Protein AF-A0A383VMG1-F1 (afdb_monomer)

InterPro domains:
  IPR001002 Chitin-binding, type 1 [PF00187] (577-612)
  IPR001002 Chitin-binding, type 1 [PS50941] (575-619)
  IPR001002 Chitin-binding, type 1 [PS50941] (678-721)
  IPR001002 Chitin-binding, type 1 [SM00270] (577-617)
  IPR001002 Chitin-binding, type 1 [SM00270] (680-720)
  IPR001223 Glycoside hydrolase family 18, catalytic domain [PF00704] (231-439)
  IPR001579 Glycosyl hydrolase family 18, active site [PS01095] (338-346)
  IPR017853 Glycoside hydrolase superfamily [SSF51445] (227-507)
  IPR036861 Endochitinase-like superfamily [G3DSA:3.30.60.10] (575-626)
  IPR036861 Endochitinase-like superfamily [G3DSA:3.30.60.10] (680-717)
  IPR036861 Endochitinase-like superfamily [SSF57016] (577-624)

pLDDT: mean 79.1, std 21.79, range [27.58, 98.94]

Organism: Tetradesmus obliquus (NCBI:txid3088)

Secondary structure (DSSP, 8-state):
-PPEEEES-STT---TT----SS----GGGSPPP---EEETT-EEEEEEE-SS---EEEEEEEEETTS--SHHHHHT-B-EETTTS-SEEEE-SS--EEEEEEEPPTT--EEEEEEEEEEEEE-SS-B-S---HHHHGGGGGT--TTT-----BTTSTTPPPPEEEEEEEEEEEEPTT-----PPPPPPPPPPPP-PPPPPPPP-----PPPPPP--------SPSSSEEEEEEESTTPPP-SSGGGSSGGG--TT--EEEEEEE-TT----TT----TTT----SS-HHHHHHHHHHHHHHTTT-SEEEEEEETTT---GGG--HHHHHHHHHHHT-SEEEEE------EEE-TTS-EEETTHHHHHHHHHHHHHHS-TTTSEEEEEEETTTT-SSGGGTTPSPTT-TTTTTTHHHHHSTTGGG-SEEEEE--SS--TTTT---HHHHHHHHHTT-SSSEEEEEEESSSPSSTT----HHHHHHHHHHHHHTSTTS-EEEEEE-TT--SSSS-HHHHHHHHHHHHT-S-TTPPPSS----PPPPPP-PPP--------PPPPSS---SEEPPTT-B-BGGGTTEEPPTT-EE-TTSBEESSHHHHSTT--TTTS----PPPP--------------------------------------PPPPPP------EE-TT-B-BTTTBEESTT-EE-TTSBEE-SHHHH-GGGT--TTTS---

Radius of gyration: 34.34 Å; Cα contacts (8 Å, |Δi|>4): 1495; chains: 1; bounding box: 114×99×94 Å

Sequence (721 aa):
MSGNGLGFGNTNGPGVCGDPFQGTNSNFIMQPSPIQATYTQGGVIGLSVILTANHGGKFSFRVCPRSSSLDEACFGSNFLTRVDNGQTDTWIMTSQMDYSLTYQLPAGISCDGGCVLQWRYFAMQSCVERGCNPTYCGAYAVGTNAVYGGQPGFCGDPGVAAAEFFLNCADIRITPSGVNPSTPSPSPPPTPTPPSPSPVTPPTNPSPSPSPSPTPQAPSNSLLPSGPLNVAYYQTWSAAYASTGAAMDLAKIPSYINVVIVSFARPECTYTKGSLSFAGTGLDFSSPGPAVKAAIAALKAATSGNTKVLLAVGGATFTNFASMNTQCIADMVEDFGFDGVDIDFELPSTCSTSAAGTVSCSTDTLLISVTSALRMALPVGQYILSTATWHVGCYGEGAFKNSQPSGSAWKGANLALAKSGAGQQLDLINIMAYDAGNIASTGFNPTESYLAHRAYWKTQAIALGVQVPPEAWGGNVVTLPQVTQYSNFARDNAGGAQYGIMLWSLHKTAGCPNSQLITQAVCTAYNLGSCSTPLPLSVSTCGTPPPPSSPTPPGTSSPSPAPPGGSCSSYAGPGGQCGSANGGACCQAGQCCSQYGWCGTLVDHCGAGCQAGYGSCSGSPPPTTPSPSPSPKASPSPSPKPSPSPSPKPSPKPSPSPSPSPSPKPPTTTCTKFTTLGGSCGATAGCCISSQCCSKWGYCGVTTTHCAAASGCQALYGRCA

Mean predicted aligned error: 21.04 Å

Foldseek 3Di:
DDWAKDFPDDPPDAPQARDDPPDDPPPVVLDADPAPEEAAQQDKDKDKAFAPDALWDKKFKFKAAPVDPSHCVRRVVWTWAFPPPRHRIDGDQEPDGMDIGMTTGHNPDFHQVKMKMKMKGWRQNQWAAEDDDCVRHPPSNPQFRNYPTDRLYHAPPPPGTHIMMIMRIHIHGYHYPPDDPDDDDDDDDDDDDDDDDDDDDDDDDDDDDDDDDPDDDDDDLALAFPFFALAFEDEQQLWDEDAALCPTLLLVFDVLHQEYEYDAFAQLADDDQPPLDCVRGRRRHPYGSNRLLRNQVNNCVVNVNNRFYAHEYDAPPRAVLVNGDLLRVLSCCVNSVHQAYEYEHDDQWAWDADPVQDIDIPCLSSVLVSLVSNCVSQPQSRHAYEYEAELQLLACHDPRVPQWPPPDSNHVVCVSLLQDPSVQSHQEYEYQNFQRADCVQINRDLLVSLVSSCVRHVAHEYAREDEQPPTPHNRDHDALVNLLVSLVSQVVPNNPHHYFHYYPHQSQQAGVVGNLSSSLSRCVSRVVPPSVDGRSYPHDDDDDPPDPDDDDDDDDDDDDDDDPADQAPEAADQFGFADPVVVRHAYPACWWQALRGTTDNDCNRLPPNTPVRRYDNDDDDDDDDDDDDDDDDDDDDDDDDDDDDDDDDDDDDDDDDDDDDDDDDDDLPDWDDEDDQQDFWDPPGTAYPDQWWQFLVRTTDDDCCRAEVVNVTDVSRHHHD

Structure (mmCIF, N/CA/C/O backbone):
data_AF-A0A383VMG1-F1
#
_entry.id   AF-A0A383VMG1-F1
#
loop_
_atom_site.group_PDB
_atom_site.id
_atom_site.type_symbol
_atom_site.label_atom_id
_atom_site.label_alt_id
_atom_site.label_comp_id
_atom_site.label_asym_id
_atom_site.label_entity_id
_atom_site.label_seq_id
_atom_site.pdbx_PDB_ins_code
_atom_site.Cartn_x
_atom_site.Cartn_y
_atom_site.Cartn_z
_atom_site.occupancy
_atom_site.B_iso_or_equiv
_atom_site.auth_seq_id
_atom_site.auth_comp_id
_atom_site.auth_asym_id
_atom_site.auth_atom_id
_atom_site.pdbx_PDB_model_num
ATOM 1 N N . MET A 1 1 ? -19.119 -8.810 -2.886 1.00 46.16 1 MET A N 1
ATOM 2 C CA . MET A 1 1 ? -20.442 -8.599 -3.508 1.00 46.16 1 MET A CA 1
ATOM 3 C C . MET A 1 1 ? -20.850 -7.130 -3.313 1.00 46.16 1 MET A C 1
ATOM 5 O O . MET A 1 1 ? -21.145 -6.769 -2.185 1.00 46.16 1 MET A O 1
ATOM 9 N N . SER A 1 2 ? -20.873 -6.284 -4.359 1.00 39.41 2 SER A N 1
ATOM 10 C CA . SER A 1 2 ? -21.536 -4.953 -4.374 1.00 39.41 2 SER A CA 1
ATOM 11 C C . SER A 1 2 ? -22.941 -4.993 -5.008 1.00 39.41 2 SER A C 1
ATOM 13 O O . SER A 1 2 ? -23.058 -5.392 -6.163 1.00 39.41 2 SER A O 1
ATOM 15 N N . GLY A 1 3 ? -24.005 -4.645 -4.277 1.00 42.97 3 GLY A N 1
ATOM 16 C CA . GLY A 1 3 ? -25.371 -4.656 -4.828 1.00 42.97 3 GLY A CA 1
ATOM 17 C C . GLY A 1 3 ? -25.758 -3.362 -5.533 1.00 42.97 3 GLY A C 1
ATOM 18 O O . GLY A 1 3 ? -25.379 -2.280 -5.091 1.00 42.97 3 GLY A O 1
ATOM 19 N N . ASN A 1 4 ? -26.539 -3.485 -6.604 1.00 49.34 4 ASN A N 1
ATOM 20 C CA . ASN A 1 4 ? -27.117 -2.351 -7.323 1.00 49.34 4 ASN A CA 1
ATOM 21 C C . ASN A 1 4 ? -28.545 -2.105 -6.820 1.00 49.34 4 ASN A C 1
ATOM 23 O O . ASN A 1 4 ? -29.305 -3.057 -6.633 1.00 49.34 4 ASN A O 1
ATOM 27 N N . GLY A 1 5 ? -28.897 -0.839 -6.586 1.00 43.38 5 GLY A N 1
ATOM 28 C CA . GLY A 1 5 ? -30.221 -0.425 -6.116 1.00 43.38 5 GLY A CA 1
ATOM 29 C C . GLY A 1 5 ? -31.110 0.103 -7.224 1.00 43.38 5 GLY A C 1
ATOM 30 O O . GLY A 1 5 ? -30.639 0.866 -8.066 1.00 43.38 5 GLY A O 1
ATOM 31 N N . LEU A 1 6 ? -32.396 -0.253 -7.194 1.00 50.03 6 LEU A N 1
ATOM 32 C CA . LEU A 1 6 ? -33.437 0.381 -8.007 1.00 50.03 6 LEU A CA 1
ATOM 33 C C . LEU A 1 6 ? -34.715 0.576 -7.174 1.00 50.03 6 LEU A C 1
ATOM 35 O O . LEU A 1 6 ? -35.143 -0.318 -6.440 1.00 50.03 6 LEU A O 1
ATOM 39 N N . GLY A 1 7 ? -35.333 1.753 -7.303 1.00 42.81 7 GLY A N 1
ATOM 40 C CA . GLY A 1 7 ? -36.634 2.063 -6.708 1.00 42.81 7 GLY A CA 1
ATOM 41 C C . GLY A 1 7 ? -37.798 1.516 -7.535 1.00 42.81 7 GLY A C 1
ATOM 42 O O . GLY A 1 7 ? -37.734 1.446 -8.765 1.00 42.81 7 GLY A O 1
ATOM 43 N N . PHE A 1 8 ? -38.889 1.130 -6.871 1.00 38.53 8 PHE A N 1
ATOM 44 C CA . PHE A 1 8 ? -40.115 0.707 -7.550 1.00 38.53 8 PHE A CA 1
ATOM 45 C C . PHE A 1 8 ? -40.792 1.906 -8.237 1.00 38.53 8 PHE A C 1
ATOM 47 O O . PHE A 1 8 ? -41.454 2.728 -7.609 1.00 38.53 8 PHE A O 1
ATOM 54 N N . GLY A 1 9 ? -40.628 1.982 -9.555 1.00 41.94 9 GLY A N 1
ATOM 55 C CA . GLY A 1 9 ? -41.353 2.908 -10.435 1.00 41.94 9 GLY A CA 1
ATOM 56 C C . GLY A 1 9 ? -41.348 2.498 -11.911 1.00 41.94 9 GLY A C 1
ATOM 57 O O . GLY A 1 9 ? -41.974 3.155 -12.734 1.00 41.94 9 GLY A O 1
ATOM 58 N N . ASN A 1 10 ? -40.666 1.403 -12.255 1.00 40.81 10 ASN A N 1
ATOM 59 C CA . ASN A 1 10 ? -40.599 0.863 -13.605 1.00 40.81 10 ASN A CA 1
ATOM 60 C C . ASN A 1 10 ? -41.272 -0.515 -13.593 1.00 40.81 10 ASN A C 1
ATOM 62 O O . ASN A 1 10 ? -40.968 -1.341 -12.732 1.00 40.81 10 ASN A O 1
ATOM 66 N N . THR A 1 11 ? -42.212 -0.759 -14.498 1.00 38.66 11 THR A N 1
ATOM 67 C CA . THR A 1 11 ? -43.222 -1.835 -14.443 1.00 38.66 11 THR A CA 1
ATOM 68 C C . THR A 1 11 ? -42.688 -3.279 -14.503 1.00 38.66 11 THR A C 1
ATOM 70 O O . THR A 1 11 ? -43.493 -4.196 -14.604 1.00 38.66 11 THR A O 1
ATOM 73 N N . ASN A 1 12 ? -41.368 -3.501 -14.415 1.00 48.88 12 ASN A N 1
ATOM 74 C CA . ASN A 1 12 ? -40.709 -4.800 -14.614 1.00 48.88 12 ASN A CA 1
ATOM 75 C C . ASN A 1 12 ? -39.651 -5.203 -13.551 1.00 48.88 12 ASN A C 1
ATOM 77 O O . ASN A 1 12 ? -39.007 -6.225 -13.748 1.00 48.88 12 ASN A O 1
ATOM 81 N N . GLY A 1 13 ? -39.482 -4.473 -12.434 1.00 49.75 13 GLY A N 1
ATOM 82 C CA . GLY A 1 13 ? -38.597 -4.858 -11.302 1.00 49.75 13 GLY A CA 1
ATOM 83 C C . GLY A 1 13 ? -37.083 -4.987 -11.618 1.00 49.75 13 GLY A C 1
ATOM 84 O O . GLY A 1 13 ? -36.693 -4.938 -12.783 1.00 49.75 13 GLY A O 1
ATOM 85 N N . PRO A 1 14 ? -36.188 -5.097 -10.609 1.00 55.59 14 PRO A N 1
ATOM 86 C CA . PRO A 1 14 ? -34.791 -5.488 -10.835 1.00 55.59 14 PRO A CA 1
ATOM 87 C C . PRO A 1 14 ? -34.715 -6.981 -11.188 1.00 55.59 14 PRO A C 1
ATOM 89 O O . PRO A 1 14 ? -35.499 -7.774 -10.659 1.00 55.59 14 PRO A O 1
ATOM 92 N N . GLY A 1 15 ? -33.767 -7.391 -12.034 1.00 62.34 15 GLY A N 1
ATOM 93 C CA . GLY A 1 15 ? -33.501 -8.817 -12.201 1.00 62.34 15 GLY A CA 1
ATOM 94 C C . GLY A 1 15 ? -32.814 -9.412 -10.963 1.00 62.34 15 GLY A C 1
ATOM 95 O O . GLY A 1 15 ? -32.392 -8.712 -10.036 1.00 62.34 15 GLY A O 1
ATOM 96 N N . VAL A 1 16 ? -32.754 -10.743 -10.913 1.00 73.62 16 VAL A N 1
ATOM 97 C CA . VAL A 1 16 ? -32.514 -11.534 -9.692 1.00 73.62 16 VAL A CA 1
ATOM 98 C C . VAL A 1 16 ? -31.140 -11.262 -9.049 1.00 73.62 16 VAL A C 1
ATOM 100 O O . VAL A 1 16 ? -30.946 -11.547 -7.874 1.00 73.62 16 VAL A O 1
ATOM 103 N N . CYS A 1 17 ? -30.185 -10.645 -9.745 1.00 75.50 17 CYS A N 1
ATOM 104 C CA . CYS A 1 17 ? -28.866 -10.319 -9.184 1.00 75.50 17 CYS A CA 1
ATOM 105 C C . CYS A 1 17 ? -28.499 -8.829 -9.256 1.00 75.50 17 CYS A C 1
ATOM 107 O O . CYS A 1 17 ? -27.324 -8.498 -9.115 1.00 75.50 17 CYS A O 1
ATOM 109 N N . GLY A 1 18 ? -29.474 -7.931 -9.440 1.00 66.69 18 GLY A N 1
ATOM 110 C CA . GLY A 1 18 ? -29.217 -6.484 -9.489 1.00 66.69 18 GLY A CA 1
ATOM 111 C C . GLY A 1 18 ? -28.710 -5.989 -10.849 1.00 66.69 18 GLY A C 1
ATOM 112 O O . GLY A 1 18 ? -27.936 -5.035 -10.922 1.00 66.69 18 GLY A O 1
ATOM 113 N N . ASP A 1 19 ? -29.115 -6.642 -11.934 1.00 62.19 19 ASP A N 1
ATOM 114 C CA . ASP A 1 19 ? -28.836 -6.246 -13.314 1.00 62.19 19 ASP A CA 1
ATOM 115 C C . ASP A 1 19 ? -29.517 -4.905 -13.687 1.00 62.19 19 ASP A C 1
ATOM 117 O O . ASP A 1 19 ? -30.685 -4.679 -13.351 1.00 62.19 19 ASP A O 1
ATOM 121 N N . PRO A 1 20 ? -28.796 -3.977 -14.354 1.00 48.00 20 PRO A N 1
ATOM 122 C CA . PRO A 1 20 ? -29.328 -2.668 -14.723 1.00 48.00 20 PRO A CA 1
ATOM 123 C C . PRO A 1 20 ? -30.274 -2.750 -15.933 1.00 48.00 20 PRO A C 1
ATOM 125 O O . PRO A 1 20 ? -29.905 -3.227 -17.001 1.00 48.00 20 PRO A O 1
ATOM 128 N N . PHE A 1 21 ? -31.471 -2.168 -15.809 1.00 48.72 21 PHE A N 1
ATOM 129 C CA . PHE A 1 21 ? -32.502 -2.135 -16.864 1.00 48.72 21 PHE A CA 1
ATOM 130 C C . PHE A 1 21 ? -32.097 -1.378 -18.154 1.00 48.72 21 PHE A C 1
ATOM 132 O O . PHE A 1 21 ? -32.775 -1.486 -19.173 1.00 48.72 21 PHE A O 1
ATOM 139 N N . GLN A 1 22 ? -31.007 -0.599 -18.159 1.00 41.78 22 GLN A N 1
ATOM 140 C CA . GLN A 1 22 ? -30.651 0.330 -19.248 1.00 41.78 22 GLN A CA 1
ATOM 141 C C . GLN A 1 22 ? -30.035 -0.330 -20.507 1.00 41.78 22 GLN A C 1
ATOM 143 O O . GLN A 1 22 ? -29.053 0.158 -21.061 1.00 41.78 22 GLN A O 1
ATOM 148 N N . GLY A 1 23 ? -30.657 -1.390 -21.028 1.00 41.72 23 GLY A N 1
ATOM 149 C CA . GLY A 1 23 ? -30.568 -1.702 -22.462 1.00 41.72 23 GLY A CA 1
ATOM 150 C C . GLY A 1 23 ? -29.480 -2.676 -22.916 1.00 41.72 23 GLY A C 1
ATOM 151 O O . GLY A 1 23 ? -29.171 -2.714 -24.104 1.00 41.72 23 GLY A O 1
ATOM 152 N N . THR A 1 24 ? -28.947 -3.525 -22.040 1.00 38.03 24 THR A N 1
ATOM 153 C CA . THR A 1 24 ? -28.279 -4.758 -22.489 1.00 38.03 24 THR A CA 1
ATOM 154 C C . THR A 1 24 ? -28.926 -5.942 -21.788 1.00 38.03 24 THR A C 1
ATOM 156 O O . THR A 1 24 ? -29.102 -5.907 -20.577 1.00 38.03 24 THR A O 1
ATOM 159 N N . ASN A 1 25 ? -29.279 -6.994 -22.534 1.00 43.59 25 ASN A N 1
ATOM 160 C CA . ASN A 1 25 ? -29.640 -8.310 -21.991 1.00 43.59 25 ASN A CA 1
ATOM 161 C C . ASN A 1 25 ? -28.404 -8.953 -21.332 1.00 43.59 25 ASN A C 1
ATOM 163 O O . ASN A 1 25 ? -27.922 -10.004 -21.759 1.00 43.59 25 ASN A O 1
ATOM 167 N N . SER A 1 26 ? -27.815 -8.288 -20.345 1.00 45.31 26 SER A N 1
ATOM 168 C CA . SER A 1 26 ? -26.678 -8.789 -19.597 1.00 45.31 26 SER A CA 1
ATOM 169 C C . SER A 1 26 ? -27.222 -9.667 -18.478 1.00 45.31 26 SER A C 1
ATOM 171 O O . SER A 1 26 ? -27.380 -9.267 -17.331 1.00 45.31 26 SER A O 1
ATOM 173 N N . ASN A 1 27 ? -27.538 -10.909 -18.848 1.00 54.91 27 ASN A N 1
ATOM 174 C CA . ASN A 1 27 ? -27.886 -11.979 -17.922 1.00 54.91 27 ASN A CA 1
ATOM 175 C C . ASN A 1 27 ? -26.648 -12.365 -17.083 1.00 54.91 27 ASN A C 1
ATOM 177 O O . ASN A 1 27 ? -26.136 -13.476 -17.217 1.00 54.91 27 ASN A O 1
ATOM 181 N N . PHE A 1 28 ? -26.139 -11.465 -16.235 1.00 52.53 28 PHE A N 1
ATOM 182 C CA . PHE A 1 28 ? -24.972 -11.707 -15.373 1.00 52.53 28 PHE A CA 1
ATOM 183 C C . PHE A 1 28 ? -25.167 -12.943 -14.487 1.00 52.53 28 PHE A C 1
ATOM 185 O O . PHE A 1 28 ? -24.224 -13.678 -14.229 1.00 52.53 28 PHE A O 1
ATOM 192 N N . ILE A 1 29 ? -26.413 -13.239 -14.108 1.00 61.47 29 ILE A N 1
ATOM 193 C CA . ILE A 1 29 ? -26.779 -14.466 -13.392 1.00 61.47 29 ILE A CA 1
ATOM 194 C C . ILE A 1 29 ? -26.530 -15.749 -14.214 1.00 61.47 29 ILE A C 1
ATOM 196 O O . ILE A 1 29 ? -26.175 -16.793 -13.661 1.00 61.47 29 ILE A O 1
ATOM 200 N N . MET A 1 30 ? -26.665 -15.681 -15.542 1.00 58.44 30 MET A N 1
ATOM 201 C CA . MET A 1 30 ? -26.495 -16.828 -16.441 1.00 58.44 30 MET A CA 1
ATOM 202 C C . MET A 1 30 ? -25.030 -17.119 -16.770 1.00 58.44 30 MET A C 1
ATOM 204 O O . MET A 1 30 ? -24.737 -18.213 -17.246 1.00 58.44 30 MET A O 1
ATOM 208 N N . GLN A 1 31 ? -24.108 -16.188 -16.508 1.00 63.16 31 GLN A N 1
ATOM 209 C CA . GLN A 1 31 ? -22.676 -16.437 -16.658 1.00 63.16 31 GLN A CA 1
ATOM 210 C C . GLN A 1 31 ? -22.070 -16.837 -15.305 1.00 63.16 31 GLN A C 1
ATOM 212 O O . GLN A 1 31 ? -22.106 -16.045 -14.365 1.00 63.16 31 GLN A O 1
ATOM 217 N N . PRO A 1 32 ? -21.538 -18.064 -15.164 1.00 65.12 32 PRO A N 1
ATOM 218 C CA . PRO A 1 32 ? -20.838 -18.470 -13.953 1.00 65.12 32 PRO A CA 1
ATOM 219 C C . PRO A 1 32 ? -19.619 -17.589 -13.682 1.00 65.12 32 PRO A C 1
ATOM 221 O O . PRO A 1 32 ? -18.747 -17.446 -14.537 1.00 65.12 32 PRO A O 1
ATOM 224 N N . SER A 1 33 ? -19.546 -17.036 -12.476 1.00 68.44 33 SER A N 1
ATOM 225 C CA . SER A 1 33 ? -18.326 -16.470 -11.904 1.00 68.44 33 SER A CA 1
ATOM 226 C C . SER A 1 33 ? -17.506 -17.570 -11.209 1.00 68.44 33 SER A C 1
ATOM 228 O O . SER A 1 33 ? -18.036 -18.648 -10.911 1.00 68.44 33 SER A O 1
ATOM 230 N N . PRO A 1 34 ? -16.203 -17.349 -10.948 1.00 79.38 34 PRO A N 1
ATOM 231 C CA . PRO A 1 34 ? -15.413 -18.278 -10.149 1.00 79.38 34 PRO A CA 1
ATOM 232 C C . PRO A 1 34 ? -16.080 -18.555 -8.798 1.00 79.38 34 PRO A C 1
ATOM 234 O O . PRO A 1 34 ? -16.600 -17.641 -8.157 1.00 79.38 34 PRO A O 1
ATOM 237 N N . ILE A 1 35 ? -16.028 -19.810 -8.347 1.00 80.12 35 ILE A N 1
ATOM 238 C CA . ILE A 1 35 ? -16.529 -20.206 -7.027 1.00 80.12 35 ILE A CA 1
ATOM 239 C C . ILE A 1 35 ? -15.784 -19.408 -5.949 1.00 80.12 35 ILE A C 1
ATOM 241 O O . ILE A 1 35 ? -14.586 -19.594 -5.749 1.00 80.12 35 ILE A O 1
ATOM 245 N N . GLN A 1 36 ? -16.505 -18.541 -5.241 1.00 80.12 36 GLN A N 1
ATOM 246 C CA . GLN A 1 36 ? -15.954 -17.657 -4.210 1.00 80.12 36 GLN A CA 1
ATOM 247 C C . GLN A 1 36 ? -15.613 -18.408 -2.920 1.00 80.12 36 GLN A C 1
ATOM 249 O O . GLN A 1 36 ? -14.708 -18.018 -2.188 1.00 80.12 36 GLN A O 1
ATOM 254 N N . ALA A 1 37 ? -16.352 -19.478 -2.624 1.00 81.19 37 ALA A N 1
ATOM 255 C CA . ALA A 1 37 ? -16.135 -20.322 -1.458 1.00 81.19 37 ALA A CA 1
ATOM 256 C C . ALA A 1 37 ? -16.814 -21.685 -1.632 1.00 81.19 37 ALA A C 1
ATOM 258 O O . ALA A 1 37 ? -17.806 -21.816 -2.352 1.00 81.19 37 ALA A O 1
ATOM 259 N N . THR A 1 38 ? -16.280 -22.694 -0.942 1.00 90.50 38 THR A N 1
ATOM 260 C CA . THR A 1 38 ? -16.889 -24.024 -0.834 1.00 90.50 38 THR A CA 1
ATOM 261 C C . THR A 1 38 ? -17.347 -24.257 0.599 1.00 90.50 38 THR A C 1
ATOM 263 O O . THR A 1 38 ? -16.574 -24.065 1.536 1.00 90.50 38 THR A O 1
ATOM 266 N N . TYR A 1 39 ? -18.592 -24.690 0.757 1.00 92.56 39 TYR A N 1
ATOM 267 C CA . TYR A 1 39 ? -19.224 -24.972 2.039 1.00 92.56 39 TYR A CA 1
ATOM 268 C C . TYR A 1 39 ? -19.818 -26.376 2.052 1.00 92.56 39 TYR A C 1
ATOM 270 O O . TYR A 1 39 ? -20.021 -26.988 1.006 1.00 92.56 39 TYR A O 1
ATOM 278 N N . THR A 1 40 ? -20.150 -26.860 3.242 1.00 92.88 40 THR A N 1
ATOM 279 C CA . THR A 1 40 ? -20.889 -28.111 3.417 1.00 92.88 40 THR A CA 1
ATOM 280 C C . THR A 1 40 ? -22.381 -27.809 3.549 1.00 92.88 40 THR A C 1
ATOM 282 O O . THR A 1 40 ? -22.770 -26.846 4.212 1.00 92.88 40 THR A O 1
ATOM 285 N N . GLN A 1 41 ? -23.224 -28.635 2.936 1.00 93.75 41 GLN A N 1
ATOM 286 C CA . GLN A 1 41 ? -24.682 -28.610 3.057 1.00 93.75 41 GLN A CA 1
ATOM 287 C C . GLN A 1 41 ? -25.108 -28.540 4.527 1.00 93.75 41 GLN A C 1
ATOM 289 O O . GLN A 1 41 ? -24.635 -29.330 5.343 1.00 93.75 41 GLN A O 1
ATOM 294 N N . GLY A 1 42 ? -25.999 -27.605 4.868 1.00 92.06 42 GLY A N 1
ATOM 295 C CA . GLY A 1 42 ? -26.429 -27.377 6.254 1.00 92.06 42 GLY A CA 1
ATOM 296 C C . GLY A 1 42 ? -25.401 -26.680 7.158 1.00 92.06 42 GLY A C 1
ATOM 297 O O . GLY A 1 42 ? -25.684 -26.460 8.337 1.00 92.06 42 GLY A O 1
ATOM 298 N N . GLY A 1 43 ? -24.214 -26.352 6.638 1.00 91.88 43 GLY A N 1
ATOM 299 C CA . GLY A 1 43 ? -23.126 -25.729 7.385 1.00 91.88 43 GLY A CA 1
ATOM 300 C C . GLY A 1 43 ? -23.388 -24.265 7.738 1.00 91.88 43 GLY A C 1
ATOM 301 O O . GLY A 1 43 ? -24.191 -23.579 7.104 1.00 91.88 43 GLY A O 1
ATOM 302 N N . VAL A 1 44 ? -22.677 -23.783 8.757 1.00 93.38 44 VAL A N 1
ATOM 303 C CA . VAL A 1 44 ? -22.676 -22.371 9.154 1.00 93.38 44 VAL A CA 1
ATOM 304 C C . VAL A 1 44 ? -21.641 -21.608 8.335 1.00 93.38 44 VAL A C 1
ATOM 306 O O . VAL A 1 44 ? -20.493 -22.036 8.221 1.00 93.38 44 VAL A O 1
ATOM 309 N N . ILE A 1 45 ? -22.042 -20.460 7.799 1.00 92.12 45 ILE A N 1
ATOM 310 C CA . ILE A 1 45 ? -21.201 -19.544 7.037 1.00 92.12 45 ILE A CA 1
ATOM 311 C C . ILE A 1 45 ? -21.144 -18.174 7.716 1.00 92.12 45 ILE A C 1
ATOM 313 O O . ILE A 1 45 ? -22.123 -17.702 8.301 1.00 92.12 45 ILE A O 1
ATOM 317 N N . GLY A 1 46 ? -19.976 -17.538 7.633 1.00 87.06 46 GLY A N 1
ATOM 318 C CA . GLY A 1 46 ? -19.776 -16.147 8.030 1.00 87.06 46 GLY A CA 1
ATOM 319 C C . GLY A 1 46 ? -20.012 -15.215 6.847 1.00 87.06 46 GLY A C 1
ATOM 320 O O . GLY A 1 46 ? -19.500 -15.463 5.756 1.00 87.06 46 GLY A O 1
ATOM 321 N N . LEU A 1 47 ? -20.779 -14.149 7.063 1.00 86.38 47 LEU A N 1
ATOM 322 C CA . LEU A 1 47 ? -21.111 -13.148 6.053 1.00 86.38 47 LEU A CA 1
ATOM 323 C C . LEU A 1 47 ? -20.808 -11.751 6.595 1.00 86.38 47 LEU A C 1
ATOM 325 O O . LEU A 1 47 ? -21.224 -11.404 7.701 1.00 86.38 47 LEU A O 1
ATOM 329 N N . SER A 1 48 ? -20.114 -10.942 5.798 1.00 81.94 48 SER A N 1
ATOM 330 C CA . SER A 1 48 ? -19.858 -9.533 6.096 1.00 81.94 48 SER A CA 1
ATOM 331 C C . SER A 1 48 ? -20.632 -8.644 5.129 1.00 81.94 48 SER A C 1
ATOM 333 O O . SER A 1 48 ? -20.513 -8.806 3.915 1.00 81.94 48 SER A O 1
ATOM 335 N N . VAL A 1 49 ? -21.421 -7.710 5.663 1.00 83.94 49 VAL A N 1
ATOM 336 C CA . VAL A 1 49 ? -22.170 -6.716 4.878 1.00 83.94 49 VAL A CA 1
ATOM 337 C C . VAL A 1 49 ? -21.644 -5.336 5.218 1.00 83.94 49 VAL A C 1
ATOM 339 O O . VAL A 1 49 ? -21.587 -4.981 6.391 1.00 83.94 49 VAL A O 1
ATOM 342 N N . ILE A 1 50 ? -21.296 -4.565 4.193 1.00 77.06 50 ILE A N 1
ATOM 343 C CA . ILE A 1 50 ? -20.891 -3.166 4.319 1.00 77.06 50 ILE A CA 1
ATOM 344 C C . ILE A 1 50 ? -21.897 -2.342 3.526 1.00 77.06 50 ILE A C 1
ATOM 346 O O . ILE A 1 50 ? -22.024 -2.508 2.311 1.00 77.06 50 ILE A O 1
ATOM 350 N N . LEU A 1 51 ? -22.630 -1.476 4.215 1.00 79.12 51 LEU A N 1
ATOM 351 C CA . LEU A 1 51 ? -23.520 -0.509 3.589 1.00 79.12 51 LEU A CA 1
ATOM 352 C C . LEU A 1 51 ? -22.720 0.753 3.261 1.00 79.12 51 LEU A C 1
ATOM 354 O O . LEU A 1 51 ? -21.991 1.264 4.103 1.00 79.12 51 LEU A O 1
ATOM 358 N N . THR A 1 52 ? -22.880 1.282 2.051 1.00 72.12 52 THR A N 1
ATOM 359 C CA . THR A 1 52 ? -22.347 2.603 1.667 1.00 72.12 52 THR A CA 1
ATOM 360 C C . THR A 1 52 ? -23.336 3.727 1.977 1.00 72.12 52 THR A C 1
ATOM 362 O O . THR A 1 52 ? -22.931 4.862 2.206 1.00 72.12 52 THR A O 1
ATOM 365 N N . ALA A 1 53 ? -24.626 3.393 2.065 1.00 78.12 53 ALA A N 1
ATOM 366 C CA . ALA A 1 53 ? -25.689 4.229 2.603 1.00 78.12 53 ALA A CA 1
ATOM 367 C C . ALA A 1 53 ? -26.636 3.366 3.450 1.00 78.12 53 ALA A C 1
ATOM 369 O O . ALA A 1 53 ? -27.099 2.308 3.013 1.00 78.12 53 ALA A O 1
ATOM 370 N N . ASN A 1 54 ? -26.921 3.809 4.674 1.00 86.94 54 ASN A N 1
ATOM 371 C CA . ASN A 1 54 ? -27.843 3.120 5.569 1.00 86.94 54 ASN A CA 1
ATOM 372 C C . ASN A 1 54 ? -29.215 3.798 5.543 1.00 86.94 54 ASN A C 1
ATOM 374 O O . ASN A 1 54 ? -29.455 4.816 6.188 1.00 86.94 54 ASN A O 1
ATOM 378 N N . HIS A 1 55 ? -30.112 3.186 4.781 1.00 90.38 55 HIS A N 1
ATOM 379 C CA . HIS A 1 55 ? -31.509 3.570 4.620 1.00 90.38 55 HIS A CA 1
ATOM 380 C C . HIS A 1 55 ? -32.449 2.827 5.585 1.00 90.38 55 HIS A C 1
ATOM 382 O O . HIS A 1 55 ? -33.671 2.903 5.447 1.00 90.38 55 HIS A O 1
ATOM 388 N N . GLY A 1 56 ? -31.903 2.123 6.580 1.00 92.12 56 GLY A N 1
ATOM 389 C CA . GLY A 1 56 ? -32.674 1.239 7.444 1.00 92.12 56 GLY A CA 1
ATOM 390 C C . GLY A 1 56 ? -33.286 0.061 6.687 1.00 92.12 56 GLY A C 1
ATOM 391 O O . GLY A 1 56 ? -32.931 -0.239 5.555 1.00 92.12 56 GLY A O 1
ATOM 392 N N . GLY A 1 57 ? -34.237 -0.620 7.313 1.00 93.12 57 GLY A N 1
ATOM 393 C CA . GLY A 1 57 ? -34.901 -1.794 6.762 1.00 93.12 57 GLY A CA 1
ATOM 394 C C . GLY A 1 57 ? -34.211 -3.096 7.148 1.00 93.12 57 GLY A C 1
ATOM 395 O O . GLY A 1 57 ? -33.858 -3.293 8.314 1.00 93.12 57 GLY A O 1
ATOM 396 N N . LYS A 1 58 ? -34.072 -4.018 6.194 1.00 93.00 58 LYS A N 1
ATOM 397 C CA . LYS A 1 58 ? -33.573 -5.373 6.468 1.00 93.00 58 LYS A CA 1
ATOM 398 C C . LYS A 1 58 ? -32.873 -5.987 5.271 1.00 93.00 58 LYS A C 1
ATOM 400 O O . LYS A 1 58 ? -33.220 -5.685 4.131 1.00 93.00 58 LYS A O 1
ATOM 405 N N . PHE A 1 59 ? -31.960 -6.916 5.512 1.00 92.75 59 PHE A N 1
ATOM 406 C CA . PHE A 1 59 ? -31.421 -7.754 4.445 1.00 92.75 59 PHE A CA 1
ATOM 407 C C . PHE A 1 59 ? -31.478 -9.246 4.776 1.00 92.75 59 PHE A C 1
ATOM 409 O O . PHE A 1 59 ? -31.440 -9.636 5.943 1.00 92.75 59 PHE A O 1
ATOM 416 N N . SER A 1 60 ? -31.548 -10.066 3.730 1.00 93.75 60 SER A N 1
ATOM 417 C CA . SER A 1 60 ? -31.577 -11.531 3.776 1.00 93.75 60 SER A CA 1
ATOM 418 C C . SER A 1 60 ? -30.603 -12.143 2.777 1.00 93.75 60 SER A C 1
ATOM 420 O O . SER A 1 60 ? -30.140 -11.493 1.833 1.00 93.75 60 SER A O 1
ATOM 422 N N . PHE A 1 61 ? -30.306 -13.422 2.999 1.00 95.44 61 PHE A N 1
ATOM 423 C CA . PHE A 1 61 ? -29.468 -14.232 2.127 1.00 95.44 61 PHE A CA 1
ATOM 424 C C . PHE A 1 61 ? -30.234 -15.458 1.652 1.00 95.44 61 PHE A C 1
ATOM 426 O O . PHE A 1 61 ? -30.911 -16.125 2.438 1.00 95.44 61 PHE A O 1
ATOM 433 N N . ARG A 1 62 ? -30.126 -15.747 0.359 1.00 95.25 62 ARG A N 1
ATOM 434 C CA . ARG A 1 62 ? -30.864 -16.814 -0.326 1.00 95.25 62 ARG A CA 1
ATOM 435 C C . ARG A 1 62 ? -29.913 -17.575 -1.233 1.00 95.25 62 ARG A C 1
ATOM 437 O O . ARG A 1 62 ? -28.962 -16.985 -1.734 1.00 95.25 62 ARG A O 1
ATOM 444 N N . VAL A 1 63 ? -30.142 -18.860 -1.466 1.00 95.12 63 VAL A N 1
ATOM 445 C CA . VAL A 1 63 ? -29.274 -19.662 -2.339 1.00 95.12 63 VAL A CA 1
ATOM 446 C C . VAL A 1 63 ? -30.086 -20.417 -3.381 1.00 95.12 63 VAL A C 1
ATOM 448 O O . VAL A 1 63 ? -31.113 -20.991 -3.058 1.00 95.12 63 VAL A O 1
ATOM 451 N N . CYS A 1 64 ? -29.632 -20.454 -4.628 1.00 94.44 64 CYS A N 1
ATOM 452 C CA . CYS A 1 64 ? -30.258 -21.263 -5.669 1.00 94.44 64 CYS A CA 1
ATOM 453 C C . CYS A 1 64 ? -29.197 -22.111 -6.390 1.00 94.44 64 CYS A C 1
ATOM 455 O O . CYS A 1 64 ? -28.186 -21.561 -6.834 1.00 94.44 64 CYS A O 1
ATOM 457 N N . PRO A 1 65 ? -29.375 -23.439 -6.520 1.00 93.94 65 PRO A N 1
ATOM 458 C CA . PRO A 1 65 ? -28.504 -24.264 -7.353 1.00 93.94 65 PRO A CA 1
ATOM 459 C C . PRO A 1 65 ? -28.521 -23.800 -8.811 1.00 93.94 65 PRO A C 1
ATOM 461 O O . PRO A 1 65 ? -29.591 -23.566 -9.368 1.00 93.94 65 PRO A O 1
ATOM 464 N N . ARG A 1 66 ? -27.359 -23.748 -9.473 1.00 88.12 66 ARG A N 1
ATOM 465 C CA . ARG A 1 66 ? -27.293 -23.406 -10.909 1.00 88.12 66 ARG A CA 1
ATOM 466 C C . ARG A 1 66 ? -27.980 -24.419 -11.822 1.00 88.12 66 ARG A C 1
ATOM 468 O O . ARG A 1 66 ? -28.310 -24.091 -12.953 1.00 88.12 66 ARG A O 1
ATOM 475 N N . SER A 1 67 ? -28.185 -25.642 -11.340 1.00 87.44 67 SER A N 1
ATOM 476 C CA . SER A 1 67 ? -28.958 -26.674 -12.034 1.00 87.44 67 SER A CA 1
ATOM 477 C C . SER A 1 67 ? -30.467 -26.401 -12.051 1.00 87.44 67 SER A C 1
ATOM 479 O O . SER A 1 67 ? -31.195 -27.105 -12.744 1.00 87.44 67 SER A O 1
ATOM 481 N N . SER A 1 68 ? -30.939 -25.431 -11.267 1.00 87.88 68 SER A N 1
ATOM 482 C CA . SER A 1 68 ? -32.340 -25.020 -11.190 1.00 87.88 68 SER A CA 1
ATOM 483 C C . SER A 1 68 ? -32.594 -23.765 -12.031 1.00 87.88 68 SER A C 1
ATOM 485 O O . SER A 1 68 ? -31.663 -23.083 -12.458 1.00 87.88 68 SER A O 1
ATOM 487 N N . SER A 1 69 ? -33.867 -23.415 -12.225 1.00 85.75 69 SER A N 1
ATOM 488 C CA . SER A 1 69 ? -34.239 -22.090 -12.725 1.00 85.75 69 SER A CA 1
ATOM 489 C C . SER A 1 69 ? -33.804 -21.023 -11.718 1.00 85.75 69 SER A C 1
ATOM 491 O O . SER A 1 69 ? -34.262 -21.023 -10.577 1.00 85.75 69 SER A O 1
ATOM 493 N N . LEU A 1 70 ? -32.900 -20.128 -12.124 1.00 83.50 70 LEU A N 1
ATOM 494 C CA . LEU A 1 70 ? -32.373 -19.042 -11.290 1.00 83.50 70 LEU A CA 1
ATOM 495 C C . LEU A 1 70 ? -33.380 -17.878 -11.199 1.00 83.50 70 LEU A C 1
ATOM 497 O O . LEU A 1 70 ? -33.119 -16.772 -11.669 1.00 83.50 70 LEU A O 1
ATOM 501 N N . ASP A 1 71 ? -34.550 -18.152 -10.625 1.00 80.44 71 ASP A N 1
ATOM 502 C CA . ASP A 1 71 ? -35.679 -17.230 -10.487 1.00 80.44 71 ASP A CA 1
ATOM 503 C C . ASP A 1 71 ? -36.037 -16.955 -9.013 1.00 80.44 71 ASP A C 1
ATOM 505 O O . ASP A 1 71 ? -35.551 -17.608 -8.084 1.00 80.44 71 ASP A O 1
ATOM 509 N N . GLU A 1 72 ? -36.911 -15.973 -8.773 1.00 80.94 72 GLU A N 1
ATOM 510 C CA . GLU A 1 72 ? -37.351 -15.632 -7.413 1.00 80.94 72 GLU A CA 1
ATOM 511 C C . GLU A 1 72 ? -38.093 -16.782 -6.710 1.00 80.94 72 GLU A C 1
ATOM 513 O O . GLU A 1 72 ? -38.115 -16.806 -5.480 1.00 80.94 72 GLU A O 1
ATOM 518 N N . ALA A 1 73 ? -38.647 -17.764 -7.433 1.00 83.50 73 ALA A N 1
ATOM 519 C CA . ALA A 1 73 ? -39.263 -18.935 -6.808 1.00 83.50 73 ALA A CA 1
ATOM 520 C C . ALA A 1 73 ? -38.197 -19.853 -6.187 1.00 83.50 73 ALA A C 1
ATOM 522 O O . ALA A 1 73 ? -38.349 -20.297 -5.041 1.00 83.50 73 ALA A O 1
ATOM 523 N N . CYS A 1 74 ? -37.085 -20.080 -6.892 1.00 89.44 74 CYS A N 1
ATOM 524 C CA . CYS A 1 74 ? -35.952 -20.823 -6.357 1.00 89.44 74 CYS A CA 1
ATOM 525 C C . CYS A 1 74 ? -35.326 -20.107 -5.155 1.00 89.44 74 CYS A C 1
ATOM 527 O O . CYS A 1 74 ? -35.178 -20.709 -4.090 1.00 89.44 74 CYS A O 1
ATOM 529 N N . PHE A 1 75 ? -34.999 -18.818 -5.283 1.00 89.88 75 PHE A N 1
ATOM 530 C CA . PHE A 1 75 ? -34.408 -18.062 -4.173 1.00 89.88 75 PHE A CA 1
ATOM 531 C C . PHE A 1 75 ? -35.373 -17.925 -2.989 1.00 89.88 75 PHE A C 1
ATOM 533 O O . PHE A 1 75 ? -34.961 -18.075 -1.838 1.00 89.88 75 PHE A O 1
ATOM 540 N N . GLY A 1 76 ? -36.661 -17.694 -3.252 1.00 85.81 76 GLY A N 1
ATOM 541 C CA . GLY A 1 76 ? -37.706 -17.585 -2.232 1.00 85.81 76 GLY A CA 1
ATOM 542 C C . GLY A 1 76 ? -37.954 -18.875 -1.448 1.00 85.81 76 GLY A C 1
ATOM 543 O O . GLY A 1 76 ? -38.445 -18.817 -0.324 1.00 85.81 76 GLY A O 1
ATOM 544 N N . SER A 1 77 ? -37.565 -20.029 -1.992 1.00 89.12 77 SER A N 1
ATOM 545 C CA . SER A 1 77 ? -37.683 -21.324 -1.307 1.00 89.12 77 SER A CA 1
ATOM 546 C C . SER A 1 77 ? -36.456 -21.683 -0.461 1.00 89.12 77 SER A C 1
ATOM 548 O O . SER A 1 77 ? -36.491 -22.657 0.285 1.00 89.12 77 SER A O 1
ATOM 550 N N . ASN A 1 78 ? -35.363 -20.920 -0.567 1.00 94.62 78 ASN A N 1
ATOM 551 C CA . ASN A 1 78 ? -34.041 -21.327 -0.086 1.00 94.62 78 ASN A CA 1
ATOM 552 C C . ASN A 1 78 ? -33.330 -20.210 0.695 1.00 94.62 78 ASN A C 1
ATOM 554 O O . ASN A 1 78 ? -32.206 -19.809 0.379 1.00 94.62 78 ASN A O 1
ATOM 558 N N . PHE A 1 79 ? -33.991 -19.701 1.733 1.00 96.25 79 PHE A N 1
ATOM 559 C CA . PHE A 1 79 ? -33.397 -18.737 2.657 1.00 96.25 79 PHE A CA 1
ATOM 560 C C . PHE A 1 79 ? -32.345 -19.385 3.554 1.00 96.25 79 PHE A C 1
ATOM 562 O O . PHE A 1 79 ? -32.536 -20.480 4.085 1.00 96.25 79 PHE A O 1
ATOM 569 N N . LEU A 1 80 ? -31.253 -18.664 3.781 1.00 97.56 80 LEU A N 1
ATOM 570 C CA . LEU A 1 80 ? -30.348 -18.976 4.874 1.00 97.56 80 LEU A CA 1
ATOM 571 C C . LEU A 1 80 ? -30.982 -18.515 6.190 1.00 97.56 80 LEU A C 1
ATOM 573 O O . LEU A 1 80 ? -31.715 -17.526 6.236 1.00 97.56 80 LEU A O 1
ATOM 577 N N . THR A 1 81 ? -30.661 -19.213 7.275 1.00 97.19 81 THR A N 1
ATOM 578 C CA . THR A 1 81 ? -31.220 -18.929 8.605 1.00 97.19 81 THR A CA 1
ATOM 579 C C . THR A 1 81 ? -30.144 -18.388 9.532 1.00 97.19 81 THR A C 1
ATOM 581 O O . THR A 1 81 ? -29.063 -18.959 9.616 1.00 97.19 81 THR A O 1
ATOM 584 N N . ARG A 1 82 ? -30.406 -17.303 10.251 1.00 93.75 82 ARG A N 1
ATOM 585 C CA . ARG A 1 82 ? -29.476 -16.761 11.241 1.00 93.75 82 ARG A CA 1
ATOM 586 C C . ARG A 1 82 ? -29.237 -17.749 12.376 1.00 93.75 82 ARG A C 1
ATOM 588 O O . ARG A 1 82 ? -30.182 -18.293 12.946 1.00 93.75 82 ARG A O 1
ATOM 595 N N . VAL A 1 83 ? -27.973 -17.920 12.750 1.00 92.12 83 VAL A N 1
ATOM 596 C CA . VAL A 1 83 ? -27.583 -18.855 13.820 1.00 92.12 83 VAL A CA 1
ATOM 597 C C . VAL A 1 83 ? -27.995 -18.350 15.204 1.00 92.12 83 VAL A C 1
ATOM 599 O O . VAL A 1 83 ? -28.281 -19.146 16.091 1.00 92.12 83 VAL A O 1
ATOM 602 N N . ASP A 1 84 ? -28.038 -17.035 15.406 1.00 87.50 84 ASP A N 1
ATOM 603 C CA . ASP A 1 84 ? -28.274 -16.436 16.720 1.00 87.50 84 ASP A CA 1
ATOM 604 C C . ASP A 1 84 ? -29.748 -16.421 17.144 1.00 87.50 84 ASP A C 1
ATOM 606 O O . ASP A 1 84 ? -30.040 -16.494 18.337 1.00 87.50 84 ASP A O 1
ATOM 610 N N . ASN A 1 85 ? -30.680 -16.314 16.195 1.00 87.62 85 ASN A N 1
ATOM 611 C CA . ASN A 1 85 ? -32.102 -16.136 16.503 1.00 87.62 85 ASN A CA 1
ATOM 612 C C . ASN A 1 85 ? -33.068 -16.929 15.607 1.00 87.62 85 ASN A C 1
ATOM 614 O O . ASN A 1 85 ? -34.283 -16.798 15.769 1.00 87.62 85 ASN A O 1
ATOM 618 N N . GLY A 1 86 ? -32.559 -17.727 14.664 1.00 90.19 86 GLY A N 1
ATOM 619 C CA . GLY A 1 86 ? -33.381 -18.554 13.779 1.00 90.19 86 GLY A CA 1
ATOM 620 C C . GLY A 1 86 ? -34.193 -17.779 12.735 1.00 90.19 86 GLY A C 1
ATOM 621 O O . GLY A 1 86 ? -35.032 -18.375 12.066 1.00 90.19 86 GLY A O 1
ATOM 622 N N . GLN A 1 87 ? -33.987 -16.467 12.593 1.00 91.06 87 GLN A N 1
ATOM 623 C CA . GLN A 1 87 ? -34.693 -15.640 11.611 1.00 91.06 87 GLN A CA 1
ATOM 624 C C . GLN A 1 87 ? -33.989 -15.667 10.253 1.00 91.06 87 GLN A C 1
ATOM 626 O O . GLN A 1 87 ? -32.790 -15.909 10.165 1.00 91.06 87 GLN A O 1
ATOM 631 N N . THR A 1 88 ? -34.711 -15.366 9.179 1.00 93.31 88 THR A N 1
ATOM 632 C CA . THR A 1 88 ? -34.138 -15.271 7.823 1.00 93.31 88 THR A CA 1
ATOM 633 C C . THR A 1 88 ? -33.615 -13.875 7.483 1.00 93.31 88 THR A C 1
ATOM 635 O O . THR A 1 88 ? -32.836 -13.717 6.545 1.00 93.31 88 THR A O 1
ATOM 638 N N . ASP A 1 89 ? -34.044 -12.863 8.239 1.00 92.75 89 ASP A N 1
ATOM 639 C CA . ASP A 1 89 ? -33.721 -11.458 8.011 1.00 92.75 89 ASP A CA 1
ATOM 640 C C . ASP A 1 89 ? -32.807 -10.902 9.114 1.00 92.75 89 ASP A C 1
ATOM 642 O O . ASP A 1 89 ? -32.960 -11.186 10.307 1.00 92.75 89 ASP A O 1
ATOM 646 N N . THR A 1 90 ? -31.899 -10.015 8.717 1.00 93.75 90 THR A N 1
ATOM 647 C CA . THR A 1 90 ? -31.189 -9.098 9.609 1.00 93.75 90 THR A CA 1
ATOM 648 C C . THR A 1 90 ? -31.824 -7.716 9.529 1.00 93.75 90 THR A C 1
ATOM 650 O O . THR A 1 90 ? -31.776 -7.079 8.478 1.00 93.75 90 THR A O 1
ATOM 653 N N . TRP A 1 91 ? -32.362 -7.230 10.647 1.00 93.19 91 TRP A N 1
ATOM 654 C CA . TRP A 1 91 ? -32.939 -5.889 10.757 1.00 93.19 91 TRP A CA 1
ATOM 655 C C . TRP A 1 91 ? -31.881 -4.834 11.081 1.00 93.19 91 TRP A C 1
ATOM 657 O O . TRP A 1 91 ? -31.054 -5.019 11.978 1.00 93.19 91 TRP A O 1
ATOM 667 N N . ILE A 1 92 ? -31.932 -3.710 10.369 1.00 94.19 92 ILE A N 1
ATOM 668 C CA . ILE A 1 92 ? -31.040 -2.567 10.562 1.00 94.19 92 ILE A CA 1
ATOM 669 C C . ILE A 1 92 ? -31.718 -1.576 11.507 1.00 94.19 92 ILE A C 1
ATOM 671 O O . ILE A 1 92 ? -32.585 -0.795 11.115 1.00 94.19 92 ILE A O 1
ATOM 675 N N . MET A 1 93 ? -31.334 -1.643 12.778 1.00 89.06 93 MET A N 1
ATOM 676 C CA . MET A 1 93 ? -31.982 -0.893 13.862 1.00 89.06 93 MET A CA 1
ATOM 677 C C . MET A 1 93 ? -31.221 0.369 14.274 1.00 89.06 93 MET A C 1
ATOM 679 O O . MET A 1 93 ? -31.726 1.166 15.055 1.00 89.06 93 MET A O 1
ATOM 683 N N . THR A 1 94 ? -29.992 0.534 13.792 1.00 89.12 94 THR A N 1
ATOM 684 C CA . THR A 1 94 ? -29.083 1.614 14.183 1.00 89.12 94 THR A CA 1
ATOM 685 C C . THR A 1 94 ? -28.401 2.190 12.947 1.00 89.12 94 THR A C 1
ATOM 687 O O . THR A 1 94 ? -28.479 1.626 11.854 1.00 89.12 94 THR A O 1
ATOM 690 N N . SER A 1 95 ? -27.659 3.283 13.120 1.00 86.69 95 SER A N 1
ATOM 691 C CA . SER A 1 95 ? -26.808 3.873 12.080 1.00 86.69 95 SER A CA 1
ATOM 692 C C . SER A 1 95 ? -25.557 3.039 11.749 1.00 86.69 95 SER A C 1
ATOM 694 O O . SER A 1 95 ? -24.620 3.551 11.142 1.00 86.69 95 SER A O 1
ATOM 696 N N . GLN A 1 96 ? -25.500 1.771 12.167 1.00 81.75 96 GLN A N 1
ATOM 697 C CA . GLN A 1 96 ? -24.398 0.854 11.885 1.00 81.75 96 GLN A CA 1
ATOM 698 C C . GLN A 1 96 ? -24.306 0.548 10.385 1.00 81.75 96 GLN A C 1
ATOM 700 O O . GLN A 1 96 ? -25.307 0.220 9.746 1.00 81.75 96 GLN A O 1
ATOM 705 N N . MET A 1 97 ? -23.091 0.641 9.844 1.00 82.19 97 MET A N 1
ATOM 706 C CA . MET A 1 97 ? -22.802 0.431 8.419 1.00 82.19 97 MET A CA 1
ATOM 707 C C . MET A 1 97 ? -22.220 -0.958 8.133 1.00 82.19 97 MET A C 1
ATOM 709 O O . MET A 1 97 ? -22.452 -1.505 7.060 1.00 82.19 97 MET A O 1
ATOM 713 N N . ASP A 1 98 ? -21.516 -1.548 9.101 1.00 79.75 98 ASP A N 1
ATOM 714 C CA . ASP A 1 98 ? -20.808 -2.820 8.950 1.00 79.75 98 ASP A CA 1
ATOM 715 C C . ASP A 1 98 ? -21.465 -3.915 9.786 1.00 79.75 98 ASP A C 1
ATOM 717 O O . ASP A 1 98 ? -21.650 -3.756 10.991 1.00 79.75 98 ASP A O 1
ATOM 721 N N . TYR A 1 99 ? -21.771 -5.058 9.182 1.00 86.75 99 TYR A N 1
ATOM 722 C CA . TYR A 1 99 ? -22.377 -6.203 9.855 1.00 86.75 99 TYR A CA 1
ATOM 723 C C . TYR A 1 99 ? -21.500 -7.434 9.675 1.00 86.75 99 TYR A C 1
ATOM 725 O O . TYR A 1 99 ? -21.131 -7.777 8.555 1.00 86.75 99 TYR A O 1
ATOM 733 N N . SER A 1 100 ? -21.218 -8.128 10.777 1.00 84.75 100 SER A N 1
ATOM 734 C CA . SER A 1 100 ? -20.621 -9.464 10.780 1.00 84.75 100 SER A CA 1
ATOM 735 C C . SER A 1 100 ? -21.664 -10.456 11.273 1.00 84.75 100 SER A C 1
ATOM 737 O O . SER A 1 100 ? -22.209 -10.298 12.367 1.00 84.75 100 SER A O 1
ATOM 739 N N . LEU A 1 101 ? -22.013 -11.422 10.431 1.00 89.94 101 LEU A N 1
ATOM 740 C CA . LEU A 1 101 ? -23.209 -12.240 10.583 1.00 89.94 101 LEU A CA 1
ATOM 741 C C . LEU A 1 101 ? -22.871 -13.710 10.408 1.00 89.94 101 LEU A C 1
ATOM 743 O O . LEU A 1 101 ? -21.998 -14.071 9.621 1.00 89.94 101 LEU A O 1
ATOM 747 N N . THR A 1 102 ? -23.614 -14.559 11.105 1.00 90.81 102 THR A N 1
ATOM 748 C CA . THR A 1 102 ? -23.517 -16.010 10.962 1.00 90.81 102 THR A CA 1
ATOM 749 C C . THR A 1 102 ? -24.861 -16.569 10.529 1.00 90.81 102 THR A C 1
ATOM 751 O O . THR A 1 102 ? -25.896 -16.323 11.152 1.00 90.81 102 THR A O 1
ATOM 754 N N . TYR A 1 103 ? -24.838 -17.300 9.422 1.00 96.88 103 TYR A N 1
ATOM 755 C CA . TYR A 1 103 ? -26.017 -17.882 8.800 1.00 96.88 103 TYR A CA 1
ATOM 756 C C . TYR A 1 103 ? -25.781 -19.366 8.545 1.00 96.88 103 TYR A C 1
ATOM 758 O O . TYR A 1 103 ? -24.682 -19.780 8.199 1.00 96.88 103 TYR A O 1
ATOM 766 N N . GLN A 1 104 ? -26.817 -20.172 8.699 1.00 96.44 104 GLN A N 1
ATOM 767 C CA . GLN A 1 104 ? -26.834 -21.579 8.359 1.00 96.44 104 GLN A CA 1
ATOM 768 C C . GLN A 1 104 ? -27.402 -21.762 6.949 1.00 96.44 104 GLN A C 1
ATOM 770 O O . GLN A 1 104 ? -28.458 -21.214 6.613 1.00 96.44 104 GLN A O 1
ATOM 775 N N . LEU A 1 105 ? -26.692 -22.536 6.128 1.00 96.50 105 LEU A N 1
ATOM 776 C CA . LEU A 1 105 ? -27.156 -22.962 4.811 1.00 96.50 105 LEU A CA 1
ATOM 777 C C . LEU A 1 105 ? -28.355 -23.916 4.939 1.00 96.50 105 LEU A C 1
ATOM 779 O O . LEU A 1 105 ? -28.407 -24.693 5.894 1.00 96.50 105 LEU A O 1
ATOM 783 N N . PRO A 1 106 ? -29.291 -23.933 3.973 1.00 94.62 106 PRO A N 1
ATOM 784 C CA . PRO A 1 106 ? -30.382 -24.899 3.979 1.00 94.62 106 PRO A CA 1
ATOM 785 C C . PRO A 1 106 ? -29.864 -26.342 4.007 1.00 94.62 106 PRO A C 1
ATOM 787 O O . PRO A 1 106 ? -29.029 -26.739 3.191 1.00 94.62 106 PRO A O 1
ATOM 790 N N . ALA A 1 107 ? -30.393 -27.155 4.923 1.00 87.88 107 ALA A N 1
ATOM 791 C CA . ALA A 1 107 ? -29.963 -28.543 5.096 1.00 87.88 107 ALA A CA 1
ATOM 792 C C . ALA A 1 107 ? -30.260 -29.435 3.878 1.00 87.88 107 ALA A C 1
ATOM 794 O O . ALA A 1 107 ? -29.648 -30.485 3.746 1.00 87.88 107 ALA A O 1
ATOM 795 N N . GLY A 1 108 ? -31.174 -29.039 2.985 1.00 88.06 108 GLY A N 1
ATOM 796 C CA . GLY A 1 108 ? -31.550 -29.789 1.779 1.00 88.06 108 GLY A CA 1
ATOM 797 C C . GLY A 1 108 ? -30.811 -29.385 0.499 1.00 88.06 108 GLY A C 1
ATOM 798 O O . GLY A 1 108 ? -31.098 -29.951 -0.551 1.00 88.06 108 GLY A O 1
ATOM 799 N N . ILE A 1 109 ? -29.893 -28.413 0.557 1.00 90.50 109 ILE A N 1
ATOM 800 C CA . ILE A 1 109 ? -29.250 -27.856 -0.639 1.00 90.50 109 ILE A CA 1
ATOM 801 C C . ILE A 1 109 ? -27.789 -28.294 -0.735 1.00 90.50 109 ILE A C 1
ATOM 803 O O . ILE A 1 109 ? -26.963 -27.953 0.107 1.00 90.50 109 ILE A O 1
ATOM 807 N N . SER A 1 110 ? -27.473 -29.005 -1.817 1.00 92.88 110 SER A N 1
ATOM 808 C CA . SER A 1 110 ? -26.114 -29.292 -2.276 1.00 92.88 110 SER A CA 1
ATOM 809 C C . SER A 1 110 ? -26.020 -29.005 -3.771 1.00 92.88 110 SER A C 1
ATOM 811 O O . SER A 1 110 ? -26.936 -29.330 -4.524 1.00 92.88 110 SER A O 1
ATOM 813 N N . CYS A 1 111 ? -24.915 -28.423 -4.208 1.00 92.25 111 CYS A N 1
ATOM 814 C CA . CYS A 1 111 ? -24.696 -27.979 -5.577 1.00 92.25 111 CYS A CA 1
ATOM 815 C C . CYS A 1 111 ? -23.202 -28.046 -5.891 1.00 92.25 111 CYS A C 1
ATOM 817 O O . CYS A 1 111 ? -22.474 -27.051 -5.870 1.00 92.25 111 CYS A O 1
ATOM 819 N N . ASP A 1 112 ? -22.734 -29.258 -6.178 1.00 84.81 112 ASP A N 1
ATOM 820 C CA . ASP A 1 112 ? -21.323 -29.492 -6.479 1.00 84.81 112 ASP A CA 1
ATOM 821 C C . ASP A 1 112 ? -20.884 -28.803 -7.783 1.00 84.81 112 ASP A C 1
ATOM 823 O O . ASP A 1 112 ? -19.754 -28.338 -7.899 1.00 84.81 112 ASP A O 1
ATOM 827 N N . GLY A 1 113 ? -21.829 -28.651 -8.721 1.00 80.25 113 GLY A N 1
ATOM 828 C CA . GLY A 1 113 ? -21.689 -27.865 -9.951 1.00 80.25 113 GLY A CA 1
ATOM 829 C C . GLY A 1 113 ? -21.910 -26.353 -9.788 1.00 80.25 113 GLY A C 1
ATOM 830 O O . GLY A 1 113 ? -21.936 -25.646 -10.790 1.00 80.25 113 GLY A O 1
ATOM 831 N N . GLY A 1 114 ? -22.080 -25.857 -8.556 1.00 90.19 114 GLY A N 1
ATOM 832 C CA . GLY A 1 114 ? -22.235 -24.435 -8.238 1.00 90.19 114 GLY A CA 1
ATOM 833 C C . GLY A 1 114 ? -23.655 -24.012 -7.839 1.00 90.19 114 GLY A C 1
ATOM 834 O O . GLY A 1 114 ? -24.662 -24.463 -8.391 1.00 90.19 114 GLY A O 1
ATOM 835 N N . CYS A 1 115 ? -23.723 -23.102 -6.874 1.00 93.81 115 CYS A N 1
ATOM 836 C CA . CYS A 1 115 ? -24.904 -22.364 -6.446 1.00 93.81 115 CYS A CA 1
ATOM 837 C C . CYS A 1 115 ? -24.672 -20.871 -6.625 1.00 93.81 115 CYS A C 1
ATOM 839 O O . CYS A 1 115 ? -23.556 -20.387 -6.460 1.00 93.81 115 CYS A O 1
ATOM 841 N N . VAL A 1 116 ? -25.762 -20.142 -6.804 1.00 91.94 116 VAL A N 1
ATOM 842 C CA . VAL A 1 116 ? -25.789 -18.691 -6.685 1.00 91.94 116 VAL A CA 1
ATOM 843 C C . VAL A 1 116 ? -26.264 -18.331 -5.278 1.00 91.94 116 VAL A C 1
ATOM 845 O O . VAL A 1 116 ? -27.378 -18.680 -4.892 1.00 91.94 116 VAL A O 1
ATOM 848 N N . LEU A 1 117 ? -25.421 -17.653 -4.500 1.00 93.06 117 LEU A N 1
ATOM 849 C CA . LEU A 1 117 ? -25.776 -17.019 -3.230 1.00 93.06 117 LEU A CA 1
ATOM 850 C C . LEU A 1 117 ? -26.181 -15.575 -3.509 1.00 93.06 117 LEU A C 1
ATOM 852 O O . LEU A 1 117 ? -25.388 -14.816 -4.054 1.00 93.06 117 LEU A O 1
ATOM 856 N N . GLN A 1 118 ? -27.386 -15.192 -3.111 1.00 91.19 118 GLN A N 1
ATOM 857 C CA . GLN A 1 118 ? -27.957 -13.875 -3.341 1.00 91.19 118 GLN A CA 1
ATOM 858 C C . GLN A 1 118 ? -28.098 -13.113 -2.022 1.00 91.19 118 GLN A C 1
ATOM 860 O O . GLN A 1 118 ? -28.662 -13.620 -1.049 1.00 91.19 118 GLN A O 1
ATOM 865 N N . TRP A 1 119 ? -27.613 -11.877 -2.011 1.00 91.00 119 TRP A N 1
ATOM 866 C CA . TRP A 1 119 ? -27.890 -10.883 -0.983 1.00 91.00 119 TRP A CA 1
ATOM 867 C C . TRP A 1 119 ? -29.041 -9.991 -1.442 1.00 91.00 119 TRP A C 1
ATOM 869 O O . TRP A 1 119 ? -29.024 -9.471 -2.561 1.00 91.00 119 TRP A O 1
ATOM 879 N N . ARG A 1 120 ? -30.036 -9.806 -0.574 1.00 88.62 120 ARG A N 1
ATOM 880 C CA . ARG A 1 120 ? -31.171 -8.912 -0.808 1.00 88.62 120 ARG A CA 1
ATOM 881 C C . ARG A 1 120 ? -31.259 -7.910 0.321 1.00 88.62 120 ARG A C 1
ATOM 883 O O . ARG A 1 120 ? -31.434 -8.313 1.465 1.00 88.62 120 ARG A O 1
ATOM 890 N N . TYR A 1 121 ? -31.240 -6.629 -0.006 1.00 91.00 121 TYR A N 1
ATOM 891 C CA . TYR A 1 121 ? -31.478 -5.546 0.934 1.00 91.00 121 TYR A CA 1
ATOM 892 C C . TYR A 1 121 ? -32.760 -4.803 0.569 1.00 91.00 121 TYR A C 1
ATOM 894 O O . TYR A 1 121 ? -32.894 -4.272 -0.530 1.00 91.00 121 TYR A O 1
ATOM 902 N N . PHE A 1 122 ? -33.714 -4.814 1.497 1.00 88.81 122 PHE A N 1
ATOM 903 C CA . PHE A 1 122 ? -34.935 -4.028 1.446 1.00 88.81 122 PHE A CA 1
ATOM 904 C C . PHE A 1 122 ? -34.730 -2.756 2.256 1.00 88.81 122 PHE A C 1
ATOM 906 O O . PHE A 1 122 ? -34.772 -2.779 3.493 1.00 88.81 122 PHE A O 1
ATOM 913 N N . ALA A 1 123 ? -34.477 -1.666 1.544 1.00 89.94 123 ALA A N 1
ATOM 914 C CA . ALA A 1 123 ? -34.280 -0.362 2.136 1.00 89.94 123 ALA A CA 1
ATOM 915 C C . ALA A 1 123 ? -35.654 0.265 2.399 1.00 89.94 123 ALA A C 1
ATOM 917 O O . ALA A 1 123 ? -36.482 0.435 1.501 1.00 89.94 123 ALA A O 1
ATOM 918 N N . MET A 1 124 ? -35.920 0.548 3.673 1.00 89.69 124 MET A N 1
ATOM 919 C CA . MET A 1 124 ? -37.234 1.000 4.137 1.00 89.69 124 MET A CA 1
ATOM 920 C C . MET A 1 124 ? -37.299 2.519 4.285 1.00 89.69 124 MET A C 1
ATOM 922 O O . MET A 1 124 ? -37.902 3.034 5.235 1.00 89.69 124 MET A O 1
ATOM 926 N N . GLN A 1 125 ? -36.632 3.255 3.391 1.00 88.75 125 GLN A N 1
ATOM 927 C CA . GLN A 1 125 ? -36.611 4.706 3.488 1.00 88.75 125 GLN A CA 1
ATOM 928 C C . GLN A 1 125 ? -37.867 5.386 2.966 1.00 88.75 125 GLN A C 1
ATOM 930 O O . GLN A 1 125 ? -38.302 6.394 3.524 1.00 88.75 125 GLN A O 1
ATOM 935 N N . SER A 1 126 ? -38.436 4.803 1.915 1.00 86.94 126 SER A N 1
ATOM 936 C CA . SER A 1 126 ? -39.600 5.326 1.201 1.00 86.94 126 SER A CA 1
ATOM 937 C C . SER A 1 126 ? -40.916 4.742 1.714 1.00 86.94 126 SER A C 1
ATOM 939 O O . SER A 1 126 ? -41.945 5.401 1.611 1.00 86.94 126 SER A O 1
ATOM 941 N N . CYS A 1 127 ? -40.876 3.538 2.299 1.00 88.50 127 CYS A N 1
ATOM 942 C CA . CYS A 1 127 ? -41.973 2.887 3.020 1.00 88.50 127 CYS A CA 1
ATOM 943 C C . CYS A 1 127 ? -41.451 1.717 3.862 1.00 88.50 127 CYS A C 1
ATOM 945 O O . CYS A 1 127 ? -40.357 1.209 3.610 1.00 88.50 127 CYS A O 1
ATOM 947 N N . VAL A 1 128 ? -42.238 1.263 4.842 1.00 88.62 128 VAL A N 1
ATOM 948 C CA . VAL A 1 128 ? -41.945 0.054 5.632 1.00 88.62 128 VAL A CA 1
ATOM 949 C C . VAL A 1 128 ? -42.865 -1.112 5.260 1.00 88.62 128 VAL A C 1
ATOM 951 O O . VAL A 1 128 ? -44.019 -0.930 4.869 1.00 88.62 128 VAL A O 1
ATOM 954 N N . GLU A 1 129 ? -42.372 -2.338 5.407 1.00 85.56 129 GLU A N 1
ATOM 955 C CA . GLU A 1 129 ? -43.161 -3.553 5.172 1.00 85.56 129 GLU A CA 1
ATOM 956 C C . GLU A 1 129 ? -44.144 -3.818 6.331 1.00 85.56 129 GLU A C 1
ATOM 958 O O . GLU A 1 129 ? -43.809 -3.620 7.500 1.00 85.56 129 GLU A O 1
ATOM 963 N N . ARG A 1 130 ? -45.365 -4.287 6.030 1.00 86.38 130 ARG A N 1
ATOM 964 C CA . ARG A 1 130 ? -46.345 -4.686 7.059 1.00 86.38 130 ARG A CA 1
ATOM 965 C C . ARG A 1 130 ? -46.019 -6.048 7.662 1.00 86.38 130 ARG A C 1
ATOM 967 O O . ARG A 1 130 ? -45.487 -6.932 7.004 1.00 86.38 130 ARG A O 1
ATOM 974 N N . GLY A 1 131 ? -46.494 -6.251 8.889 1.00 80.00 131 GLY A N 1
ATOM 975 C CA . GLY A 1 131 ? -46.652 -7.592 9.456 1.00 80.00 131 GLY A CA 1
ATOM 976 C C . GLY A 1 131 ? -45.395 -8.182 10.087 1.00 80.00 131 GLY A C 1
ATOM 977 O O . GLY A 1 131 ? -45.389 -9.364 10.418 1.00 80.00 131 GLY A O 1
ATOM 978 N N . CYS A 1 132 ? -44.347 -7.384 10.301 1.00 82.12 132 CYS A N 1
ATOM 979 C CA . CYS A 1 132 ? -43.211 -7.830 11.095 1.00 82.12 132 CYS A CA 1
ATOM 980 C C . CYS A 1 132 ? -43.555 -7.821 12.596 1.00 82.12 132 CYS A C 1
ATOM 982 O O . CYS A 1 132 ? -44.270 -6.948 13.092 1.00 82.12 132 CYS A O 1
ATOM 984 N N . ASN A 1 133 ? -43.058 -8.816 13.331 1.00 84.00 133 ASN A N 1
ATOM 985 C CA . ASN A 1 133 ? -43.262 -8.903 14.774 1.00 84.00 133 ASN A CA 1
ATOM 986 C C . ASN A 1 133 ? -42.510 -7.746 15.474 1.00 84.00 133 ASN A C 1
ATOM 988 O O . ASN A 1 133 ? -41.292 -7.642 15.284 1.00 84.00 133 ASN A O 1
ATOM 992 N N . PRO A 1 134 ? -43.176 -6.925 16.314 1.00 85.88 134 PRO A N 1
ATOM 993 C CA . PRO A 1 134 ? -42.545 -5.798 17.008 1.00 85.88 134 PRO A CA 1
ATOM 994 C C . PRO A 1 134 ? -41.305 -6.172 17.823 1.00 85.88 134 PRO A C 1
ATOM 996 O O . PRO A 1 134 ? -40.386 -5.367 17.948 1.00 85.88 134 PRO A O 1
ATOM 999 N N . THR A 1 135 ? -41.234 -7.399 18.343 1.00 86.31 135 THR A N 1
ATOM 1000 C CA . THR A 1 135 ? -40.058 -7.893 19.069 1.00 86.31 135 THR A CA 1
ATOM 1001 C C . THR A 1 135 ? -38.823 -8.020 18.172 1.00 86.31 135 THR A C 1
ATOM 1003 O O . THR A 1 135 ? -37.709 -7.847 18.657 1.00 86.31 135 THR A O 1
ATOM 1006 N N . TYR A 1 136 ? -38.994 -8.294 16.874 1.00 83.38 136 TYR A N 1
ATOM 1007 C CA . TYR A 1 136 ? -37.883 -8.506 15.937 1.00 83.38 136 TYR A CA 1
ATOM 1008 C C . TYR A 1 136 ? -37.544 -7.270 15.105 1.00 83.38 136 TYR A C 1
ATOM 1010 O O . TYR A 1 136 ? -36.371 -7.031 14.831 1.00 83.38 136 TYR A O 1
ATOM 1018 N N . CYS A 1 137 ? -38.548 -6.485 14.716 1.00 86.75 137 CYS A N 1
ATOM 1019 C CA . CYS A 1 137 ? -38.364 -5.329 13.836 1.00 86.75 137 CYS A CA 1
ATOM 1020 C C . CYS A 1 137 ? -38.571 -3.975 14.534 1.00 86.75 137 CYS A C 1
ATOM 1022 O O . CYS A 1 137 ? -38.432 -2.929 13.906 1.00 86.75 137 CYS A O 1
ATOM 1024 N N . GLY A 1 138 ? -38.902 -3.957 15.829 1.00 89.25 138 GLY A N 1
ATOM 1025 C CA . GLY A 1 138 ? -39.031 -2.734 16.622 1.00 89.25 138 GLY A CA 1
ATOM 1026 C C . GLY A 1 138 ? -39.912 -1.671 15.960 1.00 89.25 138 GLY A C 1
ATOM 1027 O O . GLY A 1 138 ? -41.074 -1.921 15.647 1.00 89.25 138 GLY A O 1
ATOM 1028 N N . ALA A 1 139 ? -39.344 -0.482 15.743 1.00 89.75 139 ALA A N 1
ATOM 1029 C CA . ALA A 1 139 ? -40.055 0.680 15.209 1.00 89.75 139 ALA A CA 1
ATOM 1030 C C . ALA A 1 139 ? -40.656 0.448 13.804 1.00 89.75 139 ALA A C 1
ATOM 1032 O O . ALA A 1 139 ? -41.690 1.034 13.477 1.00 89.75 139 ALA A O 1
ATOM 1033 N N . TYR A 1 140 ? -40.095 -0.471 13.007 1.00 91.81 140 TYR A N 1
ATOM 1034 C CA . TYR A 1 140 ? -40.640 -0.804 11.686 1.00 91.81 140 TYR A CA 1
ATOM 1035 C C . TYR A 1 140 ? -42.052 -1.401 11.764 1.00 91.81 140 TYR A C 1
ATOM 1037 O O . TYR A 1 140 ? -42.850 -1.186 10.853 1.00 91.81 140 TYR A O 1
ATOM 1045 N N . ALA A 1 141 ? -42.411 -2.068 12.871 1.00 89.69 141 ALA A N 1
ATOM 1046 C CA . ALA A 1 141 ? -43.739 -2.663 13.050 1.00 89.69 141 ALA A CA 1
ATOM 1047 C C . ALA A 1 141 ? -44.881 -1.637 13.026 1.00 89.69 141 ALA A C 1
ATOM 1049 O O . ALA A 1 141 ? -46.024 -1.991 12.737 1.00 89.69 141 ALA A O 1
ATOM 1050 N N . VAL A 1 142 ? -44.581 -0.375 13.344 1.00 88.56 142 VAL A N 1
ATOM 1051 C CA . VAL A 1 142 ? -45.570 0.701 13.482 1.00 88.56 142 VAL A CA 1
ATOM 1052 C C . VAL A 1 142 ? -45.427 1.789 12.418 1.00 88.56 142 VAL A C 1
ATOM 1054 O O . VAL A 1 142 ? -45.967 2.875 12.592 1.00 88.56 142 VAL A O 1
ATOM 1057 N N . GLY A 1 143 ? -44.738 1.516 11.307 1.00 87.31 143 GLY A N 1
ATOM 1058 C CA . GLY A 1 143 ? -44.628 2.490 10.214 1.00 87.31 143 GLY A CA 1
ATOM 1059 C C . GLY A 1 143 ? -43.340 3.316 10.216 1.00 87.31 143 GLY A C 1
ATOM 1060 O O . GLY A 1 143 ? -43.195 4.202 9.375 1.00 87.31 143 GLY A O 1
ATOM 1061 N N . THR A 1 144 ? -42.421 3.063 11.156 1.00 89.56 144 THR A N 1
ATOM 1062 C CA . THR A 1 144 ? -41.289 3.953 11.451 1.00 89.56 144 THR A CA 1
ATOM 1063 C C . THR A 1 144 ? -39.958 3.377 10.997 1.00 89.56 144 THR A C 1
ATOM 1065 O O . THR A 1 144 ? -39.622 2.241 11.323 1.00 89.56 144 THR A O 1
ATOM 1068 N N . ASN A 1 145 ? -39.134 4.184 10.333 1.00 91.38 145 ASN A N 1
ATOM 1069 C CA . ASN A 1 145 ? -37.756 3.812 10.050 1.00 91.38 145 ASN A CA 1
ATOM 1070 C C . ASN A 1 145 ? -36.891 3.943 11.315 1.00 91.38 145 ASN A C 1
ATOM 1072 O O . ASN A 1 145 ? -36.737 5.037 11.858 1.00 91.38 145 ASN A O 1
ATOM 1076 N N . ALA A 1 146 ? -36.310 2.837 11.783 1.00 87.38 146 ALA A N 1
ATOM 1077 C CA . ALA A 1 146 ? -35.568 2.802 13.044 1.00 87.38 146 ALA A CA 1
ATOM 1078 C C . ALA A 1 146 ? -34.242 3.590 13.023 1.00 87.38 146 ALA A C 1
ATOM 1080 O O . ALA A 1 146 ? -33.745 3.952 14.086 1.00 87.38 146 ALA A O 1
ATOM 1081 N N . VAL A 1 147 ? -33.665 3.867 11.848 1.00 88.88 147 VAL A N 1
ATOM 1082 C CA . VAL A 1 147 ? -32.332 4.489 11.740 1.00 88.88 147 VAL A CA 1
ATOM 1083 C C . VAL A 1 147 ? -32.383 6.005 11.887 1.00 88.88 147 VAL A C 1
ATOM 1085 O O . VAL A 1 147 ? -31.541 6.582 12.570 1.00 88.88 147 VAL A O 1
ATOM 1088 N N . TYR A 1 148 ? -33.361 6.660 11.263 1.00 83.12 148 TYR A N 1
ATOM 1089 C CA . TYR A 1 148 ? -33.479 8.124 11.283 1.00 83.12 148 TYR A CA 1
ATOM 1090 C C . TYR A 1 148 ? -34.868 8.622 11.716 1.00 83.12 148 TYR A C 1
ATOM 1092 O O . TYR A 1 148 ? -35.143 9.818 11.659 1.00 83.12 148 TYR A O 1
ATOM 1100 N N . GLY A 1 149 ? -35.747 7.726 12.177 1.00 82.75 149 GLY A N 1
ATOM 1101 C CA . GLY A 1 149 ? -36.990 8.064 12.883 1.00 82.75 149 GLY A CA 1
ATOM 1102 C C . GLY A 1 149 ? -38.151 8.555 12.013 1.00 82.75 149 GLY A C 1
ATOM 1103 O O . GLY A 1 149 ? -39.199 8.908 12.550 1.00 82.75 149 GLY A O 1
ATOM 1104 N N . GLY A 1 150 ? -37.994 8.590 10.686 1.00 85.00 150 GLY A N 1
ATOM 1105 C CA . GLY A 1 150 ? -39.064 8.991 9.768 1.00 85.00 150 GLY A CA 1
ATOM 1106 C C . GLY A 1 150 ? -40.244 8.012 9.777 1.00 85.00 150 GLY A C 1
ATOM 1107 O O . GLY A 1 150 ? -40.057 6.820 10.004 1.00 85.00 150 GLY A O 1
ATOM 1108 N N . GLN A 1 151 ? -41.454 8.505 9.496 1.00 87.19 151 GLN A N 1
ATOM 1109 C CA . GLN A 1 151 ? -42.673 7.699 9.326 1.00 87.19 151 GLN A CA 1
ATOM 1110 C C . GLN A 1 151 ? -43.048 7.643 7.840 1.00 87.19 151 GLN A C 1
ATOM 1112 O O . GLN A 1 151 ? -43.952 8.366 7.418 1.00 87.19 151 GLN A O 1
ATOM 1117 N N . PRO A 1 152 ? -42.350 6.854 7.008 1.00 85.88 152 PRO A N 1
ATOM 1118 C CA . PRO A 1 152 ? -42.677 6.786 5.589 1.00 85.88 152 PRO A CA 1
ATOM 1119 C C . PRO A 1 152 ? -44.027 6.090 5.321 1.00 85.88 152 PRO A C 1
ATOM 1121 O O . PRO A 1 152 ? -44.526 6.135 4.203 1.00 85.88 152 PRO A O 1
ATOM 1124 N N . GLY A 1 153 ? -44.642 5.476 6.341 1.00 84.69 153 GLY A N 1
ATOM 1125 C CA . GLY A 1 153 ? -45.889 4.729 6.196 1.00 84.69 153 GLY A CA 1
ATOM 1126 C C . GLY A 1 153 ? -45.653 3.330 5.632 1.00 84.69 153 GLY A C 1
ATOM 1127 O O . GLY A 1 153 ? -44.513 2.916 5.404 1.00 84.69 153 GLY A O 1
ATOM 1128 N N . PHE A 1 154 ? -46.727 2.564 5.444 1.00 88.94 154 PHE A N 1
ATOM 1129 C CA . PHE A 1 154 ? -46.612 1.189 4.969 1.00 88.94 154 PHE A CA 1
ATOM 1130 C C . PHE A 1 154 ? -46.586 1.116 3.445 1.00 88.94 154 PHE A C 1
ATOM 1132 O O . PHE A 1 154 ? -47.347 1.796 2.756 1.00 88.94 154 PHE A O 1
ATOM 1139 N N . CYS A 1 155 ? -45.731 0.246 2.913 1.00 85.81 155 CYS A N 1
ATOM 1140 C CA . CYS A 1 155 ? -45.659 -0.009 1.481 1.00 85.81 155 CYS A CA 1
ATOM 1141 C C . CYS A 1 155 ? -47.026 -0.466 0.949 1.00 85.81 155 CYS A C 1
ATOM 1143 O O . CYS A 1 155 ? -47.623 -1.398 1.489 1.00 85.81 155 CYS A O 1
ATOM 1145 N N . GLY A 1 156 ? -47.498 0.180 -0.121 1.00 83.50 156 GLY A N 1
ATOM 1146 C CA . GLY A 1 156 ? -48.801 -0.089 -0.740 1.00 83.50 156 GLY A CA 1
ATOM 1147 C C . GLY A 1 156 ? -49.950 0.794 -0.243 1.00 83.50 156 GLY A C 1
ATOM 1148 O O . GLY A 1 156 ? -51.036 0.729 -0.820 1.00 83.50 156 GLY A O 1
ATOM 1149 N N . ASP A 1 157 ? -49.732 1.639 0.769 1.00 85.94 157 ASP A N 1
ATOM 1150 C CA . ASP A 1 157 ? -50.738 2.615 1.193 1.00 85.94 157 ASP A CA 1
ATOM 1151 C C . ASP A 1 157 ? -50.900 3.743 0.153 1.00 85.94 157 ASP A C 1
ATOM 1153 O O . ASP A 1 157 ? -49.924 4.139 -0.495 1.00 85.94 157 ASP A O 1
ATOM 1157 N N . PRO A 1 158 ? -52.116 4.302 -0.024 1.00 86.94 158 PRO A N 1
ATOM 1158 C CA . PRO A 1 158 ? -52.340 5.400 -0.960 1.00 86.94 158 PRO A CA 1
ATOM 1159 C C . PRO A 1 158 ? -51.421 6.595 -0.675 1.00 86.94 158 PRO A C 1
ATOM 1161 O O . PRO A 1 158 ? -51.422 7.142 0.425 1.00 86.94 158 PRO A O 1
ATOM 1164 N N . GLY A 1 159 ? -50.658 7.020 -1.685 1.00 81.94 159 GLY A N 1
ATOM 1165 C CA . GLY A 1 159 ? -49.736 8.156 -1.579 1.00 81.94 159 GLY A CA 1
ATOM 1166 C C . GLY A 1 159 ? -48.377 7.842 -0.940 1.00 81.94 159 GLY A C 1
ATOM 1167 O O . GLY A 1 159 ? -47.555 8.750 -0.837 1.00 81.94 159 GLY A O 1
ATOM 1168 N N . VAL A 1 160 ? -48.112 6.590 -0.553 1.00 82.31 160 VAL A N 1
ATOM 1169 C CA . VAL A 1 160 ? -46.808 6.150 -0.035 1.00 82.31 160 VAL A CA 1
ATOM 1170 C C . VAL A 1 160 ? -45.931 5.637 -1.180 1.00 82.31 160 VAL A C 1
ATOM 1172 O O . VAL A 1 160 ? -46.366 4.830 -2.004 1.00 82.31 160 VAL A O 1
ATOM 1175 N N . ALA A 1 161 ? -44.687 6.119 -1.246 1.00 80.25 161 ALA A N 1
ATOM 1176 C CA . ALA A 1 161 ? -43.719 5.688 -2.249 1.00 80.25 161 ALA A CA 1
ATOM 1177 C C . ALA A 1 161 ? -43.310 4.227 -2.019 1.00 80.25 161 ALA A C 1
ATOM 1179 O O . ALA A 1 161 ? -43.284 3.740 -0.894 1.00 80.25 161 ALA A O 1
ATOM 1180 N N . ALA A 1 162 ? -42.976 3.510 -3.085 1.00 75.81 162 ALA A N 1
ATOM 1181 C CA . ALA A 1 162 ? -42.552 2.126 -2.958 1.00 75.81 162 ALA A CA 1
ATOM 1182 C C . ALA A 1 162 ? -41.109 2.017 -2.428 1.00 75.81 162 ALA A C 1
ATOM 1184 O O . ALA A 1 162 ? -40.289 2.918 -2.611 1.00 75.81 162 ALA A O 1
ATOM 1185 N N . ALA A 1 163 ? -40.807 0.903 -1.763 1.00 75.12 163 ALA A N 1
ATOM 1186 C CA . ALA A 1 163 ? -39.497 0.656 -1.173 1.00 75.12 163 ALA A CA 1
ATOM 1187 C C . ALA A 1 163 ? -38.432 0.387 -2.240 1.00 75.12 163 ALA A C 1
ATOM 1189 O O . ALA A 1 163 ? -38.727 -0.061 -3.354 1.00 75.12 163 ALA A O 1
ATOM 1190 N N . GLU A 1 164 ? -37.180 0.633 -1.866 1.00 80.06 164 GLU A N 1
ATOM 1191 C CA . GLU A 1 164 ? -36.030 0.335 -2.709 1.00 80.06 164 GLU A CA 1
ATOM 1192 C C . GLU A 1 164 ? -35.463 -1.043 -2.376 1.00 80.06 164 GLU A C 1
ATOM 1194 O O . GLU A 1 164 ? -35.379 -1.453 -1.213 1.00 80.06 164 GLU A O 1
ATOM 1199 N N . PHE A 1 165 ? -35.043 -1.756 -3.418 1.00 78.44 165 PHE A N 1
ATOM 1200 C CA . PHE A 1 165 ? -34.361 -3.033 -3.276 1.00 78.44 165 PHE A CA 1
ATOM 1201 C C . PHE A 1 165 ? -32.968 -2.958 -3.873 1.00 78.44 165 PHE A C 1
ATOM 1203 O O . PHE A 1 165 ? -32.774 -2.426 -4.966 1.00 78.44 165 PHE A O 1
ATOM 1210 N N . PHE A 1 166 ? -32.026 -3.579 -3.172 1.00 80.81 166 PHE A N 1
ATOM 1211 C CA . PHE A 1 166 ? -30.679 -3.816 -3.656 1.00 80.81 166 PHE A CA 1
ATOM 1212 C C . PHE A 1 166 ? -30.455 -5.320 -3.701 1.00 80.81 166 PHE A C 1
ATOM 1214 O O . PHE A 1 166 ? -30.682 -6.026 -2.713 1.00 80.81 166 PHE A O 1
ATOM 1221 N N . LEU A 1 167 ? -30.040 -5.809 -4.862 1.00 79.06 167 LEU A N 1
ATOM 1222 C CA . LEU A 1 167 ? -29.778 -7.223 -5.095 1.00 79.06 167 LEU A CA 1
ATOM 1223 C C . LEU A 1 167 ? -28.325 -7.407 -5.504 1.00 79.06 167 LEU A C 1
ATOM 1225 O O . LEU A 1 167 ? -27.737 -6.553 -6.171 1.00 79.06 167 LEU A O 1
ATOM 1229 N N . ASN A 1 168 ? -27.755 -8.533 -5.093 1.00 80.56 168 ASN A N 1
ATOM 1230 C CA . ASN A 1 168 ? -26.491 -9.008 -5.622 1.00 80.56 168 ASN A CA 1
ATOM 1231 C C . ASN A 1 168 ? -26.359 -10.518 -5.500 1.00 80.56 168 ASN A C 1
ATOM 1233 O O . ASN A 1 168 ? -27.000 -11.117 -4.641 1.00 80.56 168 ASN A O 1
ATOM 1237 N N . CYS A 1 169 ? -25.460 -11.105 -6.280 1.00 84.56 169 CYS A N 1
ATOM 1238 C CA . CYS A 1 169 ? -25.164 -12.523 -6.265 1.00 84.56 169 CYS A CA 1
ATOM 1239 C C . CYS A 1 169 ? -23.662 -12.821 -6.254 1.00 84.56 169 CYS A C 1
ATOM 1241 O O . CYS A 1 169 ? -22.848 -12.009 -6.693 1.00 84.56 169 CYS A O 1
ATOM 1243 N N . ALA A 1 170 ? -23.299 -14.023 -5.812 1.00 85.12 170 ALA A N 1
ATOM 1244 C CA . ALA A 1 170 ? -22.021 -14.643 -6.136 1.00 85.12 170 ALA A CA 1
ATOM 1245 C C . ALA A 1 170 ? -22.137 -16.157 -6.253 1.00 85.12 170 ALA A C 1
ATOM 1247 O O . ALA A 1 170 ? -23.017 -16.775 -5.651 1.00 85.12 170 ALA A O 1
ATOM 1248 N N . ASP A 1 171 ? -21.194 -16.752 -6.974 1.00 86.81 171 ASP A N 1
ATOM 1249 C CA . ASP A 1 171 ? -21.109 -18.197 -7.095 1.00 86.81 171 ASP A CA 1
ATOM 1250 C C . ASP A 1 171 ? -20.375 -18.834 -5.921 1.00 86.81 171 ASP A C 1
ATOM 1252 O O . ASP A 1 171 ? -19.269 -18.439 -5.558 1.00 86.81 171 ASP A O 1
ATOM 1256 N N . ILE A 1 172 ? -20.991 -19.852 -5.333 1.00 92.38 172 ILE A N 1
ATOM 1257 C CA . ILE A 1 172 ? -20.436 -20.673 -4.255 1.00 92.38 172 ILE A CA 1
ATOM 1258 C C . ILE A 1 172 ? -20.619 -22.150 -4.597 1.00 92.38 172 ILE A C 1
ATOM 1260 O O . ILE A 1 172 ? -21.431 -22.511 -5.446 1.00 92.38 172 ILE A O 1
ATOM 1264 N N . ARG 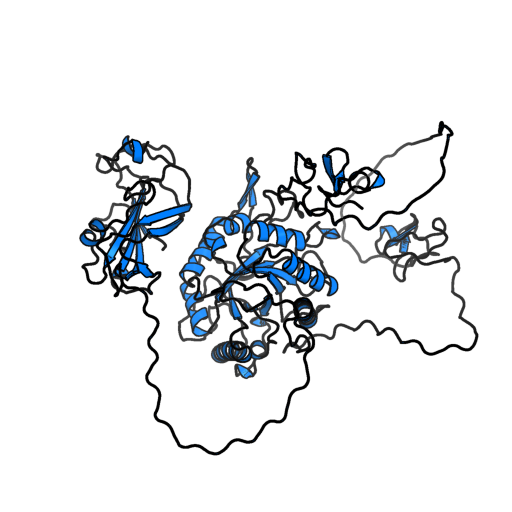A 1 173 ? -19.896 -23.031 -3.917 1.00 93.19 173 ARG A N 1
ATOM 1265 C CA . ARG A 1 173 ? -20.078 -24.482 -4.027 1.00 93.19 173 ARG A CA 1
ATOM 1266 C C . ARG A 1 173 ? -20.577 -25.023 -2.698 1.00 93.19 173 ARG A C 1
ATOM 1268 O O . ARG A 1 173 ? -20.047 -24.650 -1.655 1.00 93.19 173 ARG A O 1
ATOM 1275 N N . ILE A 1 174 ? -21.578 -25.900 -2.729 1.00 95.12 174 ILE A N 1
ATOM 1276 C CA . ILE A 1 174 ? -22.083 -26.568 -1.523 1.00 95.12 174 ILE A CA 1
ATOM 1277 C C . ILE A 1 174 ? -21.983 -28.077 -1.718 1.00 95.12 174 ILE A C 1
ATOM 1279 O O . ILE A 1 174 ? -22.673 -28.638 -2.568 1.00 95.12 174 ILE A O 1
ATOM 1283 N N . THR A 1 175 ? -21.128 -28.734 -0.943 1.00 92.56 175 THR A N 1
ATOM 1284 C CA . THR A 1 175 ? -20.921 -30.185 -1.003 1.00 92.56 175 THR A CA 1
ATOM 1285 C C . THR A 1 175 ? -21.878 -30.919 -0.054 1.00 92.56 175 THR A C 1
ATOM 1287 O O . THR A 1 175 ? -22.256 -30.360 0.979 1.00 92.56 175 THR A O 1
ATOM 1290 N N . PRO A 1 176 ? -22.298 -32.161 -0.358 1.00 88.88 176 PRO A N 1
ATOM 1291 C CA . PRO A 1 176 ? -23.180 -32.922 0.525 1.00 88.88 176 PRO A CA 1
ATOM 1292 C C . PRO A 1 176 ? -22.582 -33.185 1.914 1.00 88.88 176 PRO A C 1
ATOM 1294 O O . PRO A 1 176 ? -21.392 -33.478 2.055 1.00 88.88 176 PRO A O 1
ATOM 1297 N N . SER A 1 177 ? -23.428 -33.146 2.945 1.00 73.56 177 SER A N 1
ATOM 1298 C CA . SER A 1 177 ? -23.044 -33.541 4.306 1.00 73.56 177 SER A CA 1
ATOM 1299 C C . SER A 1 177 ? -22.799 -35.055 4.371 1.00 73.56 177 SER A C 1
ATOM 1301 O O . SER A 1 177 ? -23.692 -35.836 4.056 1.00 73.56 177 SER A O 1
ATOM 1303 N N . GLY A 1 178 ? -21.594 -35.478 4.778 1.00 64.25 178 GLY A N 1
ATOM 1304 C CA . GLY A 1 178 ? -21.219 -36.898 4.907 1.00 64.25 178 GLY A CA 1
ATOM 1305 C C . GLY A 1 178 ? -20.146 -37.399 3.931 1.00 64.25 178 GLY A C 1
ATOM 1306 O O . GLY A 1 178 ? -19.739 -38.555 4.029 1.00 64.25 178 GLY A O 1
ATOM 1307 N N . VAL A 1 179 ? -19.631 -36.545 3.038 1.00 48.56 179 VAL A N 1
ATOM 1308 C CA . VAL A 1 179 ? -18.423 -36.851 2.255 1.00 48.56 179 VAL A CA 1
ATOM 1309 C C . VAL A 1 179 ? -17.196 -36.424 3.065 1.00 48.56 179 VAL A C 1
ATOM 1311 O O . VAL A 1 179 ? -16.860 -35.246 3.149 1.00 48.56 179 VAL A O 1
ATOM 1314 N N . ASN A 1 180 ? -16.539 -37.390 3.704 1.00 37.44 180 ASN A N 1
ATOM 1315 C CA . ASN A 1 180 ? -15.202 -37.208 4.272 1.00 37.44 180 ASN A CA 1
ATOM 1316 C C . ASN A 1 180 ? -14.254 -36.818 3.115 1.00 37.44 180 ASN A C 1
ATOM 1318 O O . ASN A 1 180 ? -14.321 -37.492 2.083 1.00 37.44 180 ASN A O 1
ATOM 1322 N N . PRO A 1 181 ? -13.401 -35.776 3.204 1.00 38.66 181 PRO A N 1
ATOM 1323 C CA . PRO A 1 181 ? -12.464 -35.472 2.130 1.00 38.66 181 PRO A CA 1
ATOM 1324 C C . PRO A 1 181 ? -11.460 -36.622 2.014 1.00 38.66 181 PRO A C 1
ATOM 1326 O O . PRO A 1 181 ? -10.474 -36.695 2.745 1.00 38.66 181 PRO A O 1
ATOM 1329 N N . SER A 1 182 ? -11.723 -37.554 1.100 1.00 33.25 182 SER A N 1
ATOM 1330 C CA . SER A 1 182 ? -10.714 -38.491 0.639 1.00 33.25 182 SER A CA 1
ATOM 1331 C C . SER A 1 182 ? -9.626 -37.679 -0.052 1.00 33.25 182 SER A C 1
ATOM 1333 O O . SER A 1 182 ? -9.878 -36.970 -1.027 1.00 33.25 182 SER A O 1
ATOM 1335 N N . THR A 1 183 ? -8.432 -37.783 0.513 1.00 34.59 183 THR A N 1
ATOM 1336 C CA . THR A 1 183 ? -7.132 -37.471 -0.075 1.00 34.59 183 THR A CA 1
ATOM 1337 C C . THR A 1 183 ? -7.098 -37.644 -1.603 1.00 34.59 183 THR A C 1
ATOM 1339 O O . THR A 1 183 ? -7.665 -38.611 -2.119 1.00 34.59 183 THR A O 1
ATOM 1342 N N . PRO A 1 184 ? -6.408 -36.760 -2.351 1.00 36.53 184 PRO A N 1
ATOM 1343 C CA . PRO A 1 184 ? -6.234 -36.946 -3.786 1.00 36.53 184 PRO A CA 1
ATOM 1344 C C . PRO A 1 184 ? -5.504 -38.270 -4.047 1.00 36.53 184 PRO A C 1
ATOM 1346 O O . PRO A 1 184 ? -4.437 -38.531 -3.490 1.00 36.53 184 PRO A O 1
ATOM 1349 N N . SER A 1 185 ? -6.111 -39.119 -4.876 1.00 30.12 185 SER A N 1
ATOM 1350 C CA . SER A 1 185 ? -5.520 -40.375 -5.333 1.00 30.12 185 SER A CA 1
ATOM 1351 C C . SER A 1 185 ? -4.352 -40.074 -6.290 1.00 30.12 185 SER A C 1
ATOM 1353 O O . SER A 1 185 ? -4.528 -39.264 -7.205 1.00 30.12 185 SER A O 1
ATOM 1355 N N . PRO A 1 186 ? -3.156 -40.660 -6.094 1.00 35.53 186 PRO A N 1
ATOM 1356 C CA . PRO A 1 186 ? -2.018 -40.447 -6.980 1.00 35.53 186 PRO A CA 1
ATOM 1357 C C . PRO A 1 186 ? -2.240 -41.116 -8.344 1.00 35.53 186 PRO A C 1
ATOM 1359 O O . PRO A 1 186 ? -2.726 -42.241 -8.438 1.00 35.53 186 PRO A O 1
ATOM 1362 N N . SER A 1 187 ? -1.838 -40.405 -9.399 1.00 32.59 187 SER A N 1
ATOM 1363 C CA . SER A 1 187 ? -1.774 -40.896 -10.782 1.00 32.59 187 SER A CA 1
ATOM 1364 C C . SER A 1 187 ? -0.933 -42.184 -10.890 1.00 32.59 187 SER A C 1
ATOM 1366 O O . SER A 1 187 ? 0.062 -42.309 -10.168 1.00 32.59 187 SER A O 1
ATOM 1368 N N . PRO A 1 188 ? -1.271 -43.133 -11.787 1.00 35.19 188 PRO A N 1
ATOM 1369 C CA . PRO A 1 188 ? -0.529 -44.383 -11.924 1.00 35.19 188 PRO A CA 1
ATOM 1370 C C . PRO A 1 188 ? 0.901 -44.151 -12.464 1.00 35.19 188 PRO A C 1
ATOM 1372 O O . PRO A 1 188 ? 1.093 -43.321 -13.357 1.00 35.19 188 PRO A O 1
ATOM 1375 N N . PRO A 1 189 ? 1.915 -44.869 -11.941 1.00 35.06 189 PRO A N 1
ATOM 1376 C CA . PRO A 1 189 ? 3.321 -44.669 -12.295 1.00 35.06 189 PRO A CA 1
ATOM 1377 C C . PRO A 1 189 ? 3.712 -45.322 -13.641 1.00 35.06 189 PRO A C 1
ATOM 1379 O O . PRO A 1 189 ? 3.122 -46.335 -14.023 1.00 35.06 189 PRO A O 1
ATOM 1382 N N . PRO A 1 190 ? 4.735 -44.793 -14.347 1.00 37.38 190 PRO A N 1
ATOM 1383 C CA . PRO A 1 190 ? 5.271 -45.390 -15.570 1.00 37.38 190 PRO A CA 1
ATOM 1384 C C . PRO A 1 190 ? 6.169 -46.613 -15.293 1.00 37.38 190 PRO A C 1
ATOM 1386 O O . PRO A 1 190 ? 6.872 -46.687 -14.285 1.00 37.38 190 PRO A O 1
ATOM 1389 N N . THR A 1 191 ? 6.141 -47.564 -16.228 1.00 33.38 191 THR A N 1
ATOM 1390 C CA . THR A 1 191 ? 6.861 -48.852 -16.249 1.00 33.38 191 THR A CA 1
ATOM 1391 C C . THR A 1 191 ? 8.401 -48.693 -16.250 1.00 33.38 191 THR A C 1
ATOM 1393 O O . THR A 1 191 ? 8.903 -47.785 -16.912 1.00 33.38 191 THR A O 1
ATOM 1396 N N . PRO A 1 192 ? 9.171 -49.564 -15.554 1.00 34.66 192 PRO A N 1
ATOM 1397 C CA . PRO A 1 192 ? 10.607 -49.374 -15.296 1.00 34.66 192 PRO A CA 1
ATOM 1398 C C . PRO A 1 192 ? 11.560 -49.846 -16.414 1.00 34.66 192 PRO A C 1
ATOM 1400 O O . PRO A 1 192 ? 11.322 -50.855 -17.076 1.00 34.66 192 PRO A O 1
ATOM 1403 N N . THR A 1 193 ? 12.704 -49.158 -16.525 1.00 35.88 193 THR A N 1
ATOM 1404 C CA . THR A 1 193 ? 13.900 -49.530 -17.316 1.00 35.88 193 THR A CA 1
ATOM 1405 C C . THR A 1 193 ? 14.975 -50.168 -16.398 1.00 35.88 193 THR A C 1
ATOM 1407 O O . THR A 1 193 ? 15.037 -49.784 -15.227 1.00 35.88 193 THR A O 1
ATOM 1410 N N . PRO A 1 194 ? 15.826 -51.119 -16.858 1.00 32.75 194 PRO A N 1
ATOM 1411 C CA . PRO A 1 194 ? 16.733 -51.905 -15.994 1.00 32.75 194 PRO A CA 1
ATOM 1412 C C . PRO A 1 194 ? 17.995 -51.158 -15.493 1.00 32.75 194 PRO A C 1
ATOM 1414 O O . PRO A 1 194 ? 18.365 -50.136 -16.072 1.00 32.75 194 PRO A O 1
ATOM 1417 N N . PRO A 1 195 ? 18.685 -51.671 -14.444 1.00 36.03 195 PRO A N 1
ATOM 1418 C CA . PRO A 1 195 ? 19.636 -50.906 -13.632 1.00 36.03 195 PRO A CA 1
ATOM 1419 C C . PRO A 1 195 ? 21.102 -50.994 -14.100 1.00 36.03 195 PRO A C 1
ATOM 1421 O O . PRO A 1 195 ? 21.524 -51.974 -14.711 1.00 36.03 195 PRO A O 1
ATOM 1424 N N . SER A 1 196 ? 21.897 -49.989 -13.713 1.00 27.75 196 SER A N 1
ATOM 1425 C CA . SER A 1 196 ? 23.370 -49.957 -13.775 1.00 27.75 196 SER A CA 1
ATOM 1426 C C . SER A 1 196 ? 23.930 -49.630 -12.370 1.00 27.75 196 SER A C 1
ATOM 1428 O O . SER A 1 196 ? 23.243 -48.931 -11.619 1.00 27.75 196 SER A O 1
ATOM 1430 N N . PRO A 1 197 ? 25.099 -50.166 -11.953 1.00 35.88 197 PRO A N 1
ATOM 1431 C CA . PRO A 1 197 ? 25.423 -50.378 -10.540 1.00 35.88 197 PRO A CA 1
ATOM 1432 C C . PRO A 1 197 ? 26.061 -49.175 -9.824 1.00 35.88 197 PRO A C 1
ATOM 1434 O O . PRO A 1 197 ? 26.745 -48.342 -10.415 1.00 35.88 197 PRO A O 1
ATOM 1437 N N . SER A 1 198 ? 25.837 -49.134 -8.508 1.00 36.19 198 SER A N 1
ATOM 1438 C CA . SER A 1 198 ? 26.268 -48.107 -7.550 1.00 36.19 198 SER A CA 1
ATOM 1439 C C . SER A 1 198 ? 27.770 -48.125 -7.222 1.00 36.19 198 SER A C 1
ATOM 1441 O O . SER A 1 198 ? 28.364 -49.203 -7.163 1.00 36.19 198 SER A O 1
ATOM 1443 N N . PRO A 1 199 ? 28.356 -46.973 -6.833 1.00 33.91 199 PRO A N 1
ATOM 1444 C CA . PRO A 1 199 ? 29.570 -46.921 -6.024 1.00 33.91 199 PRO A CA 1
ATOM 1445 C C . PRO A 1 199 ? 29.294 -46.649 -4.533 1.00 33.91 199 PRO A C 1
ATOM 1447 O O . PRO A 1 199 ? 28.340 -45.978 -4.147 1.00 33.91 199 PRO A O 1
ATOM 1450 N N . VAL A 1 200 ? 30.200 -47.194 -3.725 1.00 36.44 200 VAL A N 1
ATOM 1451 C CA . VAL A 1 200 ? 30.269 -47.279 -2.258 1.00 36.44 200 VAL A CA 1
ATOM 1452 C C . VAL A 1 200 ? 30.630 -45.938 -1.592 1.00 36.44 200 VAL A C 1
ATOM 1454 O O . VAL A 1 200 ? 31.517 -45.233 -2.066 1.00 36.44 200 VAL A O 1
ATOM 1457 N N . THR A 1 201 ? 30.019 -45.625 -0.442 1.00 34.59 201 THR A N 1
ATOM 1458 C CA . THR A 1 201 ? 30.401 -44.517 0.466 1.00 34.59 201 THR A CA 1
ATOM 1459 C C . THR A 1 201 ? 31.249 -44.986 1.665 1.00 34.59 201 THR A C 1
ATOM 1461 O O . THR A 1 201 ? 30.873 -45.979 2.292 1.00 34.59 201 THR A O 1
ATOM 1464 N N . PRO A 1 202 ? 32.318 -44.254 2.060 1.00 31.92 202 PRO A N 1
ATOM 1465 C CA . PRO A 1 202 ? 33.016 -44.404 3.351 1.00 31.92 202 PRO A CA 1
ATOM 1466 C C . PRO A 1 202 ? 32.483 -43.471 4.475 1.00 31.92 202 PRO A C 1
ATOM 1468 O O . PRO A 1 202 ? 31.661 -42.598 4.199 1.00 31.92 202 PRO A O 1
ATOM 1471 N N . PRO A 1 203 ? 32.928 -43.653 5.742 1.00 36.97 203 PRO A N 1
ATOM 1472 C CA . PRO A 1 203 ? 32.148 -43.350 6.946 1.00 36.97 203 PRO A CA 1
ATOM 1473 C C . PRO A 1 203 ? 32.332 -41.945 7.559 1.00 36.97 203 PRO A C 1
ATOM 1475 O O . PRO A 1 203 ? 33.258 -41.197 7.264 1.00 36.97 203 PRO A O 1
ATOM 1478 N N . THR A 1 204 ? 31.395 -41.652 8.461 1.00 40.94 204 THR A N 1
ATOM 1479 C CA . THR A 1 204 ? 31.090 -40.433 9.232 1.00 40.94 204 THR A CA 1
ATOM 1480 C C . THR A 1 204 ? 32.123 -39.999 10.286 1.00 40.94 204 THR A C 1
ATOM 1482 O O . THR A 1 204 ? 32.732 -40.846 10.935 1.00 40.94 204 THR A O 1
ATOM 1485 N N . ASN A 1 205 ? 32.172 -38.688 10.577 1.00 27.58 205 ASN A N 1
ATOM 1486 C CA . ASN A 1 205 ? 32.724 -38.079 11.806 1.00 27.58 205 ASN A CA 1
ATOM 1487 C C . ASN A 1 205 ? 31.723 -37.018 12.362 1.00 27.58 205 ASN A C 1
ATOM 1489 O O . ASN A 1 205 ? 30.908 -36.526 11.576 1.00 27.58 205 ASN A O 1
ATOM 1493 N N . PRO A 1 206 ? 31.700 -36.690 13.676 1.00 34.44 206 PRO A N 1
ATOM 1494 C CA . PRO A 1 206 ? 30.498 -36.228 14.365 1.00 34.44 206 PRO A CA 1
ATOM 1495 C C . PRO A 1 206 ? 30.275 -34.706 14.403 1.00 34.44 206 PRO A C 1
ATOM 1497 O O . PRO A 1 206 ? 31.179 -33.885 14.287 1.00 34.44 206 PRO A O 1
ATOM 1500 N N . SER A 1 207 ? 28.994 -34.416 14.624 1.00 32.66 207 SER A N 1
ATOM 1501 C CA . SER A 1 207 ? 28.248 -33.164 14.802 1.00 32.66 207 SER A CA 1
ATOM 1502 C C . SER A 1 207 ? 28.845 -32.080 15.721 1.00 32.66 207 SER A C 1
ATOM 1504 O O . SER A 1 207 ? 29.359 -32.401 16.795 1.00 32.66 207 SER A O 1
ATOM 1506 N N . PRO A 1 208 ? 28.591 -30.790 15.415 1.00 29.98 208 PRO A N 1
ATOM 1507 C CA . PRO A 1 208 ? 28.297 -29.765 16.407 1.00 29.98 208 PRO A CA 1
ATOM 1508 C C . PRO A 1 208 ? 26.784 -29.454 16.513 1.00 29.98 208 PRO A C 1
ATOM 1510 O O . PRO A 1 208 ? 26.059 -29.348 15.528 1.00 29.98 208 PRO A O 1
ATOM 1513 N N . SER A 1 209 ? 26.361 -29.298 17.769 1.00 28.42 209 SER A N 1
ATOM 1514 C CA . SER A 1 209 ? 25.020 -29.089 18.343 1.00 28.42 209 SER A CA 1
ATOM 1515 C C . SER A 1 209 ? 24.020 -28.211 17.554 1.00 28.42 209 SER A C 1
ATOM 1517 O O . SER A 1 209 ? 24.406 -27.158 17.043 1.00 28.42 209 SER A O 1
ATOM 1519 N N . PRO A 1 210 ? 22.713 -28.561 17.529 1.00 32.50 210 PRO A N 1
ATOM 1520 C CA . PRO A 1 210 ? 21.689 -27.790 16.830 1.00 32.50 210 PRO A CA 1
ATOM 1521 C C . PRO A 1 210 ? 21.371 -26.464 17.538 1.00 32.50 210 PRO A C 1
ATOM 1523 O O . PRO A 1 210 ? 21.113 -26.411 18.741 1.00 32.50 210 PRO A O 1
ATOM 1526 N N . SER A 1 211 ? 21.346 -25.395 16.742 1.00 31.73 211 SER A N 1
ATOM 1527 C CA . SER A 1 211 ? 20.688 -24.122 17.053 1.00 31.73 211 SER A CA 1
ATOM 1528 C C . SER A 1 211 ? 19.185 -24.360 17.300 1.00 31.73 211 SER A C 1
ATOM 1530 O O . SER A 1 211 ? 18.612 -25.228 16.630 1.00 31.73 211 SER A O 1
ATOM 1532 N N . PRO A 1 212 ? 18.515 -23.652 18.234 1.00 32.34 212 PRO A N 1
ATOM 1533 C CA . PRO A 1 212 ? 17.092 -23.861 18.484 1.00 32.34 212 PRO A CA 1
ATOM 1534 C C . PRO A 1 212 ? 16.287 -23.621 17.203 1.00 32.34 212 PRO A C 1
ATOM 1536 O O . PRO A 1 212 ? 16.382 -22.565 16.577 1.00 32.34 212 PRO A O 1
ATOM 1539 N N . SER A 1 213 ? 15.511 -24.634 16.811 1.00 28.84 213 SER A N 1
ATOM 1540 C CA . SER A 1 213 ? 14.594 -24.561 15.674 1.00 28.84 213 SER A CA 1
ATOM 1541 C C . SER A 1 213 ? 13.588 -23.423 15.859 1.00 28.84 213 SER A C 1
ATOM 1543 O O . SER A 1 213 ? 13.095 -23.232 16.976 1.00 28.84 213 SER A O 1
ATOM 1545 N N . PRO A 1 214 ? 13.239 -22.695 14.784 1.00 36.19 214 PRO A N 1
ATOM 1546 C CA . PRO A 1 214 ? 12.129 -21.760 14.821 1.00 36.19 214 PRO A CA 1
ATOM 1547 C C . PRO A 1 214 ? 10.845 -22.526 15.153 1.00 36.19 214 PRO A C 1
ATOM 1549 O O . PRO A 1 214 ? 10.583 -23.603 14.614 1.00 36.19 214 PRO A O 1
ATOM 1552 N N . THR A 1 215 ? 10.056 -21.971 16.068 1.00 32.44 215 THR A N 1
ATOM 1553 C CA . THR A 1 215 ? 8.705 -22.440 16.379 1.00 32.44 215 THR A CA 1
ATOM 1554 C C . THR A 1 215 ? 7.912 -22.601 15.075 1.00 32.44 215 THR A C 1
ATOM 1556 O O . THR A 1 215 ? 7.986 -21.698 14.238 1.00 32.44 215 THR A O 1
ATOM 1559 N N . PRO A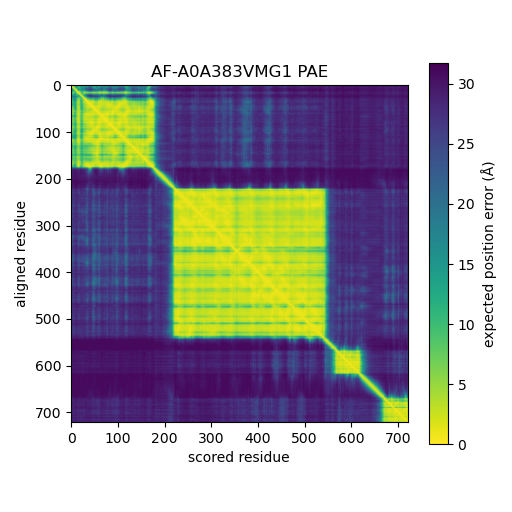 1 216 ? 7.156 -23.696 14.873 1.00 31.05 216 PRO A N 1
ATOM 1560 C CA . PRO A 1 216 ? 6.383 -23.897 13.651 1.00 31.05 216 PRO A CA 1
ATOM 1561 C C . PRO A 1 216 ? 5.412 -22.732 13.433 1.00 31.05 216 PRO A C 1
ATOM 1563 O O . PRO A 1 216 ? 4.450 -22.557 14.181 1.00 31.05 216 PRO A O 1
ATOM 1566 N N . GLN A 1 217 ? 5.689 -21.910 12.422 1.00 33.12 217 GLN A N 1
ATOM 1567 C CA . GLN A 1 217 ? 4.756 -20.911 11.926 1.00 33.12 217 GLN A CA 1
ATOM 1568 C C . GLN A 1 217 ? 3.633 -21.664 11.207 1.00 33.12 217 GLN A C 1
ATOM 1570 O O . GLN A 1 217 ? 3.902 -22.546 10.390 1.00 33.12 217 GLN A O 1
ATOM 1575 N N . ALA A 1 218 ? 2.377 -21.352 11.535 1.00 29.05 218 ALA A N 1
ATOM 1576 C CA . ALA A 1 218 ? 1.239 -21.842 10.765 1.00 29.05 218 ALA A CA 1
ATOM 1577 C C . ALA A 1 218 ? 1.470 -21.510 9.276 1.00 29.05 218 ALA A C 1
ATOM 1579 O O . ALA A 1 218 ? 1.947 -20.407 8.992 1.00 29.05 218 ALA A O 1
ATOM 1580 N N . PRO A 1 219 ? 1.175 -22.422 8.333 1.00 28.80 219 PRO A N 1
ATOM 1581 C CA . PRO A 1 219 ? 1.368 -22.145 6.917 1.00 28.80 219 PRO A CA 1
ATOM 1582 C C . PRO A 1 219 ? 0.492 -20.949 6.540 1.00 28.80 219 PRO A C 1
ATOM 1584 O O . PRO A 1 219 ? -0.736 -21.032 6.564 1.00 28.80 219 PRO A O 1
ATOM 1587 N N . SER A 1 220 ? 1.116 -19.806 6.261 1.00 40.78 220 SER A N 1
ATOM 1588 C CA . SER A 1 220 ? 0.400 -18.657 5.739 1.00 40.78 220 SER A CA 1
ATOM 1589 C C . SER A 1 220 ? 0.162 -18.908 4.254 1.00 40.78 220 SER A C 1
ATOM 1591 O O . SER A 1 220 ? 1.100 -19.061 3.478 1.00 40.78 220 SER A O 1
ATOM 1593 N N . ASN A 1 221 ? -1.100 -18.890 3.829 1.00 52.47 221 ASN A N 1
ATOM 1594 C CA . ASN A 1 221 ? -1.468 -18.710 2.420 1.00 52.47 221 ASN A CA 1
ATOM 1595 C C . ASN A 1 221 ? -1.150 -17.265 1.957 1.00 52.47 221 ASN A C 1
ATOM 1597 O O . ASN A 1 221 ? -1.928 -16.660 1.224 1.00 52.47 221 ASN A O 1
ATOM 1601 N N . SER A 1 222 ? -0.061 -16.665 2.456 1.00 72.75 222 SER A N 1
ATOM 1602 C CA . SER A 1 222 ? 0.332 -15.296 2.136 1.00 72.75 222 SER A CA 1
ATOM 1603 C C . SER A 1 222 ? 0.906 -15.273 0.727 1.00 72.75 222 SER A C 1
ATOM 1605 O O . SER A 1 222 ? 1.851 -16.000 0.426 1.00 72.75 222 SER A O 1
ATOM 1607 N N . LEU A 1 223 ? 0.338 -14.429 -0.133 1.00 91.31 223 LEU A N 1
ATOM 1608 C CA . LEU A 1 223 ? 0.881 -14.177 -1.469 1.00 91.31 223 LEU A CA 1
ATOM 1609 C C . LEU A 1 223 ? 2.175 -13.362 -1.428 1.00 91.31 223 LEU A C 1
ATOM 1611 O O . LEU A 1 223 ? 2.880 -13.305 -2.434 1.00 91.31 223 LEU A O 1
ATOM 1615 N N . LEU A 1 224 ? 2.478 -12.716 -0.299 1.00 96.31 224 LEU A N 1
ATOM 1616 C CA . LEU A 1 224 ? 3.695 -11.934 -0.116 1.00 96.31 224 LEU A CA 1
ATOM 1617 C C . LEU A 1 224 ? 4.944 -12.832 -0.131 1.00 96.31 224 LEU A C 1
ATOM 1619 O O . LEU A 1 224 ? 4.850 -14.039 0.104 1.00 96.31 224 LEU A O 1
ATOM 1623 N N . PRO A 1 225 ? 6.131 -12.254 -0.385 1.00 96.31 225 PRO A N 1
ATOM 1624 C CA . PRO A 1 225 ? 7.387 -12.981 -0.260 1.00 96.31 225 PRO A CA 1
ATOM 1625 C C . PRO A 1 225 ? 7.535 -13.653 1.099 1.00 96.31 225 PRO A C 1
ATOM 1627 O O . PRO A 1 225 ? 7.040 -13.159 2.114 1.00 96.31 225 PRO A O 1
ATOM 1630 N N . SER A 1 226 ? 8.296 -14.742 1.134 1.00 91.19 226 SER A N 1
ATOM 1631 C CA . SER A 1 226 ? 8.717 -15.338 2.397 1.00 91.19 226 SER A CA 1
ATOM 1632 C C . SER A 1 226 ? 9.681 -14.408 3.151 1.00 91.19 226 SER A C 1
ATOM 1634 O O . SER A 1 226 ? 10.536 -13.748 2.556 1.00 91.19 226 SER A O 1
ATOM 1636 N N . GLY A 1 227 ? 9.549 -14.370 4.480 1.00 93.25 227 GLY A N 1
ATOM 1637 C CA . GLY A 1 227 ? 10.422 -13.588 5.356 1.00 93.25 227 GLY A CA 1
ATOM 1638 C C . GLY A 1 227 ? 10.100 -12.084 5.425 1.00 93.25 227 GLY A C 1
ATOM 1639 O O . GLY A 1 227 ? 8.980 -11.669 5.112 1.00 93.25 227 GLY A O 1
ATOM 1640 N N . PRO A 1 228 ? 11.056 -11.272 5.919 1.00 97.88 228 PRO A N 1
ATOM 1641 C CA . PRO A 1 228 ? 10.944 -9.815 5.984 1.00 97.88 228 PRO A CA 1
ATOM 1642 C C . PRO A 1 228 ? 10.913 -9.169 4.600 1.00 97.88 228 PRO A C 1
ATOM 1644 O O . PRO A 1 228 ? 11.545 -9.654 3.662 1.00 97.88 228 PRO A O 1
ATOM 1647 N N . LEU A 1 229 ? 10.225 -8.038 4.487 1.00 98.75 229 LEU A N 1
ATOM 1648 C CA . LEU A 1 229 ? 10.038 -7.346 3.219 1.00 98.75 229 LEU A CA 1
ATOM 1649 C C . LEU A 1 229 ? 11.094 -6.256 3.011 1.00 98.75 229 LEU A C 1
ATOM 1651 O O . LEU A 1 229 ? 11.368 -5.436 3.890 1.00 98.75 229 LEU A O 1
ATOM 1655 N N . ASN A 1 230 ? 11.652 -6.231 1.810 1.00 98.75 230 ASN A N 1
ATOM 1656 C CA . ASN A 1 230 ? 12.459 -5.139 1.289 1.00 98.75 230 ASN A CA 1
ATOM 1657 C C . ASN A 1 230 ? 11.771 -4.673 0.010 1.00 98.75 230 ASN A C 1
ATOM 1659 O O . ASN A 1 230 ? 11.923 -5.271 -1.061 1.00 98.75 230 ASN A O 1
ATOM 1663 N N . VAL A 1 231 ? 10.912 -3.678 0.191 1.00 98.88 231 VAL A N 1
ATOM 1664 C CA . VAL A 1 231 ? 9.996 -3.164 -0.821 1.00 98.88 231 VAL A CA 1
ATOM 1665 C C . VAL A 1 231 ? 10.669 -1.988 -1.514 1.00 98.88 231 VAL A C 1
ATOM 1667 O O . VAL A 1 231 ? 11.227 -1.121 -0.844 1.00 98.88 231 VAL A O 1
ATOM 1670 N N . ALA A 1 232 ? 10.618 -1.914 -2.840 1.00 98.56 232 ALA A N 1
ATOM 1671 C CA . ALA A 1 232 ? 11.175 -0.771 -3.550 1.00 98.56 232 ALA A CA 1
ATOM 1672 C C . ALA A 1 232 ? 10.338 -0.372 -4.764 1.00 98.56 232 ALA A C 1
ATOM 1674 O O . ALA A 1 232 ? 9.968 -1.206 -5.592 1.00 98.56 232 ALA A O 1
ATOM 1675 N N . TYR A 1 233 ? 10.087 0.928 -4.882 1.00 98.81 233 TYR A N 1
ATOM 1676 C CA . TYR A 1 233 ? 9.421 1.499 -6.043 1.00 98.81 233 TYR A CA 1
ATOM 1677 C C . TYR A 1 233 ? 10.376 1.622 -7.235 1.00 98.81 233 TYR A C 1
ATOM 1679 O O . TYR A 1 233 ? 11.517 2.075 -7.095 1.00 98.81 233 TYR A O 1
ATOM 1687 N N . TYR A 1 234 ? 9.891 1.242 -8.411 1.00 98.50 234 TYR A N 1
ATOM 1688 C CA . TYR A 1 234 ? 10.574 1.257 -9.697 1.00 98.50 234 TYR A CA 1
ATOM 1689 C C . TYR A 1 234 ? 9.879 2.274 -10.611 1.00 98.50 234 TYR A C 1
ATOM 1691 O O . TYR A 1 234 ? 8.697 2.134 -10.926 1.00 98.50 234 TYR A O 1
ATOM 1699 N N . GLN A 1 235 ? 10.604 3.306 -11.038 1.00 97.00 235 GLN A N 1
ATOM 1700 C CA . GLN A 1 235 ? 10.048 4.394 -11.843 1.00 97.00 235 GLN A CA 1
ATOM 1701 C C . GLN A 1 235 ? 10.013 4.003 -13.323 1.00 97.00 235 GLN A C 1
ATOM 1703 O O . GLN A 1 235 ? 11.054 3.698 -13.904 1.00 97.00 235 GLN A O 1
ATOM 1708 N N . THR A 1 236 ? 8.840 4.057 -13.954 1.00 97.44 236 THR A N 1
ATOM 1709 C CA . THR A 1 236 ? 8.711 3.745 -15.390 1.00 97.44 236 THR A CA 1
ATOM 1710 C C . THR A 1 236 ? 9.405 4.772 -16.286 1.00 97.44 236 THR A C 1
ATOM 1712 O O . THR A 1 236 ? 10.130 4.375 -17.193 1.00 97.44 236 THR A O 1
ATOM 1715 N N . TRP A 1 237 ? 9.287 6.063 -15.964 1.00 94.50 237 TRP A N 1
ATOM 1716 C CA . TRP A 1 237 ? 9.877 7.176 -16.727 1.00 94.50 237 TRP A CA 1
ATOM 1717 C C . TRP A 1 237 ? 11.410 7.260 -16.640 1.00 94.50 237 TRP A C 1
ATOM 1719 O O . TRP A 1 237 ? 12.051 7.885 -17.481 1.00 94.50 237 TRP A O 1
ATOM 1729 N N . SER A 1 238 ? 12.013 6.637 -15.622 1.00 94.25 238 SER A N 1
ATOM 1730 C CA . SER A 1 238 ? 13.473 6.587 -15.438 1.00 94.25 238 SER A CA 1
ATOM 1731 C C . SER A 1 238 ? 14.083 5.258 -15.891 1.00 94.25 238 SER A C 1
ATOM 1733 O O . SER A 1 238 ? 15.300 5.077 -15.804 1.00 94.25 238 SER A O 1
ATOM 1735 N N . ALA A 1 239 ? 13.258 4.318 -16.359 1.00 93.19 239 ALA A N 1
ATOM 1736 C CA . ALA A 1 239 ? 13.709 3.030 -16.859 1.00 93.19 239 ALA A CA 1
ATOM 1737 C C . ALA A 1 239 ? 14.515 3.200 -18.153 1.00 93.19 239 ALA A C 1
ATOM 1739 O O . ALA A 1 239 ? 14.048 3.796 -19.132 1.00 93.19 239 ALA A O 1
ATOM 1740 N N . ALA A 1 240 ? 15.720 2.629 -18.179 1.00 92.00 240 ALA A N 1
ATOM 1741 C CA . ALA A 1 240 ? 16.541 2.627 -19.381 1.00 92.00 240 ALA A CA 1
ATOM 1742 C C . ALA A 1 240 ? 15.864 1.826 -20.504 1.00 92.00 240 ALA A C 1
ATOM 1744 O O . ALA A 1 240 ? 15.248 0.783 -20.267 1.00 92.00 240 ALA A O 1
ATOM 1745 N N . TYR A 1 241 ? 16.013 2.298 -21.742 1.00 96.00 241 TYR A N 1
ATOM 1746 C CA . TYR A 1 241 ? 15.500 1.584 -22.905 1.00 96.00 241 TYR A CA 1
ATOM 1747 C C . TYR A 1 241 ? 16.171 0.214 -23.048 1.00 96.00 241 TYR A C 1
ATOM 1749 O O . TYR A 1 241 ? 17.400 0.102 -23.059 1.00 96.00 241 TYR A O 1
ATOM 1757 N N . ALA A 1 242 ? 15.359 -0.817 -23.253 1.00 95.69 242 ALA A N 1
ATOM 1758 C CA . ALA A 1 242 ? 15.797 -2.131 -23.677 1.00 95.69 242 ALA A CA 1
ATOM 1759 C C . ALA A 1 242 ? 14.770 -2.740 -24.638 1.00 95.69 242 ALA A C 1
ATOM 1761 O O . ALA A 1 242 ? 13.564 -2.716 -24.404 1.00 95.69 242 ALA A O 1
ATOM 1762 N N . SER A 1 243 ? 15.254 -3.353 -25.716 1.00 93.75 243 SER A N 1
ATOM 1763 C CA . SER A 1 243 ? 14.395 -4.008 -26.710 1.00 93.75 243 SER A CA 1
ATOM 1764 C C . SER A 1 243 ? 13.871 -5.379 -26.266 1.00 93.75 243 SER A C 1
ATOM 1766 O O . SER A 1 243 ? 12.963 -5.919 -26.893 1.00 93.75 243 SER A O 1
ATOM 1768 N N . THR A 1 244 ? 14.433 -5.964 -25.202 1.00 97.19 244 THR A N 1
ATOM 1769 C CA . THR A 1 244 ? 14.055 -7.287 -24.684 1.00 97.19 244 THR A CA 1
ATOM 1770 C C . THR A 1 244 ? 13.951 -7.266 -23.165 1.00 97.19 244 THR A C 1
ATOM 1772 O O . THR A 1 244 ? 14.677 -6.528 -22.498 1.00 97.19 244 THR A O 1
ATOM 1775 N N . GLY A 1 245 ? 13.090 -8.121 -22.604 1.00 96.56 245 GLY A N 1
ATOM 1776 C CA . GLY A 1 245 ? 12.887 -8.173 -21.155 1.00 96.56 245 GLY A CA 1
ATOM 1777 C C . GLY A 1 245 ? 14.142 -8.554 -20.373 1.00 96.56 245 GLY A C 1
ATOM 1778 O O . GLY A 1 245 ? 14.459 -7.910 -19.383 1.00 96.56 245 GLY A O 1
ATOM 1779 N N . ALA A 1 246 ? 14.925 -9.522 -20.860 1.00 95.69 246 ALA A N 1
ATOM 1780 C CA . ALA A 1 246 ? 16.176 -9.934 -20.213 1.00 95.69 246 ALA A CA 1
ATOM 1781 C C . ALA A 1 246 ? 17.233 -8.813 -20.153 1.00 95.69 246 ALA A C 1
ATOM 1783 O O . ALA A 1 246 ? 18.123 -8.839 -19.302 1.00 95.69 246 ALA A O 1
ATOM 1784 N N . ALA A 1 247 ? 17.160 -7.832 -21.057 1.00 96.44 247 ALA A N 1
ATOM 1785 C CA . ALA A 1 247 ? 18.076 -6.700 -21.070 1.00 96.44 247 ALA A CA 1
ATOM 1786 C C . ALA A 1 247 ? 17.661 -5.582 -20.100 1.00 96.44 247 ALA A C 1
ATOM 1788 O O . ALA A 1 247 ? 18.547 -4.842 -19.662 1.00 96.44 247 ALA A O 1
ATOM 1789 N N . MET A 1 248 ? 16.382 -5.498 -19.718 1.00 97.56 248 MET A N 1
ATOM 1790 C CA . MET A 1 248 ? 15.892 -4.496 -18.769 1.00 97.56 248 MET A CA 1
ATOM 1791 C C . MET A 1 248 ? 16.573 -4.626 -17.402 1.00 97.56 248 MET A C 1
ATOM 1793 O O . MET A 1 248 ? 16.854 -5.724 -16.919 1.00 97.56 248 MET A O 1
ATOM 1797 N N . ASP A 1 249 ? 16.800 -3.486 -16.761 1.00 96.19 249 ASP A N 1
ATOM 1798 C CA . ASP A 1 249 ? 17.189 -3.383 -15.352 1.00 96.19 249 ASP A CA 1
ATOM 1799 C C . ASP A 1 249 ? 16.153 -4.049 -14.426 1.00 96.19 249 ASP A C 1
ATOM 1801 O O . ASP A 1 249 ? 16.539 -4.748 -13.492 1.00 96.19 249 ASP A O 1
ATOM 1805 N N . LEU A 1 250 ? 14.855 -3.941 -14.740 1.00 98.06 250 LEU A N 1
ATOM 1806 C CA . LEU A 1 250 ? 13.756 -4.585 -14.011 1.00 98.06 250 LEU A CA 1
ATOM 1807 C C . LEU A 1 250 ? 13.963 -6.101 -13.851 1.00 98.06 250 LEU A C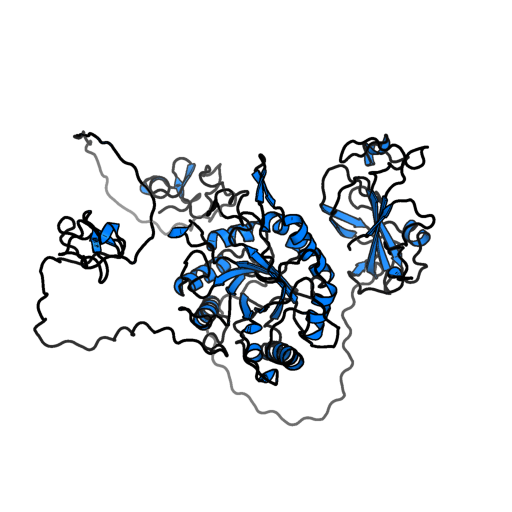 1
ATOM 1809 O O . LEU A 1 250 ? 13.789 -6.633 -12.760 1.00 98.06 250 LEU A O 1
ATOM 1813 N N . ALA A 1 251 ? 14.406 -6.795 -14.905 1.00 98.19 251 ALA A N 1
ATOM 1814 C CA . ALA A 1 251 ? 14.654 -8.241 -14.872 1.00 98.19 251 ALA A CA 1
ATOM 1815 C C . ALA A 1 251 ? 15.853 -8.645 -13.996 1.00 98.19 251 ALA A C 1
ATOM 1817 O O . ALA A 1 251 ? 16.018 -9.820 -13.673 1.00 98.19 251 ALA A O 1
ATOM 1818 N N . LYS A 1 252 ? 16.715 -7.681 -13.656 1.00 97.31 252 LYS A N 1
ATOM 1819 C CA . LYS A 1 252 ? 18.008 -7.882 -12.988 1.00 97.31 252 LYS A CA 1
ATOM 1820 C C . LYS A 1 252 ? 18.010 -7.361 -11.550 1.00 97.31 252 LYS A C 1
ATOM 1822 O O . LYS A 1 252 ? 19.072 -7.311 -10.930 1.00 97.31 252 LYS A O 1
ATOM 1827 N N . ILE A 1 253 ? 16.858 -6.928 -11.030 1.00 97.94 253 ILE A N 1
ATOM 1828 C CA . ILE A 1 253 ? 16.743 -6.474 -9.643 1.00 97.94 253 ILE A CA 1
ATOM 1829 C C . ILE A 1 253 ? 17.175 -7.623 -8.709 1.00 97.94 253 ILE A C 1
ATOM 1831 O O . ILE A 1 253 ? 16.696 -8.747 -8.875 1.00 97.94 253 ILE A O 1
ATOM 1835 N N . PRO A 1 254 ? 18.081 -7.382 -7.741 1.00 97.38 254 PRO A N 1
ATOM 1836 C CA . PRO A 1 254 ? 18.557 -8.426 -6.841 1.00 97.38 254 PRO A CA 1
ATOM 1837 C C . PRO A 1 254 ? 17.435 -9.038 -6.000 1.00 97.38 254 PRO A C 1
ATOM 1839 O O . PRO A 1 254 ? 16.554 -8.332 -5.515 1.00 97.38 254 PRO A O 1
ATOM 1842 N N . SER A 1 255 ? 17.527 -10.342 -5.733 1.00 96.12 255 SER A N 1
ATOM 1843 C CA . SER A 1 255 ? 16.503 -11.109 -5.007 1.00 96.12 255 SER A CA 1
ATOM 1844 C C . SER A 1 255 ? 16.252 -10.646 -3.569 1.00 96.12 255 SER A C 1
ATOM 1846 O O . SER A 1 255 ? 15.226 -10.990 -2.987 1.00 96.12 255 SER A O 1
ATOM 1848 N N . TYR A 1 256 ? 17.181 -9.887 -2.977 1.00 96.94 256 TYR A N 1
ATOM 1849 C CA . TYR A 1 256 ? 16.980 -9.299 -1.655 1.00 96.94 256 TYR A CA 1
ATOM 1850 C C . TYR A 1 256 ? 15.983 -8.139 -1.656 1.00 96.94 256 TYR A C 1
ATOM 1852 O O . TYR A 1 256 ? 15.579 -7.716 -0.576 1.00 96.94 256 TYR A O 1
ATOM 1860 N N . ILE A 1 257 ? 15.617 -7.604 -2.825 1.00 98.56 257 ILE A N 1
ATOM 1861 C CA . ILE A 1 257 ? 14.436 -6.760 -3.015 1.00 98.56 257 ILE A CA 1
ATOM 1862 C C . ILE A 1 257 ? 13.324 -7.706 -3.450 1.00 98.56 257 ILE A C 1
ATOM 1864 O O . ILE A 1 257 ? 13.277 -8.178 -4.589 1.00 98.56 257 ILE A O 1
ATOM 1868 N N . ASN A 1 258 ? 12.461 -8.041 -2.501 1.00 98.31 258 ASN A N 1
ATOM 1869 C CA . ASN A 1 258 ? 11.468 -9.092 -2.681 1.00 98.31 258 ASN A CA 1
ATOM 1870 C C . ASN A 1 258 ? 10.068 -8.549 -2.997 1.00 98.31 258 ASN A C 1
ATOM 1872 O O . ASN A 1 258 ? 9.204 -9.324 -3.393 1.00 98.31 258 ASN A O 1
ATOM 1876 N N . VAL A 1 259 ? 9.850 -7.233 -2.945 1.00 98.88 259 VAL A N 1
ATOM 1877 C CA . VAL A 1 259 ? 8.668 -6.590 -3.539 1.00 98.88 259 VAL A CA 1
ATOM 1878 C C . VAL A 1 259 ? 9.119 -5.406 -4.386 1.00 98.88 259 VAL A C 1
ATOM 1880 O O . VAL A 1 259 ? 9.736 -4.471 -3.878 1.00 98.88 259 VAL A O 1
ATOM 1883 N N . VAL A 1 260 ? 8.805 -5.435 -5.677 1.00 98.88 260 VAL A N 1
ATOM 1884 C CA . VAL A 1 260 ? 9.067 -4.342 -6.618 1.00 98.88 260 VAL A CA 1
ATOM 1885 C C . VAL A 1 260 ? 7.738 -3.715 -7.004 1.00 98.88 260 VAL A C 1
ATOM 1887 O O . VAL A 1 260 ? 6.842 -4.417 -7.458 1.00 98.88 260 VAL A O 1
ATOM 1890 N N . ILE A 1 261 ? 7.597 -2.405 -6.837 1.00 98.94 261 ILE A N 1
ATOM 1891 C CA . ILE A 1 261 ? 6.353 -1.695 -7.152 1.00 98.94 261 ILE A CA 1
ATOM 1892 C C . ILE A 1 261 ? 6.592 -0.786 -8.360 1.00 98.94 261 ILE A C 1
ATOM 1894 O O . ILE A 1 261 ? 7.365 0.161 -8.275 1.00 98.94 261 ILE A O 1
ATOM 1898 N N . VAL A 1 262 ? 5.972 -1.084 -9.499 1.00 98.88 262 VAL A N 1
ATOM 1899 C CA . VAL A 1 262 ? 6.170 -0.369 -10.769 1.00 98.88 262 VAL A CA 1
ATOM 1900 C C . VAL A 1 262 ? 5.253 0.856 -10.845 1.00 98.88 262 VAL A C 1
ATOM 1902 O O . VAL A 1 262 ? 4.032 0.720 -10.808 1.00 98.88 262 VAL A O 1
ATOM 1905 N N . SER A 1 263 ? 5.850 2.041 -10.987 1.00 98.19 263 SER A N 1
ATOM 1906 C CA . SER A 1 263 ? 5.204 3.357 -10.860 1.00 98.19 263 SER A CA 1
ATOM 1907 C C . SER A 1 263 ? 5.151 4.144 -12.175 1.00 98.19 263 SER A C 1
ATOM 1909 O O . SER A 1 263 ? 6.195 4.370 -12.783 1.00 98.19 263 SER A O 1
ATOM 1911 N N . PHE A 1 264 ? 4.014 4.666 -12.640 1.00 98.00 264 PHE A N 1
ATOM 1912 C CA . PHE A 1 264 ? 2.655 4.547 -12.098 1.00 98.00 264 PHE A CA 1
ATOM 1913 C C . PHE A 1 264 ? 1.654 4.329 -13.228 1.00 98.00 264 PHE A C 1
ATOM 1915 O O . PHE A 1 264 ? 1.824 4.864 -14.320 1.00 98.00 264 PHE A O 1
ATOM 1922 N N . ALA A 1 265 ? 0.582 3.593 -12.952 1.00 98.25 265 ALA A N 1
ATOM 1923 C CA . ALA A 1 265 ? -0.639 3.660 -13.740 1.00 98.25 265 ALA A CA 1
ATOM 1924 C C . ALA A 1 265 ? -1.535 4.798 -13.230 1.00 98.25 265 ALA A C 1
ATOM 1926 O O . ALA A 1 265 ? -1.576 5.096 -12.032 1.00 98.25 265 ALA A O 1
ATOM 1927 N N . ARG A 1 266 ? -2.293 5.417 -14.136 1.00 97.38 266 ARG A N 1
ATOM 1928 C CA . ARG A 1 266 ? -3.337 6.382 -13.764 1.00 97.38 266 ARG A CA 1
ATOM 1929 C C . ARG A 1 266 ? -4.630 5.654 -13.359 1.00 97.38 266 ARG A C 1
ATOM 1931 O O . ARG A 1 266 ? -4.938 4.634 -13.978 1.00 97.38 266 ARG A O 1
ATOM 1938 N N . PRO A 1 267 ? -5.410 6.148 -12.379 1.00 95.00 267 PRO A N 1
ATOM 1939 C CA . PRO A 1 267 ? -6.650 5.490 -11.956 1.00 95.00 267 PRO A CA 1
ATOM 1940 C C . PRO A 1 267 ? -7.683 5.328 -13.080 1.00 95.00 267 PRO A C 1
ATOM 1942 O O . PRO A 1 267 ? -8.314 4.281 -13.205 1.00 95.00 267 PRO A O 1
ATOM 1945 N N . GLU A 1 268 ? -7.848 6.345 -13.922 1.00 94.50 268 GLU A N 1
ATOM 1946 C CA . GLU A 1 268 ? -8.813 6.409 -15.027 1.00 94.50 268 GLU A CA 1
ATOM 1947 C C . GLU A 1 268 ? -8.276 5.800 -16.333 1.00 94.50 268 GLU A C 1
ATOM 1949 O O . GLU A 1 268 ? -8.610 6.245 -17.432 1.00 94.50 268 GLU A O 1
ATOM 1954 N N . CYS A 1 269 ? -7.389 4.809 -16.227 1.00 96.06 269 CYS A N 1
ATOM 1955 C CA . CYS A 1 269 ? -6.673 4.284 -17.378 1.00 96.06 269 CYS A CA 1
ATOM 1956 C C . CYS A 1 269 ? -7.602 3.789 -18.496 1.00 96.06 269 CYS A C 1
ATOM 1958 O O . CYS A 1 269 ? -8.723 3.310 -18.285 1.00 96.06 269 CYS A O 1
ATOM 1960 N N . THR A 1 270 ? -7.076 3.874 -19.715 1.00 91.75 270 THR A N 1
ATOM 1961 C CA . THR A 1 270 ? -7.635 3.207 -20.887 1.00 91.75 270 THR A CA 1
ATOM 1962 C C . THR A 1 270 ? -6.613 2.190 -21.362 1.00 91.75 270 THR A C 1
ATOM 1964 O O . THR A 1 270 ? -5.456 2.520 -21.608 1.00 91.75 270 THR A O 1
ATOM 1967 N N . TYR A 1 271 ? -7.027 0.931 -21.425 1.00 93.44 271 TYR A N 1
ATOM 1968 C CA . TYR A 1 271 ? -6.181 -0.175 -21.838 1.00 93.44 271 TYR A CA 1
ATOM 1969 C C . TYR A 1 271 ? -7.046 -1.197 -22.562 1.00 93.44 271 TYR A C 1
ATOM 1971 O O . TYR A 1 271 ? -8.155 -1.503 -22.131 1.00 93.44 271 TYR A O 1
ATOM 1979 N N . THR A 1 272 ? -6.553 -1.697 -23.691 1.00 93.25 272 THR A N 1
ATOM 1980 C CA . THR A 1 272 ? -7.196 -2.804 -24.402 1.00 93.25 272 THR A CA 1
ATOM 1981 C C . THR A 1 272 ? -6.489 -4.089 -24.007 1.00 93.25 272 THR A C 1
ATOM 1983 O O . THR A 1 272 ? -5.288 -4.224 -24.261 1.00 93.25 272 THR A O 1
ATOM 1986 N N . LYS A 1 273 ? -7.225 -5.030 -23.411 1.00 94.44 273 LYS A N 1
ATOM 1987 C CA . LYS A 1 273 ? -6.699 -6.347 -23.044 1.00 94.44 273 LYS A CA 1
ATOM 1988 C C . LYS A 1 273 ? -6.028 -7.034 -24.242 1.00 94.44 273 LYS A C 1
ATOM 1990 O O . LYS A 1 273 ? -6.526 -6.990 -25.366 1.00 94.44 273 LYS A O 1
ATOM 1995 N N . GLY A 1 274 ? -4.868 -7.630 -24.005 1.00 92.69 274 GLY A N 1
ATOM 1996 C CA . GLY A 1 274 ? -3.959 -8.226 -24.979 1.00 92.69 274 GLY A CA 1
ATOM 1997 C C . GLY A 1 274 ? -3.038 -7.241 -25.710 1.00 92.69 274 GLY A C 1
ATOM 1998 O O . GLY A 1 274 ? -2.122 -7.692 -26.396 1.00 92.69 274 GLY A O 1
ATOM 1999 N N . SER A 1 275 ? -3.237 -5.921 -25.593 1.00 97.19 275 SER A N 1
ATOM 2000 C CA . SER A 1 275 ? -2.487 -4.953 -26.413 1.00 97.19 275 SER A CA 1
ATOM 2001 C C . SER A 1 275 ? -1.030 -4.781 -25.993 1.00 97.19 275 SER A C 1
ATOM 2003 O O . SER A 1 275 ? -0.189 -4.488 -26.843 1.00 97.19 275 SER A O 1
ATOM 2005 N N . LEU A 1 276 ? -0.733 -4.911 -24.692 1.00 96.81 276 LEU A N 1
ATOM 2006 C CA . LEU A 1 276 ? 0.557 -4.547 -24.094 1.00 96.81 276 LEU A CA 1
ATOM 2007 C C . LEU A 1 276 ? 1.017 -3.129 -24.487 1.00 96.81 276 LEU A C 1
ATOM 2009 O O . LEU A 1 276 ? 2.212 -2.842 -24.533 1.00 96.81 276 LEU A O 1
ATOM 2013 N N . SER A 1 277 ? 0.072 -2.239 -24.793 1.00 95.81 277 SER A N 1
ATOM 2014 C CA . SER A 1 277 ? 0.338 -0.835 -25.093 1.00 95.81 277 SER A CA 1
ATOM 2015 C C . SER A 1 277 ? 0.307 -0.002 -23.817 1.00 95.81 277 SER A C 1
ATOM 2017 O O . SER A 1 277 ? -0.531 -0.221 -22.946 1.00 95.81 277 SER A O 1
ATOM 2019 N N . PHE A 1 278 ? 1.189 0.992 -23.728 1.00 96.31 278 PHE A N 1
ATOM 2020 C CA . PHE A 1 278 ? 1.173 1.979 -22.644 1.00 96.31 278 PHE A CA 1
ATOM 2021 C C . PHE A 1 278 ? 0.295 3.199 -22.941 1.00 96.31 278 PHE A C 1
ATOM 2023 O O . PHE A 1 278 ? 0.072 4.042 -22.071 1.00 96.31 278 PHE A O 1
ATOM 2030 N N . ALA A 1 279 ? -0.232 3.313 -24.163 1.00 93.88 279 ALA A N 1
ATOM 2031 C CA . ALA A 1 279 ? -1.112 4.416 -24.520 1.00 93.88 279 ALA A CA 1
ATOM 2032 C C . ALA A 1 279 ? -2.345 4.423 -23.603 1.00 93.88 279 ALA A C 1
ATOM 2034 O O . ALA A 1 279 ? -3.085 3.447 -23.556 1.00 93.88 279 ALA A O 1
ATOM 2035 N N . GLY A 1 280 ? -2.546 5.524 -22.872 1.00 94.69 280 GLY A N 1
ATOM 2036 C CA . GLY A 1 280 ? -3.689 5.689 -21.971 1.00 94.69 280 GLY A CA 1
ATOM 2037 C C . GLY A 1 280 ? -3.552 5.033 -20.592 1.00 94.69 280 GLY A C 1
ATOM 2038 O O . GLY A 1 280 ? -4.443 5.219 -19.761 1.00 94.69 280 GLY A O 1
ATOM 2039 N N . THR A 1 281 ? -2.449 4.332 -20.303 1.00 97.44 281 THR A N 1
ATOM 2040 C CA . THR A 1 281 ? -2.262 3.624 -19.021 1.00 97.44 281 THR A CA 1
ATOM 2041 C C . THR A 1 281 ? -1.628 4.486 -17.933 1.00 97.44 281 THR A C 1
ATOM 2043 O O . THR A 1 281 ? -1.860 4.257 -16.750 1.00 97.44 281 THR A O 1
ATOM 2046 N N . GLY A 1 282 ? -0.835 5.488 -18.322 1.00 96.50 282 GLY A N 1
ATOM 2047 C CA . GLY A 1 282 ? -0.003 6.283 -17.412 1.00 96.50 282 GLY A CA 1
ATOM 2048 C C . GLY A 1 282 ? 1.407 5.725 -17.196 1.00 96.50 282 GLY A C 1
ATOM 2049 O O . GLY A 1 282 ? 2.270 6.491 -16.781 1.00 96.50 282 GLY A O 1
ATOM 2050 N N . LEU A 1 283 ? 1.658 4.456 -17.541 1.00 97.25 283 LEU A N 1
ATOM 2051 C CA . LEU A 1 283 ? 3.003 3.881 -17.499 1.00 97.25 283 LEU A CA 1
ATOM 2052 C C . LEU A 1 283 ? 3.871 4.529 -18.581 1.00 97.25 283 LEU A C 1
ATOM 2054 O O . LEU A 1 283 ? 3.478 4.562 -19.744 1.00 97.25 283 LEU A O 1
ATOM 2058 N N . ASP A 1 284 ? 5.055 5.005 -18.206 1.00 95.56 284 ASP A N 1
ATOM 2059 C CA . ASP A 1 284 ? 5.916 5.811 -19.081 1.00 95.56 284 ASP A CA 1
ATOM 2060 C C . ASP A 1 284 ? 7.237 5.100 -19.397 1.00 95.56 284 ASP A C 1
ATOM 2062 O O . ASP A 1 284 ? 8.331 5.639 -19.259 1.00 95.56 284 ASP A O 1
ATOM 2066 N N . PHE A 1 285 ? 7.152 3.820 -19.760 1.00 97.00 285 PHE A N 1
ATOM 2067 C CA . PHE A 1 285 ? 8.332 3.073 -20.175 1.00 97.00 285 PHE A CA 1
ATOM 2068 C C . PHE A 1 285 ? 8.809 3.526 -21.555 1.00 97.00 285 PHE A C 1
ATOM 2070 O O . PHE A 1 285 ? 8.047 3.556 -22.519 1.00 97.00 285 PHE A O 1
ATOM 2077 N N . SER A 1 286 ? 10.120 3.735 -21.681 1.00 94.88 286 SER A N 1
ATOM 2078 C CA . SER A 1 286 ? 10.775 3.879 -22.987 1.00 94.88 286 SER A CA 1
ATOM 2079 C C . SER A 1 286 ? 10.841 2.553 -23.767 1.00 94.88 286 SER A C 1
ATOM 2081 O O . SER A 1 286 ? 10.876 2.546 -24.996 1.00 94.88 286 SER A O 1
ATOM 2083 N N . SER A 1 287 ? 10.860 1.421 -23.058 1.00 97.12 287 SER A N 1
ATOM 2084 C CA . SER A 1 287 ? 10.888 0.059 -23.618 1.00 97.12 287 SER A CA 1
ATOM 2085 C C . SER A 1 287 ? 9.495 -0.391 -24.084 1.00 97.12 287 SER A C 1
ATOM 2087 O O . SER A 1 287 ? 8.512 0.057 -23.508 1.00 97.12 287 SER A O 1
ATOM 2089 N N . PRO A 1 288 ? 9.354 -1.305 -25.065 1.00 96.94 288 PRO A N 1
ATOM 2090 C CA . PRO A 1 288 ? 8.043 -1.785 -25.513 1.00 96.94 288 PRO A CA 1
ATOM 2091 C C . PRO A 1 288 ? 7.372 -2.709 -24.480 1.00 96.94 288 PRO A C 1
ATOM 2093 O O . PRO A 1 288 ? 8.044 -3.474 -23.786 1.00 96.94 288 PRO A O 1
ATOM 2096 N N . GLY A 1 289 ? 6.037 -2.718 -24.414 1.00 98.25 289 GLY A N 1
ATOM 2097 C CA . GLY A 1 289 ? 5.291 -3.497 -23.413 1.00 98.25 289 GLY A CA 1
ATOM 2098 C C . GLY A 1 289 ? 5.582 -5.003 -23.362 1.00 98.25 289 GLY A C 1
ATOM 2099 O O . GLY A 1 289 ? 5.749 -5.530 -22.260 1.00 98.25 289 GLY A O 1
ATOM 2100 N N . PRO A 1 290 ? 5.762 -5.708 -24.497 1.00 98.50 290 PRO A N 1
ATOM 2101 C CA . PRO A 1 290 ? 6.231 -7.093 -24.484 1.00 98.50 290 PRO A CA 1
ATOM 2102 C C . PRO A 1 290 ? 7.580 -7.297 -23.777 1.00 98.50 290 PRO A C 1
ATOM 2104 O O . PRO A 1 290 ? 7.771 -8.320 -23.119 1.00 98.50 290 PRO A O 1
ATOM 2107 N N . ALA A 1 291 ? 8.506 -6.332 -23.862 1.00 98.50 291 ALA A N 1
ATOM 2108 C CA . ALA A 1 291 ? 9.770 -6.397 -23.129 1.00 98.50 291 ALA A CA 1
ATOM 2109 C C . ALA A 1 291 ? 9.535 -6.260 -21.619 1.00 98.50 291 ALA A C 1
ATOM 2111 O O . ALA A 1 291 ? 10.085 -7.050 -20.856 1.00 98.50 291 ALA A O 1
ATOM 2112 N N . VAL A 1 292 ? 8.658 -5.347 -21.191 1.00 98.69 292 VAL A N 1
ATOM 2113 C CA . VAL A 1 292 ? 8.300 -5.171 -19.771 1.00 98.69 292 VAL A CA 1
ATOM 2114 C C . VAL A 1 292 ? 7.650 -6.429 -19.196 1.00 98.69 292 VAL A C 1
ATOM 2116 O O . VAL A 1 292 ? 8.104 -6.931 -18.168 1.00 98.69 292 VAL A O 1
ATOM 2119 N N . LYS A 1 293 ? 6.662 -7.008 -19.892 1.00 98.75 293 LYS A N 1
ATOM 2120 C CA . LYS A 1 293 ? 6.047 -8.292 -19.510 1.00 98.75 293 LYS A CA 1
ATOM 2121 C C . LYS A 1 293 ? 7.101 -9.393 -19.345 1.00 98.75 293 LYS A C 1
ATOM 2123 O O . LYS A 1 293 ? 7.111 -10.115 -18.348 1.00 98.75 293 LYS A O 1
ATOM 2128 N N . ALA A 1 294 ? 8.015 -9.513 -20.309 1.00 98.69 294 ALA A N 1
ATOM 2129 C CA . ALA A 1 294 ? 9.090 -10.499 -20.250 1.00 98.69 294 ALA A CA 1
ATOM 2130 C C . ALA A 1 294 ? 10.083 -10.226 -19.103 1.00 98.69 294 ALA A C 1
ATOM 2132 O O . ALA A 1 294 ? 10.587 -11.174 -18.503 1.00 98.69 294 ALA A O 1
ATOM 2133 N N . ALA A 1 295 ? 10.349 -8.960 -18.769 1.00 98.88 295 ALA A N 1
ATOM 2134 C CA . ALA A 1 295 ? 11.219 -8.587 -17.656 1.00 98.88 295 ALA A CA 1
ATOM 2135 C C . ALA A 1 295 ? 10.612 -8.963 -16.296 1.00 98.88 295 ALA A C 1
ATOM 2137 O O . ALA A 1 295 ? 11.310 -9.530 -15.455 1.00 98.88 295 ALA A O 1
ATOM 2138 N N . ILE A 1 296 ? 9.309 -8.717 -16.109 1.00 98.88 296 ILE A N 1
ATOM 2139 C CA . ILE A 1 296 ? 8.561 -9.133 -14.911 1.00 98.88 296 ILE A CA 1
ATOM 2140 C C . ILE A 1 296 ? 8.631 -10.655 -14.752 1.00 98.88 296 ILE A C 1
ATOM 2142 O O . ILE A 1 296 ? 8.992 -11.157 -13.686 1.00 98.88 296 ILE A O 1
ATOM 2146 N N . ALA A 1 297 ? 8.355 -11.399 -15.827 1.00 98.75 297 ALA A N 1
ATOM 2147 C CA . ALA A 1 297 ? 8.436 -12.857 -15.814 1.00 98.75 297 ALA A CA 1
ATOM 2148 C C . ALA A 1 297 ? 9.851 -13.359 -15.472 1.00 98.75 297 ALA A C 1
ATOM 2150 O O . ALA A 1 297 ? 9.997 -14.276 -14.662 1.00 98.75 297 ALA A O 1
ATOM 2151 N N . ALA A 1 298 ? 10.892 -12.740 -16.039 1.00 98.56 298 ALA A N 1
ATOM 2152 C CA . ALA A 1 298 ? 12.284 -13.101 -15.778 1.00 98.56 298 ALA A CA 1
ATOM 2153 C C . ALA A 1 298 ? 12.694 -12.851 -14.317 1.00 98.56 298 ALA A C 1
ATOM 2155 O O . ALA A 1 298 ? 13.297 -13.732 -13.704 1.00 98.56 298 ALA A O 1
ATOM 2156 N N . LEU A 1 299 ? 12.317 -11.706 -13.736 1.00 98.44 299 LEU A N 1
ATOM 2157 C CA . LEU A 1 299 ? 12.592 -11.388 -12.330 1.00 98.44 299 LEU A CA 1
ATOM 2158 C C . LEU A 1 299 ? 11.942 -12.409 -11.382 1.00 98.44 299 LEU A C 1
ATOM 2160 O O . LEU A 1 299 ? 12.582 -12.930 -10.463 1.00 98.44 299 LEU A O 1
ATOM 2164 N N . LYS A 1 300 ? 10.669 -12.735 -11.628 1.00 98.06 300 LYS A N 1
ATOM 2165 C CA . LYS A 1 300 ? 9.932 -13.727 -10.833 1.00 98.06 300 LYS A CA 1
ATOM 2166 C C . LYS A 1 300 ? 10.564 -15.112 -10.976 1.00 98.06 300 LYS A C 1
ATOM 2168 O O . LYS A 1 300 ? 10.789 -15.786 -9.974 1.00 98.06 300 LYS A O 1
ATOM 2173 N N . ALA A 1 301 ? 10.926 -15.523 -12.192 1.00 97.56 301 ALA A N 1
ATOM 2174 C CA . ALA A 1 301 ? 11.583 -16.808 -12.433 1.00 97.56 301 ALA A CA 1
ATOM 2175 C C . ALA A 1 301 ? 12.947 -16.914 -11.726 1.00 97.56 301 ALA A C 1
ATOM 2177 O O . ALA A 1 301 ? 13.223 -17.927 -11.084 1.00 97.56 301 ALA A O 1
ATOM 2178 N N . ALA A 1 302 ? 13.763 -15.855 -11.765 1.00 95.44 302 ALA A N 1
ATOM 2179 C CA . ALA A 1 302 ? 15.084 -15.814 -11.128 1.00 95.44 302 ALA A CA 1
ATOM 2180 C C . ALA A 1 302 ? 15.038 -15.987 -9.599 1.00 95.44 302 ALA A C 1
ATOM 2182 O O . ALA A 1 302 ? 16.037 -16.352 -8.983 1.00 95.44 302 ALA A O 1
ATOM 2183 N N . THR A 1 303 ? 13.878 -15.753 -8.983 1.00 93.62 303 THR A N 1
ATOM 2184 C CA . THR A 1 303 ? 13.674 -15.839 -7.530 1.00 93.62 303 THR A CA 1
ATOM 2185 C C . THR A 1 303 ? 12.733 -16.970 -7.128 1.00 93.62 303 THR A C 1
ATOM 2187 O O . THR A 1 303 ? 12.243 -16.991 -6.000 1.00 93.62 303 THR A O 1
ATOM 2190 N N . SER A 1 304 ? 12.464 -17.919 -8.036 1.00 93.50 304 SER A N 1
ATOM 2191 C CA . SER A 1 304 ? 11.484 -19.001 -7.829 1.00 93.50 304 SER A CA 1
ATOM 2192 C C . SER A 1 304 ? 10.104 -18.481 -7.393 1.00 93.50 304 SER A C 1
ATOM 2194 O O . SER A 1 304 ? 9.403 -19.106 -6.603 1.00 93.50 304 SER A O 1
ATOM 2196 N N . GLY A 1 305 ? 9.731 -17.297 -7.882 1.00 92.81 305 GLY A N 1
ATOM 2197 C CA . GLY A 1 305 ? 8.483 -16.611 -7.561 1.00 92.81 305 GLY A CA 1
ATOM 2198 C C . GLY A 1 305 ? 8.459 -15.915 -6.200 1.00 92.81 305 GLY A C 1
ATOM 2199 O O . GLY A 1 305 ? 7.392 -15.430 -5.818 1.00 92.81 305 GLY A O 1
ATOM 2200 N N . ASN A 1 306 ? 9.575 -15.860 -5.460 1.00 95.25 306 ASN A N 1
ATOM 2201 C CA . ASN A 1 306 ? 9.623 -15.183 -4.162 1.00 95.25 306 ASN A CA 1
ATOM 2202 C C . ASN A 1 306 ? 9.546 -13.658 -4.307 1.00 95.25 306 ASN A C 1
ATOM 2204 O O . ASN A 1 306 ? 8.856 -13.029 -3.511 1.00 95.25 306 ASN A O 1
ATOM 2208 N N . THR A 1 307 ? 10.194 -13.065 -5.318 1.00 97.69 307 THR A N 1
ATOM 2209 C CA . THR A 1 307 ? 10.016 -11.635 -5.610 1.00 97.69 307 THR A CA 1
ATOM 2210 C C . THR A 1 307 ? 8.658 -11.398 -6.258 1.00 97.69 307 THR A C 1
ATOM 2212 O O . THR A 1 307 ? 8.308 -12.061 -7.235 1.00 97.69 307 THR A O 1
ATOM 2215 N N . LYS A 1 308 ? 7.908 -10.435 -5.716 1.00 98.62 308 LYS A N 1
ATOM 2216 C CA . LYS A 1 308 ? 6.602 -10.001 -6.226 1.00 98.62 308 LYS A CA 1
ATOM 2217 C C . LYS A 1 308 ? 6.723 -8.670 -6.942 1.00 98.62 308 LYS A C 1
ATOM 2219 O O . LYS A 1 308 ? 7.478 -7.805 -6.496 1.00 98.62 308 LYS A O 1
ATOM 2224 N N . VAL A 1 309 ? 5.976 -8.503 -8.028 1.00 98.88 309 VAL A N 1
ATOM 2225 C CA . VAL A 1 309 ? 5.948 -7.254 -8.797 1.00 98.88 309 VAL A CA 1
ATOM 2226 C C . VAL A 1 309 ? 4.538 -6.687 -8.797 1.00 98.88 309 VAL A C 1
ATOM 2228 O O . VAL A 1 309 ? 3.628 -7.312 -9.332 1.00 98.88 309 VAL A O 1
ATOM 2231 N N . LEU A 1 310 ? 4.349 -5.515 -8.200 1.00 98.94 310 LEU A N 1
ATOM 2232 C CA . LEU A 1 310 ? 3.053 -4.843 -8.103 1.00 98.94 310 LEU A CA 1
ATOM 2233 C C . LEU A 1 310 ? 2.981 -3.671 -9.079 1.00 98.94 310 LEU A C 1
ATOM 2235 O O . LEU A 1 310 ? 4.001 -3.060 -9.398 1.00 98.94 310 LEU A O 1
ATOM 2239 N N . LEU A 1 311 ? 1.773 -3.337 -9.518 1.00 98.94 311 LEU A N 1
ATOM 2240 C CA . LEU A 1 311 ? 1.484 -2.118 -10.266 1.00 98.94 311 LEU A CA 1
ATOM 2241 C C . LEU A 1 311 ? 1.031 -1.022 -9.294 1.00 98.94 311 LEU A C 1
ATOM 2243 O O . LEU A 1 311 ? -0.020 -1.170 -8.675 1.00 98.94 311 LEU A O 1
ATOM 2247 N N . ALA A 1 312 ? 1.774 0.077 -9.163 1.00 98.88 312 ALA A N 1
ATOM 2248 C CA . ALA A 1 312 ? 1.281 1.225 -8.405 1.00 98.88 312 ALA A CA 1
ATOM 2249 C C . ALA A 1 312 ? 0.294 2.048 -9.234 1.00 98.88 312 ALA A C 1
ATOM 2251 O O . ALA A 1 312 ? 0.581 2.412 -10.379 1.00 98.88 312 ALA A O 1
ATOM 2252 N N . VAL A 1 313 ? -0.850 2.370 -8.637 1.00 98.75 313 VAL A N 1
ATOM 2253 C CA . VAL A 1 313 ? -1.899 3.207 -9.221 1.00 98.75 313 VAL A CA 1
ATOM 2254 C C . VAL A 1 313 ? -1.968 4.514 -8.442 1.00 98.75 313 VAL A C 1
ATOM 2256 O O . VAL A 1 313 ? -2.234 4.497 -7.240 1.00 98.75 313 VAL A O 1
ATOM 2259 N N . GLY A 1 314 ? -1.770 5.635 -9.135 1.00 97.38 314 GLY A N 1
ATOM 2260 C CA . GLY A 1 314 ? -1.832 6.971 -8.546 1.00 97.38 314 GLY A CA 1
ATOM 2261 C C . GLY A 1 314 ? -0.482 7.676 -8.453 1.00 97.38 314 GLY A C 1
ATOM 2262 O O . GLY A 1 314 ? 0.134 7.988 -9.476 1.00 97.38 314 GLY A O 1
ATOM 2263 N N . GLY A 1 315 ? -0.075 7.972 -7.223 1.00 93.62 315 GLY A N 1
ATOM 2264 C CA . GLY A 1 315 ? 1.015 8.878 -6.883 1.00 93.62 315 GLY A CA 1
ATOM 2265 C C . GLY A 1 315 ? 0.612 10.349 -7.024 1.00 93.62 315 GLY A C 1
ATOM 2266 O O . GLY A 1 315 ? -0.476 10.680 -7.509 1.00 93.62 315 GLY A O 1
ATOM 2267 N N . ALA A 1 316 ? 1.523 11.256 -6.675 1.00 88.50 316 ALA A N 1
ATOM 2268 C CA . ALA A 1 316 ? 1.308 12.709 -6.707 1.00 88.50 316 ALA A CA 1
ATOM 2269 C C . ALA A 1 316 ? 0.833 13.283 -8.064 1.00 88.50 316 ALA A C 1
ATOM 2271 O O . ALA A 1 316 ? 0.356 14.416 -8.126 1.00 88.50 316 ALA A O 1
ATOM 2272 N N . THR A 1 317 ? 0.974 12.530 -9.163 1.00 89.75 317 THR A N 1
ATOM 2273 C CA . THR A 1 317 ? 0.611 12.976 -10.522 1.00 89.75 317 THR A CA 1
ATOM 2274 C C . THR A 1 317 ? -0.787 12.530 -10.954 1.00 89.75 317 THR A C 1
ATOM 2276 O O . THR A 1 317 ? -1.485 13.293 -11.624 1.00 89.75 317 THR A O 1
ATOM 2279 N N . PHE A 1 318 ? -1.221 11.316 -10.600 1.00 94.31 318 PHE A N 1
ATOM 2280 C CA . PHE A 1 318 ? -2.473 10.748 -11.105 1.00 94.31 318 PHE A CA 1
ATOM 2281 C C . PHE A 1 318 ? -3.536 10.688 -10.010 1.00 94.31 318 PHE A C 1
ATOM 2283 O O . PHE A 1 318 ? -3.617 9.750 -9.224 1.00 94.31 318 PHE A O 1
ATOM 2290 N N . THR A 1 319 ? -4.382 11.712 -9.979 1.00 91.81 319 THR A N 1
ATOM 2291 C CA . THR A 1 319 ? -5.279 11.993 -8.851 1.00 91.81 319 THR A CA 1
ATOM 2292 C C . THR A 1 319 ? -6.751 11.660 -9.109 1.00 91.81 319 THR A C 1
ATOM 2294 O O . THR A 1 319 ? -7.562 11.725 -8.186 1.00 91.81 319 THR A O 1
ATOM 2297 N N . ASN A 1 320 ? -7.139 11.270 -10.329 1.00 90.19 320 ASN A N 1
ATOM 2298 C CA . ASN A 1 320 ? -8.544 11.068 -10.713 1.00 90.19 320 ASN A CA 1
ATOM 2299 C C . ASN A 1 320 ? -9.129 9.712 -10.254 1.00 90.19 320 ASN A C 1
ATOM 2301 O O . ASN A 1 320 ? -9.751 8.975 -11.019 1.00 90.19 320 ASN A O 1
ATOM 2305 N N . PHE A 1 321 ? -8.969 9.387 -8.972 1.00 87.94 321 PHE A N 1
ATOM 2306 C CA . PHE A 1 321 ? -9.499 8.165 -8.360 1.00 87.94 321 PHE A CA 1
ATOM 2307 C C . PHE A 1 321 ? -11.032 8.069 -8.389 1.00 87.94 321 PHE A C 1
ATOM 2309 O O . PHE A 1 321 ? -11.574 6.968 -8.359 1.00 87.94 321 PHE A O 1
ATOM 2316 N N . ALA A 1 322 ? -11.742 9.198 -8.485 1.00 79.88 322 ALA A N 1
ATOM 2317 C CA . ALA A 1 322 ? -13.201 9.215 -8.611 1.00 79.88 322 ALA A CA 1
ATOM 2318 C C . ALA A 1 322 ? -13.694 8.583 -9.925 1.00 79.88 322 ALA A C 1
ATOM 2320 O O . ALA A 1 322 ? -14.807 8.067 -9.975 1.00 79.88 322 ALA A O 1
ATOM 2321 N N . SER A 1 323 ? -12.858 8.596 -10.968 1.00 84.00 323 SER A N 1
ATOM 2322 C CA . SER A 1 323 ? -13.152 7.995 -12.276 1.00 84.00 323 SER A CA 1
ATOM 2323 C C . SER A 1 323 ? -12.383 6.688 -12.491 1.00 84.00 323 SER A C 1
ATOM 2325 O O . SER A 1 323 ? -12.072 6.334 -13.628 1.00 84.00 323 SER A O 1
ATOM 2327 N N . MET A 1 324 ? -12.004 5.998 -11.409 1.00 88.81 324 MET A N 1
ATOM 2328 C CA . MET A 1 324 ? -11.125 4.840 -11.506 1.00 88.81 324 MET A CA 1
ATOM 2329 C C . MET A 1 324 ? -11.746 3.714 -12.338 1.00 88.81 324 MET A C 1
ATOM 2331 O O . MET A 1 324 ? -12.852 3.245 -12.068 1.00 88.81 324 MET A O 1
ATOM 2335 N N . ASN A 1 325 ? -10.978 3.236 -13.311 1.00 89.44 325 ASN A N 1
ATOM 2336 C CA . ASN A 1 325 ? -11.336 2.117 -14.164 1.00 89.44 325 ASN A CA 1
ATOM 2337 C C . ASN A 1 325 ? -10.669 0.837 -13.643 1.00 89.44 325 ASN A C 1
ATOM 2339 O O . ASN A 1 325 ? -9.569 0.468 -14.057 1.00 89.44 325 ASN A O 1
ATOM 2343 N N . THR A 1 326 ? -11.334 0.153 -12.712 1.00 84.44 326 THR A N 1
ATOM 2344 C CA . THR A 1 326 ? -10.783 -1.055 -12.077 1.00 84.44 326 THR A CA 1
ATOM 2345 C C . THR A 1 326 ? -10.595 -2.217 -13.046 1.00 84.44 326 THR A C 1
ATOM 2347 O O . THR A 1 326 ? -9.651 -2.982 -12.871 1.00 84.44 326 THR A O 1
ATOM 2350 N N . GLN A 1 327 ? -11.425 -2.326 -14.090 1.00 82.19 327 GLN A N 1
ATOM 2351 C CA . GLN A 1 327 ? -11.255 -3.357 -15.115 1.00 82.19 327 GLN A CA 1
ATOM 2352 C C . GLN A 1 327 ? -9.979 -3.124 -15.924 1.00 82.19 327 GLN A C 1
ATOM 2354 O O . GLN A 1 327 ? -9.206 -4.054 -16.115 1.00 82.19 327 GLN A O 1
ATOM 2359 N N . CYS A 1 328 ? -9.714 -1.881 -16.335 1.00 91.56 328 CYS A N 1
ATOM 2360 C CA . CYS A 1 328 ? -8.469 -1.540 -17.023 1.00 91.56 328 CYS A CA 1
ATOM 2361 C C . CYS A 1 328 ? -7.233 -1.882 -16.174 1.00 91.56 328 CYS A C 1
ATOM 2363 O O . CYS A 1 328 ? -6.268 -2.454 -16.681 1.00 91.56 328 CYS A O 1
ATOM 2365 N N . ILE A 1 329 ? -7.273 -1.578 -14.872 1.00 97.44 329 ILE A N 1
ATOM 2366 C CA . ILE A 1 329 ? -6.189 -1.918 -13.943 1.00 97.44 329 ILE A CA 1
ATOM 2367 C C . ILE A 1 329 ? -6.016 -3.441 -13.846 1.00 97.44 329 ILE A C 1
ATOM 2369 O O . ILE A 1 329 ? -4.891 -3.926 -13.956 1.00 97.44 329 ILE A O 1
ATOM 2373 N N . ALA A 1 330 ? -7.106 -4.199 -13.692 1.00 90.56 330 ALA A N 1
ATOM 2374 C CA . ALA A 1 330 ? -7.064 -5.660 -13.628 1.00 90.56 330 ALA A CA 1
ATOM 2375 C C . ALA A 1 330 ? -6.536 -6.294 -14.928 1.00 90.56 330 ALA A C 1
ATOM 2377 O O . ALA A 1 330 ? -5.703 -7.198 -14.872 1.00 90.56 330 ALA A O 1
ATOM 2378 N N . ASP A 1 331 ? -6.941 -5.775 -16.090 1.00 94.88 331 ASP A N 1
ATOM 2379 C CA . ASP A 1 331 ? -6.460 -6.242 -17.394 1.00 94.88 331 ASP A CA 1
ATOM 2380 C C . ASP A 1 331 ? -4.952 -6.004 -17.554 1.00 94.88 331 ASP A C 1
ATOM 2382 O O . ASP A 1 331 ? -4.239 -6.877 -18.049 1.00 94.88 331 ASP A O 1
ATOM 2386 N N . MET A 1 332 ? -4.434 -4.857 -17.095 1.00 98.56 332 MET A N 1
ATOM 2387 C CA . MET A 1 332 ? -2.987 -4.615 -17.067 1.00 98.56 332 MET A CA 1
ATOM 2388 C C . MET A 1 332 ? -2.264 -5.557 -16.100 1.00 98.56 332 MET A C 1
ATOM 2390 O O . MET A 1 332 ? -1.194 -6.066 -16.439 1.00 98.56 332 MET A O 1
ATOM 2394 N N . VAL A 1 333 ? -2.831 -5.801 -14.912 1.00 98.75 333 VAL A N 1
ATOM 2395 C CA . VAL A 1 333 ? -2.274 -6.750 -13.934 1.00 98.75 333 VAL A CA 1
ATOM 2396 C C . VAL A 1 333 ? -2.110 -8.131 -14.565 1.00 98.75 333 VAL A C 1
ATOM 2398 O O . VAL A 1 333 ? -1.019 -8.705 -14.515 1.00 98.75 333 VAL A O 1
ATOM 2401 N N . GLU A 1 334 ? -3.158 -8.626 -15.218 1.00 97.62 334 GLU A N 1
ATOM 2402 C CA . GLU A 1 334 ? -3.162 -9.925 -15.888 1.00 97.62 334 GLU A CA 1
ATOM 2403 C C . GLU A 1 334 ? -2.192 -9.968 -17.078 1.00 97.62 334 GLU A C 1
ATOM 2405 O O . GLU A 1 334 ? -1.343 -10.861 -17.163 1.00 97.62 334 GLU A O 1
ATOM 2410 N N . ASP A 1 335 ? -2.264 -8.989 -17.980 1.00 98.31 335 ASP A N 1
ATOM 2411 C CA . ASP A 1 335 ? -1.507 -9.024 -19.229 1.00 98.31 335 ASP A CA 1
ATOM 2412 C C . ASP A 1 335 ? -0.003 -8.874 -19.025 1.00 98.31 335 ASP A C 1
ATOM 2414 O O . ASP A 1 335 ? 0.770 -9.560 -19.701 1.00 98.31 335 ASP A O 1
ATOM 2418 N N . PHE A 1 336 ? 0.428 -8.000 -18.115 1.00 98.69 336 PHE A N 1
ATOM 2419 C CA . PHE A 1 336 ? 1.847 -7.808 -17.807 1.00 98.69 336 PHE A CA 1
ATOM 2420 C C . PHE A 1 336 ? 2.374 -8.822 -16.781 1.00 98.69 336 PHE A C 1
ATOM 2422 O O . PHE A 1 336 ? 3.590 -8.982 -16.663 1.00 98.69 336 PHE A O 1
ATOM 2429 N N . GLY A 1 337 ? 1.490 -9.552 -16.092 1.00 98.31 337 GLY A N 1
ATOM 2430 C CA . GLY A 1 337 ? 1.862 -10.578 -15.115 1.00 98.31 337 GLY A CA 1
ATOM 2431 C C . GLY A 1 337 ? 2.265 -10.022 -13.747 1.00 98.31 337 GLY A C 1
ATOM 2432 O O . GLY A 1 337 ? 3.094 -10.632 -13.055 1.00 98.31 337 GLY A O 1
ATOM 2433 N N . PHE A 1 338 ? 1.699 -8.875 -13.365 1.00 98.88 338 PHE A N 1
ATOM 2434 C CA . PHE A 1 338 ? 1.842 -8.322 -12.021 1.00 98.88 338 PHE A CA 1
ATOM 2435 C C . PHE A 1 338 ? 1.187 -9.252 -10.985 1.00 98.88 338 PHE A C 1
ATOM 2437 O O . PHE A 1 338 ? 0.195 -9.922 -11.257 1.00 98.88 338 PHE A O 1
ATOM 2444 N N . ASP A 1 339 ? 1.745 -9.290 -9.777 1.00 98.81 339 ASP A N 1
ATOM 2445 C CA . ASP A 1 339 ? 1.217 -10.059 -8.643 1.00 98.81 339 ASP A CA 1
ATOM 2446 C C . ASP A 1 339 ? 0.112 -9.306 -7.884 1.00 98.81 339 ASP A C 1
ATOM 2448 O O . ASP A 1 339 ? -0.472 -9.843 -6.941 1.00 98.81 339 ASP A O 1
ATOM 2452 N N . GLY A 1 340 ? -0.171 -8.059 -8.265 1.00 98.69 340 GLY A N 1
ATOM 2453 C CA . GLY A 1 340 ? -1.132 -7.220 -7.571 1.00 98.69 340 GLY A CA 1
ATOM 2454 C C . GLY A 1 340 ? -0.973 -5.727 -7.833 1.00 98.69 340 GLY A C 1
ATOM 2455 O O . GLY A 1 340 ? -0.270 -5.314 -8.759 1.00 98.69 340 GLY A O 1
ATOM 2456 N N . VAL A 1 341 ? -1.622 -4.927 -6.990 1.00 98.88 341 VAL A N 1
ATOM 2457 C CA . VAL A 1 341 ? -1.663 -3.462 -7.085 1.00 98.88 341 VAL A CA 1
ATOM 2458 C C . VAL A 1 341 ? -1.224 -2.822 -5.776 1.00 98.88 341 VAL A C 1
ATOM 2460 O O . VAL A 1 341 ? -1.596 -3.294 -4.704 1.00 98.88 341 VAL A O 1
ATOM 2463 N N . ASP A 1 342 ? -0.482 -1.722 -5.881 1.00 98.94 342 ASP A N 1
ATOM 2464 C CA . ASP A 1 342 ? -0.291 -0.765 -4.794 1.00 98.94 342 ASP A CA 1
ATOM 2465 C C . ASP A 1 342 ? -1.158 0.481 -5.034 1.00 98.94 342 ASP A C 1
ATOM 2467 O O . ASP A 1 342 ? -1.130 1.078 -6.111 1.00 98.94 342 ASP A O 1
ATOM 2471 N N . ILE A 1 343 ? -1.972 0.846 -4.046 1.00 98.81 343 ILE A N 1
ATOM 2472 C CA . ILE A 1 343 ? -2.791 2.059 -4.069 1.00 98.81 343 ILE A CA 1
ATOM 2473 C C . ILE A 1 343 ? -1.964 3.209 -3.494 1.00 98.81 343 ILE A C 1
ATOM 2475 O O . ILE A 1 343 ? -1.872 3.338 -2.267 1.00 98.81 343 ILE A O 1
ATOM 2479 N N . ASP A 1 344 ? -1.436 4.066 -4.365 1.00 98.19 344 ASP A N 1
ATOM 2480 C CA . ASP A 1 344 ? -0.681 5.258 -3.974 1.00 98.19 344 ASP A CA 1
ATOM 2481 C C . ASP A 1 344 ? -1.595 6.494 -4.006 1.00 98.19 344 ASP A C 1
ATOM 2483 O O . ASP A 1 344 ? -1.643 7.273 -4.963 1.00 98.19 344 ASP A O 1
ATOM 2487 N N . PHE A 1 345 ? -2.455 6.590 -2.989 1.00 95.44 345 PHE A N 1
ATOM 2488 C CA . PHE A 1 345 ? -3.521 7.588 -2.913 1.00 95.44 345 PHE A CA 1
ATOM 2489 C C . PHE A 1 345 ? -3.027 8.881 -2.254 1.00 95.44 345 PHE A C 1
ATOM 2491 O O . PHE A 1 345 ? -3.041 9.027 -1.029 1.00 95.44 345 PHE A O 1
ATOM 2498 N N . GLU A 1 346 ? -2.657 9.856 -3.083 1.00 90.88 346 GLU A N 1
ATOM 2499 C CA . GLU A 1 346 ? -2.071 11.124 -2.630 1.00 90.88 346 GLU A CA 1
ATOM 2500 C C . GLU A 1 346 ? -3.008 12.346 -2.763 1.00 90.88 346 GLU A C 1
ATOM 2502 O O . GLU A 1 346 ? -2.563 13.486 -2.912 1.00 90.88 346 GLU A O 1
ATOM 2507 N N . LEU A 1 347 ? -4.332 12.148 -2.725 1.00 86.50 347 LEU A N 1
ATOM 2508 C CA . LEU A 1 347 ? -5.281 13.260 -2.846 1.00 86.50 347 LEU A CA 1
ATOM 2509 C C . LEU A 1 347 ? -5.255 14.183 -1.619 1.00 86.50 347 LEU A C 1
ATOM 2511 O O . LEU A 1 347 ? -5.444 13.686 -0.507 1.00 86.50 347 LEU A O 1
ATOM 2515 N N . PRO A 1 348 ? -5.138 15.519 -1.800 1.00 83.94 348 PRO A N 1
ATOM 2516 C CA . PRO A 1 348 ? -5.284 16.479 -0.714 1.00 83.94 348 PRO A CA 1
ATOM 2517 C C . PRO A 1 348 ? -6.566 16.233 0.071 1.00 83.94 348 PRO A C 1
ATOM 2519 O O . PRO A 1 348 ? -7.653 16.116 -0.497 1.00 83.94 348 PRO A O 1
ATOM 2522 N N . SER A 1 349 ? -6.431 16.169 1.390 1.00 84.12 349 SER A N 1
ATOM 2523 C CA . SER A 1 349 ? -7.526 15.818 2.281 1.00 84.12 349 SER A CA 1
ATOM 2524 C C . SER A 1 349 ? -7.731 16.902 3.327 1.00 84.12 349 SER A C 1
ATOM 2526 O O . SER A 1 349 ? -6.771 17.446 3.874 1.00 84.12 349 SER A O 1
ATOM 2528 N N . THR A 1 350 ? -8.989 17.225 3.615 1.00 89.81 350 THR A N 1
ATOM 2529 C CA . THR A 1 350 ? -9.354 18.105 4.726 1.00 89.81 350 THR A CA 1
ATOM 2530 C C . THR A 1 350 ? -9.895 17.249 5.859 1.00 89.81 350 THR A C 1
ATOM 2532 O O . THR A 1 350 ? -11.000 16.715 5.782 1.00 89.81 350 THR A O 1
ATOM 2535 N N . CYS A 1 351 ? -9.088 17.097 6.907 1.00 89.88 351 CYS A N 1
ATOM 2536 C CA . CYS A 1 351 ? -9.421 16.298 8.080 1.00 89.88 351 CYS A CA 1
ATOM 2537 C C . CYS A 1 351 ? -9.891 17.179 9.243 1.00 89.88 351 CYS A C 1
ATOM 2539 O O . CYS A 1 351 ? -9.302 18.222 9.534 1.00 89.88 351 CYS A O 1
ATOM 2541 N N . SER A 1 352 ? -10.928 16.731 9.948 1.00 90.25 352 SER A N 1
ATOM 2542 C CA . SER A 1 352 ? -11.454 17.375 11.154 1.00 90.25 352 SER A CA 1
ATOM 2543 C C . SER A 1 352 ? -11.615 16.365 12.283 1.00 90.25 352 SER A C 1
ATOM 2545 O O . SER A 1 352 ? -11.926 15.203 12.034 1.00 90.25 352 SER A O 1
ATOM 2547 N N . THR A 1 353 ? -11.435 16.808 13.526 1.00 90.00 353 THR A N 1
ATOM 2548 C CA . THR A 1 353 ? -11.671 15.984 14.716 1.00 90.00 353 THR A CA 1
ATOM 2549 C C . THR A 1 353 ? -12.956 16.435 15.400 1.00 90.00 353 THR A C 1
ATOM 2551 O O . THR A 1 353 ? -13.087 17.600 15.773 1.00 90.00 353 THR A O 1
ATOM 2554 N N . SER A 1 354 ? -13.902 15.517 15.578 1.00 87.69 354 SER A N 1
ATOM 2555 C CA . SER A 1 354 ? -15.151 15.768 16.305 1.00 87.69 354 SER A CA 1
ATOM 2556 C C . SER A 1 354 ? -14.911 16.013 17.801 1.00 87.69 354 SER A C 1
ATOM 2558 O O . SER A 1 354 ? -13.854 15.686 18.344 1.00 87.69 354 SER A O 1
ATOM 2560 N N . ALA A 1 355 ? -15.928 16.518 18.510 1.00 83.69 355 ALA A N 1
ATOM 2561 C CA . ALA A 1 355 ? -15.882 16.669 19.969 1.00 83.69 355 ALA A CA 1
ATOM 2562 C C . ALA A 1 355 ? -15.636 15.333 20.701 1.00 83.69 355 ALA A C 1
ATOM 2564 O O . ALA A 1 355 ? -14.988 15.307 21.745 1.00 83.69 355 ALA A O 1
ATOM 2565 N N . ALA A 1 356 ? -16.096 14.221 20.118 1.00 81.19 356 ALA A N 1
ATOM 2566 C CA . ALA A 1 356 ? -15.852 12.868 20.616 1.00 81.19 356 ALA A CA 1
ATOM 2567 C C . ALA A 1 356 ? -14.412 12.375 20.366 1.00 81.19 356 ALA A C 1
ATOM 2569 O O . ALA A 1 356 ? -14.033 11.304 20.832 1.00 81.19 356 ALA A O 1
ATOM 2570 N N . GLY A 1 357 ? -13.591 13.147 19.648 1.00 83.75 357 GLY A N 1
ATOM 2571 C CA . GLY A 1 357 ? -12.209 12.801 19.336 1.00 83.75 357 GLY A CA 1
ATOM 2572 C C . GLY A 1 357 ? -12.039 11.920 18.100 1.00 83.75 357 GLY A C 1
ATOM 2573 O O . GLY A 1 357 ? -10.918 11.507 17.844 1.00 83.75 357 GLY A O 1
ATOM 2574 N N . THR A 1 358 ? -13.101 11.642 17.340 1.00 88.88 358 THR A N 1
ATOM 2575 C CA . THR A 1 358 ? -13.031 10.902 16.067 1.00 88.88 358 THR A CA 1
ATOM 2576 C C . THR A 1 358 ? -12.581 11.818 14.938 1.00 88.88 358 THR A C 1
ATOM 2578 O O . THR A 1 358 ? -13.132 12.914 14.801 1.00 88.88 358 THR A O 1
ATOM 2581 N N . VAL A 1 359 ? -11.617 11.372 14.138 1.00 91.12 359 VAL A N 1
ATOM 2582 C CA . VAL A 1 359 ? -11.144 12.059 12.936 1.00 91.12 359 VAL A CA 1
ATOM 2583 C C . VAL A 1 359 ? -11.944 11.581 11.727 1.00 91.12 359 VAL A C 1
ATOM 2585 O O . VAL A 1 359 ? -12.165 10.385 11.555 1.00 91.12 359 VAL A O 1
ATOM 2588 N N . SER A 1 360 ? -12.354 12.528 10.890 1.00 89.44 360 SER A N 1
ATOM 2589 C CA . SER A 1 360 ? -12.979 12.284 9.591 1.00 89.44 360 SER A CA 1
ATOM 2590 C C . SER A 1 360 ? -12.375 13.216 8.553 1.00 89.44 360 SER A C 1
ATOM 2592 O O . SER A 1 360 ? -12.133 14.393 8.850 1.00 89.44 360 SER A O 1
ATOM 2594 N N . CYS A 1 361 ? -12.179 12.719 7.343 1.00 90.19 361 CYS A N 1
ATOM 2595 C CA . CYS A 1 361 ? -11.557 13.451 6.256 1.00 90.19 361 CYS A CA 1
ATOM 2596 C C . CYS A 1 361 ? -12.406 13.437 4.980 1.00 90.19 361 CYS A C 1
ATOM 2598 O O . CYS A 1 361 ? -13.145 12.491 4.707 1.00 90.19 361 CYS A O 1
ATOM 2600 N N . SER A 1 362 ? -12.276 14.482 4.159 1.00 89.62 362 SER A N 1
ATOM 2601 C CA . SER A 1 362 ? -13.041 14.629 2.909 1.00 89.62 362 SER A CA 1
ATOM 2602 C C . SER A 1 362 ? -12.814 13.509 1.885 1.00 89.62 362 SER A C 1
ATOM 2604 O O . SER A 1 362 ? -13.670 13.279 1.034 1.00 89.62 362 SER A O 1
ATOM 2606 N N . THR A 1 363 ? -11.692 12.794 1.972 1.00 87.62 363 THR A N 1
ATOM 2607 C CA . THR A 1 363 ? -11.327 11.707 1.050 1.00 87.62 363 THR A CA 1
ATOM 2608 C C . THR A 1 363 ? -11.633 10.304 1.580 1.00 87.62 363 THR A C 1
ATOM 2610 O O . THR A 1 363 ? -11.472 9.342 0.830 1.00 87.62 363 THR A O 1
ATOM 2613 N N . ASP A 1 364 ? -12.134 10.162 2.815 1.00 84.50 364 ASP A N 1
ATOM 2614 C CA . ASP A 1 364 ? -12.327 8.859 3.477 1.00 84.50 364 ASP A CA 1
ATOM 2615 C C . ASP A 1 364 ? -13.183 7.898 2.643 1.00 84.50 364 ASP A C 1
ATOM 2617 O O . ASP A 1 364 ? -12.797 6.757 2.385 1.00 84.50 364 ASP A O 1
ATOM 2621 N N . THR A 1 365 ? -14.344 8.377 2.182 1.00 80.19 365 THR A N 1
ATOM 26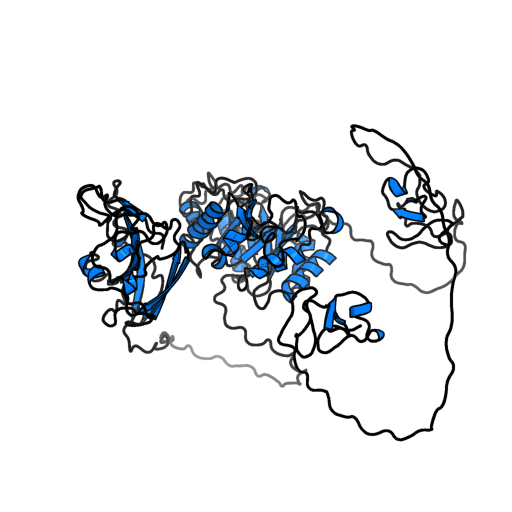22 C CA . THR A 1 365 ? -15.285 7.563 1.394 1.00 80.19 365 THR A CA 1
ATOM 2623 C C . THR A 1 365 ? -14.664 7.139 0.067 1.00 80.19 365 THR A C 1
ATOM 2625 O O . THR A 1 365 ? -14.800 5.984 -0.339 1.00 80.19 365 THR A O 1
ATOM 2628 N N . LEU A 1 366 ? -13.946 8.054 -0.592 1.00 84.12 366 LEU A N 1
ATOM 2629 C CA . LEU A 1 366 ? -13.306 7.771 -1.869 1.00 84.12 366 LEU A CA 1
ATOM 2630 C C . LEU A 1 366 ? -12.213 6.714 -1.700 1.00 84.12 366 LEU A C 1
ATOM 2632 O O . LEU A 1 366 ? -12.248 5.712 -2.408 1.00 84.12 366 LEU A O 1
ATOM 2636 N N . LEU A 1 367 ? -11.312 6.873 -0.728 1.00 88.31 367 LEU A N 1
ATOM 2637 C CA . LEU A 1 367 ? -10.240 5.909 -0.473 1.00 88.31 367 LEU A CA 1
ATOM 2638 C C . LEU A 1 367 ? -10.793 4.515 -0.127 1.00 88.31 367 LEU A C 1
ATOM 2640 O O . LEU A 1 367 ? -10.359 3.523 -0.710 1.00 88.31 367 LEU A O 1
ATOM 2644 N N . ILE A 1 368 ? -11.809 4.424 0.739 1.00 81.62 368 ILE A N 1
ATOM 2645 C CA . ILE A 1 368 ? -12.463 3.143 1.067 1.00 81.62 368 ILE A CA 1
ATOM 2646 C C . ILE A 1 368 ? -13.106 2.515 -0.178 1.00 81.62 368 ILE A C 1
ATOM 2648 O O . ILE A 1 368 ? -12.973 1.305 -0.395 1.00 81.62 368 ILE A O 1
ATOM 2652 N N . SER A 1 369 ? -13.789 3.312 -1.006 1.00 74.25 369 SER A N 1
ATOM 2653 C CA . SER A 1 369 ? -14.425 2.822 -2.235 1.00 74.25 369 SER A CA 1
ATOM 2654 C C . SER A 1 369 ? -13.397 2.329 -3.255 1.00 74.25 369 SER A C 1
ATOM 2656 O O . SER A 1 369 ? -13.589 1.269 -3.845 1.00 74.25 369 SER A O 1
ATOM 2658 N N . VAL A 1 370 ? -12.268 3.033 -3.382 1.00 83.81 370 VAL A N 1
ATOM 2659 C CA . VAL A 1 370 ? -11.149 2.677 -4.258 1.00 83.81 370 VAL A CA 1
ATOM 2660 C C . VAL A 1 370 ? -10.558 1.338 -3.833 1.00 83.81 370 VAL A C 1
ATOM 2662 O O . VAL A 1 370 ? -10.464 0.415 -4.644 1.00 83.81 370 VAL A O 1
ATOM 2665 N N . THR A 1 371 ? -10.231 1.192 -2.545 1.00 82.69 371 THR A N 1
ATOM 2666 C CA . THR A 1 371 ? -9.701 -0.064 -2.001 1.00 82.69 371 THR A CA 1
ATOM 2667 C C . THR A 1 371 ? -10.695 -1.211 -2.164 1.00 82.69 371 THR A C 1
ATOM 2669 O O . THR A 1 371 ? -10.305 -2.307 -2.562 1.00 82.69 371 THR A O 1
ATOM 2672 N N . SER A 1 372 ? -11.984 -0.965 -1.916 1.00 79.12 372 SER A N 1
ATOM 2673 C CA . SER A 1 372 ? -13.033 -1.979 -2.083 1.00 79.12 372 SER A CA 1
ATOM 2674 C C . SER A 1 372 ? -13.168 -2.423 -3.539 1.00 79.12 372 SER A C 1
ATOM 2676 O O . SER A 1 372 ? -13.229 -3.620 -3.816 1.00 79.12 372 SER A O 1
ATOM 2678 N N . ALA A 1 373 ? -13.189 -1.474 -4.477 1.00 72.19 373 ALA A N 1
ATOM 2679 C CA . ALA A 1 373 ? -13.345 -1.751 -5.899 1.00 72.19 373 ALA A CA 1
ATOM 2680 C C . ALA A 1 373 ? -12.142 -2.523 -6.460 1.00 72.19 373 ALA A C 1
ATOM 2682 O O . ALA A 1 373 ? -12.327 -3.506 -7.178 1.00 72.19 373 ALA A O 1
ATOM 2683 N N . LEU A 1 374 ? -10.921 -2.143 -6.073 1.00 83.38 374 LEU A N 1
ATOM 2684 C CA . LEU A 1 374 ? -9.716 -2.881 -6.452 1.00 83.38 374 LEU A CA 1
ATOM 2685 C C . LEU A 1 374 ? -9.675 -4.268 -5.821 1.00 83.38 374 LEU A C 1
ATOM 2687 O O . LEU A 1 374 ? -9.340 -5.220 -6.513 1.00 83.38 374 LEU A O 1
ATOM 2691 N N . ARG A 1 375 ? -10.083 -4.429 -4.557 1.00 88.25 375 ARG A N 1
ATOM 2692 C CA . ARG A 1 375 ? -10.142 -5.759 -3.939 1.00 88.25 375 ARG A CA 1
ATOM 2693 C C . ARG A 1 375 ? -11.179 -6.673 -4.601 1.00 88.25 375 ARG A C 1
ATOM 2695 O O . ARG A 1 375 ? -10.964 -7.879 -4.673 1.00 88.25 375 ARG A O 1
ATOM 2702 N N . MET A 1 376 ? -12.284 -6.124 -5.106 1.00 68.31 376 MET A N 1
ATOM 2703 C CA . MET A 1 376 ? -13.249 -6.901 -5.893 1.00 68.31 376 MET A CA 1
ATOM 2704 C C . MET A 1 376 ? -12.684 -7.324 -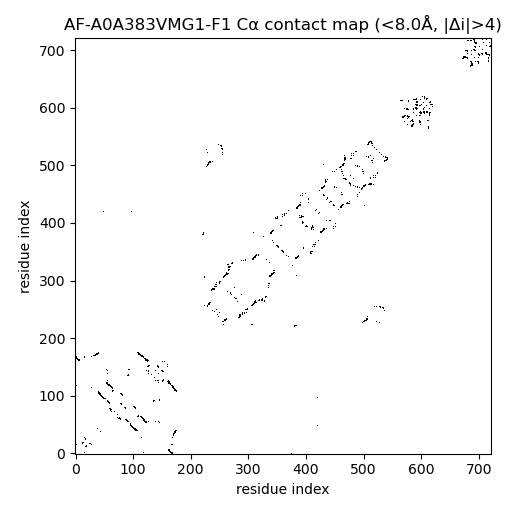7.252 1.00 68.31 376 MET A C 1
ATOM 2706 O O . MET A 1 376 ? -12.905 -8.458 -7.665 1.00 68.31 376 MET A O 1
ATOM 2710 N N . ALA A 1 377 ? -11.951 -6.436 -7.927 1.00 73.38 377 ALA A N 1
ATOM 2711 C CA . ALA A 1 377 ? -11.305 -6.744 -9.203 1.00 73.38 377 ALA A CA 1
ATOM 2712 C C . ALA A 1 377 ? -10.084 -7.674 -9.045 1.00 73.38 377 ALA A C 1
ATOM 2714 O O . ALA A 1 377 ? -9.744 -8.406 -9.969 1.00 73.38 377 ALA A O 1
ATOM 2715 N N . LEU A 1 378 ? -9.445 -7.661 -7.870 1.00 82.88 378 LEU A N 1
ATOM 2716 C CA . LEU A 1 378 ? -8.230 -8.403 -7.528 1.00 82.88 378 LEU A CA 1
ATOM 2717 C C . LEU A 1 378 ? -8.442 -9.198 -6.219 1.00 82.88 378 LEU A C 1
ATOM 2719 O O . LEU A 1 378 ? -8.012 -8.761 -5.141 1.00 82.88 378 LEU A O 1
ATOM 2723 N N . PRO A 1 379 ? -9.127 -10.360 -6.279 1.00 79.38 379 PRO A N 1
ATOM 2724 C CA . PRO A 1 379 ? -9.588 -11.077 -5.090 1.00 79.38 379 PRO A CA 1
ATOM 2725 C C . PRO A 1 379 ? -8.471 -11.529 -4.139 1.00 79.38 379 PRO A C 1
ATOM 2727 O O . PRO A 1 379 ? -7.353 -11.852 -4.555 1.00 79.38 379 PRO A O 1
ATOM 2730 N N . VAL A 1 380 ? -8.806 -11.610 -2.843 1.00 77.25 380 VAL A N 1
ATOM 2731 C CA . VAL A 1 380 ? -7.919 -12.145 -1.792 1.00 77.25 380 VAL A CA 1
ATOM 2732 C C . VAL A 1 380 ? -7.442 -13.548 -2.166 1.00 77.25 380 VAL A C 1
ATOM 2734 O O . VAL A 1 380 ? -8.213 -14.367 -2.665 1.00 77.25 380 VAL A O 1
ATOM 2737 N N . GLY A 1 381 ? -6.167 -13.838 -1.906 1.00 81.31 381 GLY A N 1
ATOM 2738 C CA . GLY A 1 381 ? -5.576 -15.151 -2.175 1.00 81.31 381 GLY A CA 1
ATOM 2739 C C . GLY A 1 381 ? -5.245 -15.406 -3.648 1.00 81.31 381 GLY A C 1
ATOM 2740 O O . GLY A 1 381 ? -4.636 -16.428 -3.946 1.00 81.31 381 GLY A O 1
ATOM 2741 N N . GLN A 1 382 ? -5.575 -14.472 -4.548 1.00 86.25 382 GLN A N 1
ATOM 2742 C CA . GLN A 1 382 ? -5.118 -14.481 -5.943 1.00 86.25 382 GLN A CA 1
ATOM 2743 C C . GLN A 1 382 ? -4.155 -13.332 -6.245 1.00 86.25 382 GLN A C 1
ATOM 2745 O O . GLN A 1 382 ? -3.140 -13.546 -6.902 1.00 86.25 382 GLN A O 1
ATOM 2750 N N . TYR A 1 383 ? -4.441 -12.140 -5.715 1.00 96.12 383 TYR A N 1
ATOM 2751 C CA . TYR A 1 383 ? -3.638 -10.942 -5.943 1.00 96.12 383 TYR A CA 1
ATOM 2752 C C . TYR A 1 383 ? -3.321 -10.207 -4.646 1.00 96.12 383 TYR A C 1
ATOM 2754 O O . TYR A 1 383 ? -4.140 -10.146 -3.720 1.00 96.12 383 TYR A O 1
ATOM 2762 N N . ILE A 1 384 ? -2.137 -9.601 -4.619 1.00 98.44 384 ILE A N 1
ATOM 2763 C CA . ILE A 1 384 ? -1.705 -8.700 -3.555 1.00 98.44 384 ILE A CA 1
ATOM 2764 C C . ILE A 1 384 ? -2.406 -7.351 -3.746 1.00 98.44 384 ILE A C 1
ATOM 2766 O O . ILE A 1 384 ? -2.380 -6.775 -4.833 1.00 98.44 384 ILE A O 1
ATOM 2770 N N . LEU A 1 385 ? -3.002 -6.817 -2.686 1.00 98.31 385 LEU A N 1
ATOM 2771 C CA . LEU A 1 385 ? -3.411 -5.417 -2.642 1.00 98.31 385 LEU A CA 1
ATOM 2772 C C . LEU A 1 385 ? -2.657 -4.719 -1.522 1.00 98.31 385 LEU A C 1
ATOM 2774 O O . LEU A 1 385 ? -2.852 -5.025 -0.341 1.00 98.31 385 LEU A O 1
ATOM 2778 N N . SER A 1 386 ? -1.795 -3.786 -1.901 1.00 98.75 386 SER A N 1
ATOM 2779 C CA . SER A 1 386 ? -1.084 -2.916 -0.979 1.00 98.75 386 SER A CA 1
ATOM 2780 C C . SER A 1 386 ? -1.550 -1.473 -1.103 1.00 98.75 386 SER A C 1
ATOM 2782 O O . SER A 1 386 ? -2.311 -1.115 -2.002 1.00 98.75 386 SER A O 1
ATOM 2784 N N . THR A 1 387 ? -1.138 -0.634 -0.161 1.00 98.62 387 THR A N 1
ATOM 2785 C CA . THR A 1 387 ? -1.382 0.807 -0.239 1.00 98.62 387 THR A CA 1
ATOM 2786 C C . THR A 1 387 ? -0.223 1.581 0.360 1.00 98.62 387 THR A C 1
ATOM 2788 O O . THR A 1 387 ? 0.312 1.189 1.404 1.00 98.62 387 THR A O 1
ATOM 2791 N N . ALA A 1 388 ? 0.132 2.691 -0.281 1.00 98.62 388 ALA A N 1
ATOM 2792 C CA . ALA A 1 388 ? 0.981 3.708 0.301 1.00 98.62 388 ALA A CA 1
ATOM 2793 C C . ALA A 1 388 ? 0.155 4.602 1.240 1.00 98.62 388 ALA A C 1
ATOM 2795 O O . ALA A 1 388 ? -0.794 5.265 0.820 1.00 98.62 388 ALA A O 1
ATOM 2796 N N . THR A 1 389 ? 0.487 4.616 2.531 1.00 98.25 389 THR A N 1
ATOM 2797 C CA . THR A 1 389 ? -0.201 5.457 3.522 1.00 98.25 389 THR A CA 1
ATOM 2798 C C . THR A 1 389 ? 0.633 6.668 3.896 1.00 98.25 389 THR A C 1
ATOM 2800 O O . THR A 1 389 ? 1.863 6.627 3.907 1.00 98.25 389 THR A O 1
ATOM 2803 N N . TRP A 1 390 ? -0.032 7.760 4.264 1.00 96.69 390 TRP A N 1
ATOM 2804 C CA . TRP A 1 390 ? 0.645 8.967 4.715 1.00 96.69 390 TRP A CA 1
ATOM 2805 C C . TRP A 1 390 ? 1.387 8.735 6.036 1.00 96.69 390 T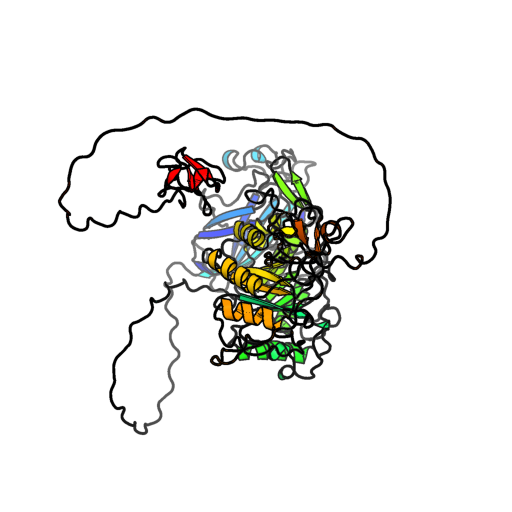RP A C 1
ATOM 2807 O O . TRP A 1 390 ? 0.885 8.075 6.947 1.00 96.69 390 TRP A O 1
ATOM 2817 N N . HIS A 1 391 ? 2.550 9.373 6.189 1.00 95.06 391 HIS A N 1
ATOM 2818 C CA . HIS A 1 391 ? 3.369 9.362 7.408 1.00 95.06 391 HIS A CA 1
ATOM 2819 C C . HIS A 1 391 ? 2.568 9.574 8.709 1.00 95.06 391 HIS A C 1
ATOM 2821 O O . HIS A 1 391 ? 2.789 8.869 9.689 1.00 95.06 391 HIS A O 1
ATOM 2827 N N . VAL A 1 392 ? 1.625 10.520 8.741 1.00 96.00 392 VAL A N 1
ATOM 2828 C CA . VAL A 1 392 ? 0.759 10.811 9.909 1.00 96.00 392 VAL A CA 1
ATOM 2829 C C . VAL A 1 392 ? -0.678 10.302 9.717 1.00 96.00 392 VAL A C 1
ATOM 2831 O O . VAL A 1 392 ? -1.594 10.692 10.446 1.00 96.00 392 VAL A O 1
ATOM 2834 N N . GLY A 1 393 ? -0.900 9.431 8.732 1.00 96.56 393 GLY A N 1
ATOM 2835 C CA . GLY A 1 393 ? -2.223 8.982 8.303 1.00 96.56 393 GLY A CA 1
ATOM 2836 C C . GLY A 1 393 ? -3.035 8.271 9.385 1.00 96.56 393 GLY A C 1
ATOM 2837 O O . GLY A 1 393 ? -4.260 8.314 9.350 1.00 96.56 393 GLY A O 1
ATOM 2838 N N . CYS A 1 394 ? -2.378 7.674 10.383 1.00 97.25 394 CYS A N 1
ATOM 2839 C CA . CYS A 1 394 ? -3.024 7.019 11.528 1.00 97.25 394 CYS A CA 1
ATOM 2840 C C . CYS A 1 394 ? -2.915 7.809 12.848 1.00 97.25 394 CYS A C 1
ATOM 2842 O O . CYS A 1 394 ? -3.156 7.252 13.921 1.00 97.25 394 CYS A O 1
ATOM 2844 N N . TYR A 1 395 ? -2.539 9.089 12.796 1.00 96.56 395 TYR A N 1
ATOM 2845 C CA . TYR A 1 395 ? -2.512 9.981 13.963 1.00 96.56 395 TYR A CA 1
ATOM 2846 C C . TYR A 1 395 ? -3.860 10.670 14.188 1.00 96.56 395 TYR A C 1
ATOM 2848 O O . TYR A 1 395 ? -4.732 10.662 13.325 1.00 96.56 395 TYR A O 1
ATOM 2856 N N . GLY A 1 396 ? -4.012 11.326 15.341 1.00 93.25 396 GLY A N 1
ATOM 2857 C CA . GLY A 1 396 ? -5.175 12.167 15.647 1.00 93.25 396 GLY A CA 1
ATOM 2858 C C . GLY A 1 396 ? -6.243 11.489 16.506 1.00 93.25 396 GLY A C 1
ATOM 2859 O O . GLY A 1 396 ? -7.137 12.172 16.997 1.00 93.25 396 GLY A O 1
ATOM 2860 N N . GLU A 1 397 ? -6.095 10.195 16.797 1.00 91.75 397 GLU A N 1
ATOM 2861 C CA . GLU A 1 397 ? -6.985 9.445 17.687 1.00 91.75 397 GLU A CA 1
ATOM 2862 C C . GLU A 1 397 ? -6.240 8.577 18.707 1.00 91.75 397 GLU A C 1
ATOM 2864 O O . GLU A 1 397 ? -5.076 8.212 18.525 1.00 91.75 397 GLU A O 1
ATOM 2869 N N . GLY A 1 398 ? -6.944 8.206 19.782 1.00 91.25 398 GLY A N 1
ATOM 2870 C CA . GLY A 1 398 ? -6.468 7.242 20.773 1.00 91.25 398 GLY A CA 1
ATOM 2871 C C . GLY A 1 398 ? -5.103 7.606 21.362 1.00 91.25 398 GLY A C 1
ATOM 2872 O O . GLY A 1 398 ? -4.859 8.753 21.738 1.00 91.25 398 GLY A O 1
ATOM 2873 N N . ALA A 1 399 ? -4.202 6.621 21.424 1.00 92.62 399 ALA A N 1
ATOM 2874 C CA . ALA A 1 399 ? -2.842 6.799 21.939 1.00 92.62 399 ALA A CA 1
ATOM 2875 C C . ALA A 1 399 ? -1.989 7.778 21.106 1.00 92.62 399 ALA A C 1
ATOM 2877 O O . ALA A 1 399 ? -1.028 8.330 21.631 1.00 92.62 399 ALA A O 1
ATOM 2878 N N . PHE A 1 400 ? -2.368 8.030 19.848 1.00 95.44 400 PHE A N 1
ATOM 2879 C CA . PHE A 1 400 ? -1.638 8.875 18.893 1.00 95.44 400 PHE A CA 1
ATOM 2880 C C . PHE A 1 400 ? -2.367 10.196 18.608 1.00 95.44 400 PHE A C 1
ATOM 2882 O O . PHE A 1 400 ? -2.126 10.863 17.600 1.00 95.44 400 PHE A O 1
ATOM 2889 N N . LYS A 1 401 ? -3.286 10.599 19.498 1.00 92.75 401 LYS A N 1
ATOM 2890 C CA . LYS A 1 401 ? -4.065 11.839 19.364 1.00 92.75 401 LYS A CA 1
ATOM 2891 C C . LYS A 1 401 ? -3.183 13.088 19.274 1.00 92.75 401 LYS A C 1
ATOM 2893 O O . LYS A 1 401 ? -3.484 13.995 18.504 1.00 92.75 401 LYS A O 1
ATOM 2898 N N . ASN A 1 402 ? -2.105 13.118 20.058 1.00 92.56 402 ASN A N 1
ATOM 2899 C CA . ASN A 1 402 ? -1.223 14.279 20.209 1.00 92.56 402 ASN A CA 1
ATOM 2900 C C . ASN A 1 402 ? 0.144 14.100 19.519 1.00 92.56 402 ASN A C 1
ATOM 2902 O O . ASN A 1 402 ? 1.050 14.906 19.751 1.00 92.56 402 ASN A O 1
ATOM 2906 N N . SER A 1 403 ? 0.303 13.050 18.706 1.00 95.31 403 SER A N 1
ATOM 2907 C CA . SER A 1 403 ? 1.538 12.777 17.965 1.00 95.31 403 SER A CA 1
ATOM 2908 C C . SER A 1 403 ? 1.866 13.917 16.995 1.00 95.31 403 SER A C 1
ATOM 2910 O O . SER A 1 403 ? 0.975 14.605 16.486 1.00 95.31 403 SER A O 1
ATOM 2912 N N . GLN A 1 404 ? 3.160 14.152 16.777 1.00 93.94 404 GLN A N 1
ATOM 2913 C CA . GLN A 1 404 ? 3.660 15.275 15.981 1.00 93.94 404 GLN A CA 1
ATOM 2914 C C . GLN A 1 404 ? 4.031 14.837 14.557 1.00 93.94 404 GLN A C 1
ATOM 2916 O O . GLN A 1 404 ? 4.472 13.704 14.368 1.00 93.94 404 GLN A O 1
ATOM 2921 N N . PRO A 1 405 ? 3.919 15.720 13.550 1.00 92.94 405 PRO A N 1
ATOM 2922 C CA . PRO A 1 405 ? 3.513 17.126 13.627 1.00 92.94 405 PRO A CA 1
ATOM 2923 C C . PRO A 1 405 ? 1.997 17.316 13.774 1.00 92.94 405 PRO A C 1
ATOM 2925 O O . PRO A 1 405 ? 1.203 16.855 12.954 1.00 92.94 405 PRO A O 1
ATOM 2928 N N . SER A 1 406 ? 1.588 18.077 14.790 1.00 85.44 406 SER A N 1
ATOM 2929 C CA . SER A 1 406 ? 0.167 18.330 15.084 1.00 85.44 406 SER A CA 1
ATOM 2930 C C . SER A 1 406 ? -0.578 19.102 13.983 1.00 85.44 406 SER A C 1
ATOM 2932 O O . SER A 1 406 ? -1.795 18.936 13.850 1.00 85.44 406 SER A O 1
ATOM 2934 N N . GLY A 1 407 ? 0.141 19.909 13.195 1.00 84.69 407 GLY A N 1
ATOM 2935 C CA . GLY A 1 407 ? -0.389 20.742 12.109 1.00 84.69 407 GLY A CA 1
ATOM 2936 C C . GLY A 1 407 ? -0.339 20.124 10.708 1.00 84.69 407 GLY A C 1
ATOM 2937 O O . GLY A 1 407 ? -0.622 20.831 9.746 1.00 84.69 407 GLY A O 1
ATOM 2938 N N . SER A 1 408 ? 0.036 18.848 10.555 1.00 88.38 408 SER A N 1
ATOM 2939 C CA . SER A 1 408 ? 0.052 18.221 9.225 1.00 88.38 408 SER A CA 1
ATOM 2940 C C . SER A 1 408 ? -1.362 18.067 8.657 1.00 88.38 408 SER A C 1
ATOM 2942 O O . SER A 1 408 ? -2.262 17.571 9.339 1.00 88.38 408 SER A O 1
ATOM 2944 N N . ALA A 1 409 ? -1.534 18.448 7.387 1.00 87.12 409 ALA A N 1
ATOM 2945 C CA . ALA A 1 409 ? -2.782 18.286 6.637 1.00 87.12 409 ALA A CA 1
ATOM 2946 C C . ALA A 1 409 ? -3.165 16.809 6.429 1.00 87.12 409 ALA A C 1
ATOM 2948 O O . ALA A 1 409 ? -4.331 16.491 6.224 1.00 87.12 409 ALA A O 1
ATOM 2949 N N . TRP A 1 410 ? -2.194 15.901 6.544 1.00 91.56 410 TRP A N 1
ATOM 2950 C CA . TRP A 1 410 ? -2.369 14.463 6.331 1.00 91.56 410 TRP A CA 1
ATOM 2951 C C . TRP A 1 410 ? -2.753 13.703 7.604 1.00 91.56 410 TRP A C 1
ATOM 2953 O O . TRP A 1 410 ? -2.907 12.480 7.588 1.00 91.56 410 TRP A O 1
ATOM 2963 N N . LYS A 1 411 ? -2.862 14.407 8.738 1.00 93.44 411 LYS A N 1
ATOM 2964 C CA . LYS A 1 411 ? -3.133 13.803 10.043 1.00 93.44 411 LYS A CA 1
ATOM 2965 C C . LYS A 1 411 ? -4.488 13.099 10.032 1.00 93.44 411 LYS A C 1
ATOM 2967 O O . LYS A 1 411 ? -5.528 13.747 9.946 1.00 93.44 411 LYS A O 1
ATOM 2972 N N . GLY A 1 412 ? -4.451 11.780 10.184 1.00 95.00 412 GLY A N 1
ATOM 2973 C CA . GLY A 1 412 ? -5.643 10.938 10.231 1.00 95.00 412 GLY A CA 1
ATOM 2974 C C . GLY A 1 412 ? -6.215 10.540 8.868 1.00 95.00 412 GLY A C 1
ATOM 2975 O O . GLY A 1 412 ? -7.218 9.832 8.838 1.00 95.00 412 GLY A O 1
ATOM 2976 N N . ALA A 1 413 ? -5.566 10.915 7.759 1.00 95.81 413 ALA A N 1
ATOM 2977 C CA . ALA A 1 413 ? -6.042 10.656 6.395 1.00 95.81 413 ALA A CA 1
ATOM 2978 C C . ALA A 1 413 ? -6.211 9.164 6.038 1.00 95.81 413 ALA A C 1
ATOM 2980 O O . ALA A 1 413 ? -6.862 8.837 5.052 1.00 95.81 413 ALA A O 1
ATOM 2981 N N . ASN A 1 414 ? -5.639 8.248 6.824 1.00 97.62 414 ASN A N 1
ATOM 2982 C CA . ASN A 1 414 ? -5.779 6.805 6.630 1.00 97.62 414 ASN A CA 1
ATOM 2983 C C . ASN A 1 414 ? -6.586 6.122 7.749 1.00 97.62 414 ASN A C 1
ATOM 2985 O O . ASN A 1 414 ? -6.783 4.909 7.682 1.00 97.62 414 ASN A O 1
ATOM 2989 N N . LEU A 1 415 ? -7.078 6.849 8.763 1.00 95.81 415 LEU A N 1
ATOM 2990 C CA . LEU A 1 415 ? -7.805 6.259 9.897 1.00 95.81 415 LEU A CA 1
ATOM 2991 C C . LEU A 1 415 ? -9.105 5.573 9.475 1.00 95.81 415 LEU A C 1
ATOM 2993 O O . LEU A 1 415 ? -9.385 4.470 9.945 1.00 95.81 415 LEU A O 1
ATOM 2997 N N . ALA A 1 416 ? -9.892 6.204 8.601 1.00 89.38 416 ALA A N 1
ATOM 2998 C CA . ALA A 1 416 ? -11.147 5.624 8.132 1.00 89.38 416 ALA A CA 1
ATOM 2999 C C . ALA A 1 416 ? -10.899 4.336 7.336 1.00 89.38 416 ALA A C 1
ATOM 3001 O O . ALA A 1 416 ? -11.520 3.311 7.618 1.00 89.38 416 ALA A O 1
ATOM 3002 N N . LEU A 1 417 ? -9.920 4.349 6.422 1.00 93.81 417 LEU A N 1
ATOM 3003 C CA . LEU A 1 417 ? -9.507 3.148 5.696 1.00 93.81 417 LEU A CA 1
ATOM 3004 C C . LEU A 1 417 ? -9.047 2.053 6.664 1.00 93.81 417 LEU A C 1
ATOM 3006 O O . LEU A 1 417 ? -9.549 0.935 6.583 1.00 93.81 417 LEU A O 1
ATOM 3010 N N . ALA A 1 418 ? -8.154 2.371 7.604 1.00 94.62 418 ALA A N 1
ATOM 3011 C CA . ALA A 1 418 ? -7.594 1.407 8.549 1.00 94.62 418 ALA A CA 1
ATOM 3012 C C . ALA A 1 418 ? -8.663 0.723 9.420 1.00 94.62 418 ALA A C 1
ATOM 3014 O O . ALA A 1 418 ? -8.513 -0.441 9.787 1.00 94.62 418 ALA A O 1
ATOM 3015 N N . LYS A 1 419 ? -9.756 1.425 9.738 1.00 89.75 419 LYS A N 1
ATOM 3016 C CA . LYS A 1 419 ? -10.893 0.880 10.499 1.00 89.75 419 LYS A CA 1
ATOM 3017 C C . LYS A 1 419 ? -11.906 0.128 9.633 1.00 89.75 419 LYS A C 1
ATOM 3019 O O . LYS A 1 419 ? -12.665 -0.676 10.164 1.00 89.75 419 LYS A O 1
ATOM 3024 N N . SER A 1 420 ? -11.940 0.398 8.331 1.00 81.75 420 SER A N 1
ATOM 3025 C CA . SER A 1 420 ? -12.917 -0.185 7.409 1.00 81.75 420 SER A CA 1
ATOM 3026 C C . SER A 1 420 ? -12.638 -1.659 7.103 1.00 81.75 420 SER A C 1
ATOM 3028 O O . SER A 1 420 ? -11.489 -2.110 7.101 1.00 81.75 420 SER A O 1
ATOM 3030 N N . GLY A 1 421 ? -13.681 -2.402 6.721 1.00 76.12 421 GLY A N 1
ATOM 3031 C CA . GLY A 1 421 ? -13.523 -3.769 6.217 1.00 76.12 421 GLY A CA 1
ATOM 3032 C C . GLY A 1 421 ? -12.668 -3.862 4.944 1.00 76.12 421 GLY A C 1
ATOM 3033 O O . GLY A 1 421 ? -12.032 -4.888 4.713 1.00 76.12 421 GLY A O 1
ATOM 3034 N N . ALA A 1 422 ? -12.602 -2.796 4.139 1.00 76.50 422 ALA A N 1
ATOM 3035 C CA . ALA A 1 422 ? -11.745 -2.730 2.955 1.00 76.50 422 ALA A CA 1
ATOM 3036 C C . ALA A 1 422 ? -10.261 -2.656 3.338 1.00 76.50 422 ALA A C 1
ATOM 3038 O O . ALA A 1 422 ? -9.448 -3.427 2.832 1.00 76.50 422 ALA A O 1
ATOM 3039 N N . GLY A 1 423 ? -9.912 -1.788 4.292 1.00 79.00 423 GLY A N 1
ATOM 3040 C CA . GLY A 1 423 ? -8.539 -1.668 4.779 1.00 79.00 423 GLY A CA 1
ATOM 3041 C C . GLY A 1 423 ? -8.054 -2.908 5.528 1.00 79.00 423 GLY A C 1
ATOM 3042 O O . GLY A 1 423 ? -6.865 -3.214 5.490 1.00 79.00 423 GLY A O 1
ATOM 3043 N N . GLN A 1 424 ? -8.956 -3.665 6.159 1.00 91.94 424 GLN A N 1
ATOM 3044 C CA . GLN A 1 424 ? -8.615 -4.945 6.795 1.00 91.94 424 GLN A CA 1
ATOM 3045 C C . GLN A 1 424 ? -8.350 -6.077 5.788 1.00 91.94 424 GLN A C 1
ATOM 3047 O O . GLN A 1 424 ? -7.754 -7.089 6.156 1.00 91.94 424 GLN A O 1
ATOM 3052 N N . GLN A 1 425 ? -8.729 -5.897 4.520 1.00 83.69 425 GLN A N 1
ATOM 3053 C CA . GLN A 1 425 ? -8.440 -6.828 3.425 1.00 83.69 425 GLN A CA 1
ATOM 3054 C C . GLN A 1 425 ? -7.175 -6.464 2.636 1.00 83.69 425 GLN A C 1
ATOM 3056 O O . GLN A 1 425 ? -6.915 -7.085 1.609 1.00 83.69 425 GLN A O 1
ATOM 3061 N N . LEU A 1 426 ? -6.403 -5.460 3.055 1.00 95.62 426 LEU A N 1
ATOM 3062 C CA . LEU A 1 426 ? -5.092 -5.172 2.467 1.00 95.62 426 LEU A CA 1
ATOM 3063 C C . LEU A 1 426 ? -4.073 -6.231 2.898 1.00 95.62 426 LEU A C 1
ATOM 3065 O O . LEU A 1 426 ? -4.126 -6.718 4.024 1.00 95.62 426 LEU A O 1
ATOM 3069 N N . ASP A 1 427 ? -3.126 -6.562 2.025 1.00 98.19 427 ASP A N 1
ATOM 3070 C CA . ASP A 1 427 ? -2.052 -7.512 2.337 1.00 98.19 427 ASP A CA 1
ATOM 3071 C C . ASP A 1 427 ? -0.822 -6.798 2.919 1.00 98.19 427 ASP A C 1
ATOM 3073 O O . ASP A 1 427 ? -0.187 -7.297 3.852 1.00 98.19 427 ASP A O 1
ATOM 3077 N N . LEU A 1 428 ? -0.501 -5.611 2.389 1.00 98.75 428 LEU A N 1
ATOM 3078 C CA . LEU A 1 428 ? 0.692 -4.835 2.733 1.00 98.75 428 LEU A CA 1
ATOM 3079 C C . LEU A 1 428 ? 0.384 -3.336 2.857 1.00 98.75 428 LEU A C 1
ATOM 3081 O O . LEU A 1 428 ? -0.217 -2.731 1.974 1.00 98.75 428 LEU A O 1
ATOM 3085 N N . ILE A 1 429 ? 0.858 -2.726 3.940 1.00 98.88 429 ILE A N 1
ATOM 3086 C CA . ILE A 1 429 ? 0.796 -1.284 4.185 1.00 98.88 429 ILE A CA 1
ATOM 3087 C C . ILE A 1 429 ? 2.199 -0.693 4.030 1.00 98.88 429 ILE A C 1
ATOM 3089 O O . ILE A 1 429 ? 3.099 -1.010 4.813 1.00 98.88 429 ILE A O 1
ATOM 3093 N N . ASN A 1 430 ? 2.385 0.167 3.034 1.00 98.88 430 ASN A N 1
ATOM 3094 C CA . ASN A 1 430 ? 3.633 0.870 2.759 1.00 98.88 430 ASN A CA 1
ATOM 3095 C C . ASN A 1 430 ? 3.556 2.283 3.350 1.00 98.88 430 ASN A C 1
ATOM 3097 O O . ASN A 1 430 ? 3.002 3.193 2.746 1.00 98.88 430 ASN A O 1
ATOM 3101 N N . ILE A 1 431 ? 4.102 2.499 4.545 1.00 98.75 431 ILE A N 1
ATOM 3102 C CA . ILE A 1 431 ? 4.019 3.818 5.187 1.00 98.75 431 ILE A CA 1
ATOM 3103 C C . ILE A 1 431 ? 5.007 4.760 4.507 1.00 98.75 431 ILE A C 1
ATOM 3105 O O . ILE A 1 431 ? 6.207 4.528 4.598 1.00 98.75 431 ILE A O 1
ATOM 3109 N N . MET A 1 432 ? 4.556 5.860 3.917 1.00 97.69 432 MET A N 1
ATOM 3110 C CA . MET A 1 432 ? 5.421 6.923 3.395 1.00 97.69 432 MET A CA 1
ATOM 3111 C C . MET A 1 432 ? 5.993 7.768 4.540 1.00 97.69 432 MET A C 1
ATOM 3113 O O . MET A 1 432 ? 5.652 8.936 4.689 1.00 97.69 432 MET A O 1
ATOM 3117 N N . ALA A 1 433 ? 6.825 7.171 5.402 1.00 96.81 433 ALA A N 1
ATOM 3118 C CA . ALA A 1 433 ? 7.397 7.792 6.605 1.00 96.81 433 ALA A CA 1
ATOM 3119 C C . ALA A 1 433 ? 8.603 8.707 6.313 1.00 96.81 433 ALA A C 1
ATOM 3121 O O . ALA A 1 433 ? 9.582 8.737 7.059 1.00 96.81 433 ALA A O 1
ATOM 3122 N N . TYR A 1 434 ? 8.500 9.454 5.225 1.00 93.94 434 TYR A N 1
ATOM 3123 C CA . TYR A 1 434 ? 9.427 10.470 4.750 1.00 93.94 434 TYR A CA 1
ATOM 3124 C C . TYR A 1 434 ? 8.621 11.721 4.382 1.00 93.94 434 TYR A C 1
ATOM 3126 O O . TYR A 1 434 ? 7.393 11.736 4.495 1.00 93.94 434 TYR A O 1
ATOM 3134 N N . ASP A 1 435 ? 9.309 12.790 3.993 1.00 90.75 435 ASP A N 1
ATOM 3135 C CA . ASP A 1 435 ? 8.742 14.074 3.581 1.00 90.75 435 ASP A CA 1
ATOM 3136 C C . ASP A 1 435 ? 7.996 14.846 4.693 1.00 90.75 435 ASP A C 1
ATOM 3138 O O . ASP A 1 435 ? 7.437 15.923 4.485 1.00 90.75 435 ASP A O 1
ATOM 3142 N N . ALA A 1 436 ? 8.053 14.330 5.921 1.00 89.50 436 ALA A N 1
ATOM 3143 C CA . ALA A 1 436 ? 7.389 14.865 7.107 1.00 89.50 436 ALA A CA 1
ATOM 3144 C C . ALA A 1 436 ? 8.337 15.631 8.044 1.00 89.50 436 ALA A C 1
ATOM 3146 O O . ALA A 1 436 ? 7.921 16.094 9.109 1.00 89.50 436 ALA A O 1
ATOM 3147 N N . GLY A 1 437 ? 9.615 15.742 7.676 1.00 88.25 437 GLY A N 1
ATOM 3148 C CA . GLY A 1 437 ? 10.690 16.221 8.542 1.00 88.25 437 GLY A CA 1
ATOM 3149 C C . GLY A 1 437 ? 11.165 15.146 9.518 1.00 88.25 437 GLY A C 1
ATOM 3150 O O . GLY A 1 437 ? 11.061 13.952 9.255 1.00 88.25 437 GLY A O 1
ATOM 3151 N N . ASN A 1 438 ? 11.721 15.566 10.648 1.00 87.44 438 ASN A N 1
ATOM 3152 C CA . ASN A 1 438 ? 12.213 14.667 11.686 1.00 87.44 438 ASN A CA 1
ATOM 3153 C C . ASN A 1 438 ? 11.883 15.210 13.079 1.00 87.44 438 ASN A C 1
ATOM 3155 O O . ASN A 1 438 ? 11.310 16.289 13.229 1.00 87.44 438 ASN A O 1
ATOM 3159 N N . ILE A 1 439 ? 12.275 14.468 14.116 1.00 87.88 439 ILE A N 1
ATOM 3160 C CA . ILE A 1 439 ? 11.998 14.828 15.511 1.00 87.88 439 ILE A CA 1
ATOM 3161 C C . ILE A 1 439 ? 12.491 16.245 15.836 1.00 87.88 439 ILE A C 1
ATOM 3163 O O . ILE A 1 439 ? 11.815 16.968 16.561 1.00 87.88 439 ILE A O 1
ATOM 3167 N N . ALA A 1 440 ? 13.639 16.656 15.290 1.00 86.06 440 ALA A N 1
ATOM 3168 C CA . ALA A 1 440 ? 14.216 17.967 15.560 1.00 86.06 440 ALA A CA 1
ATOM 3169 C C . ALA A 1 440 ? 13.517 19.101 14.791 1.00 86.06 440 ALA A C 1
ATOM 3171 O O . ALA A 1 440 ? 13.418 20.204 15.322 1.00 86.06 440 ALA A O 1
ATOM 3172 N N . SER A 1 441 ? 13.040 18.855 13.565 1.00 89.06 441 SER A N 1
ATOM 3173 C CA . SER A 1 441 ? 12.436 19.897 12.721 1.00 89.06 441 SER A CA 1
ATOM 3174 C C . SER A 1 441 ? 10.919 20.020 12.870 1.00 89.06 441 SER A C 1
ATOM 3176 O O . SER A 1 441 ? 10.396 21.129 12.931 1.00 89.06 441 SER A O 1
ATOM 3178 N N . THR A 1 442 ? 10.201 18.901 12.933 1.00 90.50 442 THR A N 1
ATOM 3179 C CA . THR A 1 442 ? 8.727 18.859 12.934 1.00 90.50 442 THR A CA 1
ATOM 3180 C C . THR A 1 442 ? 8.151 18.041 14.087 1.00 90.50 442 THR A C 1
ATOM 3182 O O . THR A 1 442 ? 6.933 17.982 14.258 1.00 90.50 442 THR A O 1
ATOM 3185 N N . GLY A 1 443 ? 9.003 17.377 14.871 1.00 92.06 443 GLY A N 1
ATOM 3186 C CA . GLY A 1 443 ? 8.576 16.390 15.859 1.00 92.06 443 GLY A CA 1
ATOM 3187 C C . GLY A 1 443 ? 8.185 15.045 15.242 1.00 92.06 443 GLY A C 1
ATOM 3188 O O . GLY A 1 443 ? 7.834 14.133 15.987 1.00 92.06 443 GLY A O 1
ATOM 3189 N N . PHE A 1 444 ? 8.256 14.889 13.913 1.00 95.56 444 PHE A N 1
ATOM 3190 C CA . PHE A 1 444 ? 7.893 13.637 13.259 1.00 95.56 444 PHE A CA 1
ATOM 3191 C C . PHE A 1 444 ? 8.850 12.502 13.642 1.00 95.56 444 PHE A C 1
ATOM 3193 O O . PHE A 1 444 ? 10.069 12.615 13.490 1.00 95.56 444 PHE A O 1
ATOM 3200 N N . ASN A 1 445 ? 8.293 11.377 14.089 1.00 95.25 445 ASN A N 1
ATOM 3201 C CA . ASN A 1 445 ? 9.042 10.164 14.389 1.00 95.25 445 ASN A CA 1
ATOM 3202 C C . ASN A 1 445 ? 8.545 8.985 13.525 1.00 95.25 445 ASN A C 1
ATOM 3204 O O . ASN A 1 445 ? 7.459 8.463 13.794 1.00 95.25 445 ASN A O 1
ATOM 3208 N N . PRO A 1 446 ? 9.350 8.480 12.567 1.00 96.06 446 PRO A N 1
ATOM 3209 C CA . PRO A 1 446 ? 8.985 7.324 11.741 1.00 96.06 446 PRO A CA 1
ATOM 3210 C C . PRO A 1 446 ? 8.602 6.072 12.544 1.00 96.06 446 PRO A C 1
ATOM 3212 O O . PRO A 1 446 ? 7.717 5.315 12.151 1.00 96.06 446 PRO A O 1
ATOM 3215 N N . THR A 1 447 ? 9.226 5.854 13.706 1.00 96.25 447 THR A N 1
ATOM 3216 C CA . THR A 1 447 ? 8.928 4.677 14.540 1.00 96.25 447 THR A CA 1
ATOM 3217 C C . THR A 1 447 ? 7.591 4.807 15.277 1.00 96.25 447 THR A C 1
ATOM 3219 O O . THR A 1 447 ? 6.879 3.817 15.434 1.00 96.25 447 THR A O 1
ATOM 3222 N N . GLU A 1 448 ? 7.185 6.024 15.653 1.00 98.00 448 GLU A N 1
ATOM 3223 C CA . GLU A 1 448 ? 5.840 6.291 16.181 1.00 98.00 448 GLU A CA 1
ATOM 3224 C C . GLU A 1 448 ? 4.776 6.093 15.094 1.00 98.00 448 GLU A C 1
ATOM 3226 O O . GLU A 1 448 ? 3.747 5.468 15.354 1.00 98.00 448 GLU A O 1
ATOM 3231 N N . SER A 1 449 ? 5.058 6.528 13.862 1.00 98.25 449 SER A N 1
ATOM 3232 C CA . SER A 1 449 ? 4.180 6.291 12.713 1.00 98.25 449 SER A CA 1
ATOM 3233 C C . SER A 1 449 ? 3.939 4.798 12.482 1.00 98.25 449 SER A C 1
ATOM 3235 O O . SER A 1 449 ? 2.787 4.376 12.351 1.00 98.25 449 SER A O 1
ATOM 3237 N N . TYR A 1 450 ? 4.993 3.976 12.537 1.00 98.50 450 TYR A N 1
ATOM 3238 C CA . TYR A 1 450 ? 4.858 2.519 12.460 1.00 98.50 450 TYR A CA 1
ATOM 3239 C C . TYR A 1 450 ? 3.933 1.965 13.551 1.00 98.50 450 TYR A C 1
ATOM 3241 O O . TYR A 1 450 ? 3.039 1.171 13.255 1.00 98.50 450 TYR A O 1
ATOM 3249 N N . LEU A 1 451 ? 4.102 2.400 14.806 1.00 98.38 451 LEU A N 1
ATOM 3250 C CA . LEU A 1 451 ? 3.240 1.966 15.911 1.00 98.38 451 LEU A CA 1
ATOM 3251 C C . LEU A 1 451 ? 1.784 2.407 15.722 1.00 98.38 451 LEU A C 1
ATOM 3253 O O . LEU A 1 451 ? 0.881 1.627 16.027 1.00 98.38 451 LEU A O 1
ATOM 3257 N N . ALA A 1 452 ? 1.549 3.610 15.195 1.00 98.44 452 ALA A N 1
ATOM 3258 C CA . ALA A 1 452 ? 0.208 4.103 14.902 1.00 98.44 452 ALA A CA 1
ATOM 3259 C C . ALA A 1 452 ? -0.487 3.267 13.822 1.00 98.44 452 ALA A C 1
ATOM 3261 O O . ALA A 1 452 ? -1.637 2.878 14.000 1.00 98.44 452 ALA A O 1
ATOM 3262 N N . HIS A 1 453 ? 0.213 2.906 12.747 1.00 98.56 453 HIS A N 1
ATOM 3263 C CA . HIS A 1 453 ? -0.334 2.024 11.710 1.00 98.56 453 HIS A CA 1
ATOM 3264 C C . HIS A 1 453 ? -0.559 0.602 12.249 1.00 98.56 453 HIS A C 1
ATOM 3266 O O . HIS A 1 453 ? -1.647 0.036 12.111 1.00 98.56 453 HIS A O 1
ATOM 3272 N N . ARG A 1 454 ? 0.420 0.045 12.976 1.00 97.31 454 ARG A N 1
ATOM 3273 C CA . ARG A 1 454 ? 0.311 -1.263 13.648 1.00 97.31 454 ARG A CA 1
ATOM 3274 C C . ARG A 1 454 ? -0.786 -1.286 14.721 1.00 97.31 454 ARG A C 1
ATOM 3276 O O . ARG A 1 454 ? -1.231 -2.359 15.135 1.00 97.31 454 ARG A O 1
ATOM 3283 N N . ALA A 1 455 ? -1.264 -0.132 15.192 1.00 96.75 455 ALA A N 1
ATOM 3284 C CA . ALA A 1 455 ? -2.405 -0.049 16.098 1.00 96.75 455 ALA A CA 1
ATOM 3285 C C . ALA A 1 455 ? -3.711 -0.537 15.447 1.00 96.75 455 ALA A C 1
ATOM 3287 O O . ALA A 1 455 ? -4.539 -1.101 16.163 1.00 96.75 455 ALA A O 1
ATOM 3288 N N . TYR A 1 456 ? -3.846 -0.397 14.126 1.00 95.31 456 TYR A N 1
ATOM 3289 C CA . TYR A 1 456 ? -5.044 -0.763 13.363 1.00 95.31 456 TYR A CA 1
ATOM 3290 C C . TYR A 1 456 ? -4.840 -2.009 12.493 1.00 95.31 456 TYR A C 1
ATOM 3292 O O . TYR A 1 456 ? -5.709 -2.877 12.450 1.00 95.31 456 TYR A O 1
ATOM 3300 N N . TRP A 1 457 ? -3.673 -2.144 11.861 1.00 96.00 457 TRP A N 1
ATOM 3301 C CA . TRP A 1 457 ? -3.334 -3.299 11.028 1.00 96.00 457 TRP A CA 1
ATOM 3302 C C . TRP A 1 457 ? -2.528 -4.327 11.816 1.00 96.00 457 TRP A C 1
ATOM 3304 O O . TRP A 1 457 ? -1.295 -4.292 11.873 1.00 96.00 457 TRP A O 1
ATOM 3314 N N . LYS A 1 458 ? -3.239 -5.230 12.495 1.00 91.50 458 LYS A N 1
ATOM 3315 C CA . LYS A 1 458 ? -2.633 -6.213 13.408 1.00 91.50 458 LYS A CA 1
ATOM 3316 C C . LYS A 1 458 ? -1.994 -7.391 12.695 1.00 91.50 458 LYS A C 1
ATOM 3318 O O . LYS A 1 458 ? -0.975 -7.884 13.165 1.00 91.50 458 LYS A O 1
ATOM 3323 N N . THR A 1 459 ? -2.586 -7.828 11.592 1.00 92.50 459 THR A N 1
ATOM 3324 C CA . THR A 1 459 ? -2.203 -9.063 10.896 1.00 92.50 459 THR A CA 1
ATOM 3325 C C . THR A 1 459 ? -1.538 -8.798 9.553 1.00 92.50 459 THR A C 1
ATOM 3327 O O . THR A 1 459 ? -0.780 -9.638 9.078 1.00 92.50 459 THR A O 1
ATOM 3330 N N . GLN A 1 460 ? -1.795 -7.636 8.954 1.00 96.19 460 GLN A N 1
ATOM 3331 C CA . GLN A 1 460 ? -1.266 -7.247 7.651 1.00 96.19 460 GLN A CA 1
ATOM 3332 C C . GLN A 1 460 ? 0.238 -6.973 7.726 1.00 96.19 460 GLN A C 1
ATOM 3334 O O . GLN A 1 460 ? 0.769 -6.590 8.779 1.00 96.19 460 GLN A O 1
ATOM 3339 N N . ALA A 1 461 ? 0.934 -7.144 6.604 1.00 98.44 461 ALA A N 1
ATOM 3340 C CA . ALA A 1 461 ? 2.326 -6.739 6.520 1.00 98.44 461 ALA A CA 1
ATOM 3341 C C . ALA A 1 461 ? 2.434 -5.210 6.589 1.00 98.44 461 ALA A C 1
ATOM 3343 O O . ALA A 1 461 ? 1.601 -4.500 6.031 1.00 98.44 461 ALA A O 1
ATOM 3344 N N . ILE A 1 462 ? 3.461 -4.690 7.264 1.00 98.81 462 ILE A N 1
ATOM 3345 C CA . ILE A 1 462 ? 3.739 -3.246 7.278 1.00 98.81 462 ILE A CA 1
ATOM 3346 C C . ILE A 1 462 ? 5.202 -3.018 6.929 1.00 98.81 462 ILE A C 1
ATOM 3348 O O . ILE A 1 462 ? 6.092 -3.524 7.619 1.00 98.81 462 ILE A O 1
ATOM 3352 N N . ALA A 1 463 ? 5.443 -2.225 5.891 1.00 98.81 463 ALA A N 1
ATOM 3353 C CA . ALA A 1 463 ? 6.762 -1.740 5.530 1.00 98.81 463 ALA A CA 1
ATOM 3354 C C . ALA A 1 463 ? 6.897 -0.257 5.904 1.00 98.81 463 ALA A C 1
ATOM 3356 O O . ALA A 1 463 ? 6.076 0.572 5.509 1.00 98.81 463 ALA A O 1
ATOM 3357 N N . LEU A 1 464 ? 7.926 0.081 6.685 1.00 98.75 464 LEU A N 1
ATOM 3358 C CA . LEU A 1 464 ? 8.216 1.467 7.052 1.00 98.75 464 LEU A CA 1
ATOM 3359 C C . LEU A 1 464 ? 9.022 2.140 5.936 1.00 98.75 464 LEU A C 1
ATOM 3361 O O . LEU A 1 464 ? 10.087 1.652 5.564 1.00 98.75 464 LEU A O 1
ATOM 3365 N N . GLY A 1 465 ? 8.511 3.240 5.394 1.00 98.00 465 GLY A N 1
ATOM 3366 C CA . GLY A 1 465 ? 9.109 3.922 4.253 1.00 98.00 465 GLY A CA 1
ATOM 3367 C C . GLY A 1 465 ? 10.338 4.746 4.600 1.00 98.00 465 GLY A C 1
ATOM 3368 O O . GLY A 1 465 ? 10.391 5.421 5.625 1.00 98.00 465 GLY A O 1
ATOM 3369 N N . VAL A 1 466 ? 11.297 4.742 3.685 1.00 96.56 466 VAL A N 1
ATOM 3370 C CA . VAL A 1 466 ? 12.440 5.649 3.625 1.00 96.56 466 VAL A CA 1
ATOM 3371 C C . VAL A 1 466 ? 12.552 6.194 2.207 1.00 96.56 466 VAL A C 1
ATOM 3373 O O . VAL A 1 466 ? 12.197 5.519 1.238 1.00 96.56 466 VAL A O 1
ATOM 3376 N N . GLN A 1 467 ? 13.065 7.411 2.073 1.00 93.56 467 GLN A N 1
ATOM 3377 C CA . GLN A 1 467 ? 13.307 8.022 0.775 1.00 93.56 467 GLN A CA 1
ATOM 3378 C C . GLN A 1 467 ? 14.802 8.291 0.594 1.00 93.56 467 GLN A C 1
ATOM 3380 O O . GLN A 1 467 ? 15.499 8.643 1.546 1.00 93.56 467 GLN A O 1
ATOM 3385 N N . VAL A 1 468 ? 15.309 8.100 -0.629 1.00 90.06 468 VAL A N 1
ATOM 3386 C CA . VAL A 1 468 ? 16.696 8.465 -0.953 1.00 90.06 468 VAL A CA 1
ATOM 3387 C C . VAL A 1 468 ? 16.882 9.967 -0.699 1.00 90.06 468 VAL A C 1
ATOM 3389 O O . VAL A 1 468 ? 16.131 10.754 -1.278 1.00 90.06 468 VAL A O 1
ATOM 3392 N N . PRO A 1 469 ? 17.859 10.379 0.128 1.00 86.00 469 PRO A N 1
ATOM 3393 C CA . PRO A 1 469 ? 18.020 11.766 0.521 1.00 86.00 469 PRO A CA 1
ATOM 3394 C C . PRO A 1 469 ? 18.640 12.641 -0.587 1.00 86.00 469 PRO A C 1
ATOM 3396 O O . PRO A 1 469 ? 19.363 12.130 -1.443 1.00 86.00 469 PRO A O 1
ATOM 3399 N N . PRO A 1 470 ? 18.467 13.972 -0.525 1.00 82.81 470 PRO A N 1
ATOM 3400 C CA . PRO A 1 470 ? 17.566 14.660 0.394 1.00 82.81 470 PRO A CA 1
ATOM 3401 C C . PRO A 1 470 ? 16.106 14.317 0.081 1.00 82.81 470 PRO A C 1
ATOM 3403 O O . PRO A 1 470 ? 15.739 14.120 -1.079 1.00 82.81 470 PRO A O 1
ATOM 3406 N N . GLU A 1 471 ? 15.298 14.218 1.133 1.00 83.25 471 GLU A N 1
ATOM 3407 C CA . GLU A 1 471 ? 13.853 14.071 0.980 1.00 83.25 471 GLU A CA 1
ATOM 3408 C C . GLU A 1 471 ? 13.271 15.275 0.223 1.00 83.25 471 GLU A C 1
ATOM 3410 O O . GLU A 1 471 ? 13.792 16.393 0.316 1.00 83.25 471 GLU A O 1
ATOM 3415 N N . ALA A 1 472 ? 12.217 15.042 -0.560 1.00 82.88 472 ALA A N 1
ATOM 3416 C CA . ALA A 1 472 ? 11.573 16.064 -1.379 1.00 82.88 472 ALA A CA 1
ATOM 3417 C C . ALA A 1 472 ? 10.982 17.188 -0.516 1.00 82.88 472 ALA A C 1
ATOM 3419 O O . ALA A 1 472 ? 11.031 18.361 -0.898 1.00 82.88 472 ALA A O 1
ATOM 3420 N N . TRP A 1 473 ? 10.477 16.835 0.667 1.00 81.44 473 TRP A N 1
ATOM 3421 C CA . TRP A 1 473 ? 9.951 17.760 1.662 1.00 81.44 473 TRP A CA 1
ATOM 3422 C C . TRP A 1 473 ? 10.514 17.463 3.057 1.00 81.44 473 TRP A C 1
ATOM 3424 O O . TRP A 1 473 ? 11.191 16.469 3.302 1.00 81.44 473 TRP A O 1
ATOM 3434 N N . GLY A 1 474 ? 10.316 18.387 3.999 1.00 77.38 474 GLY A N 1
ATOM 3435 C CA . GLY A 1 474 ? 10.759 18.222 5.389 1.00 77.38 474 GLY A CA 1
ATOM 3436 C C . GLY A 1 474 ? 12.276 18.299 5.628 1.00 77.38 474 GLY A C 1
ATOM 3437 O O . GLY A 1 474 ? 12.695 18.407 6.781 1.00 77.38 474 GLY A O 1
ATOM 3438 N N . GLY A 1 475 ? 13.093 18.285 4.568 1.00 75.19 475 GLY A N 1
ATOM 3439 C CA . GLY A 1 475 ? 14.543 18.501 4.620 1.00 75.19 475 GLY A CA 1
ATOM 3440 C C . GLY A 1 475 ? 15.319 17.405 5.353 1.00 75.19 475 GLY A C 1
ATOM 3441 O O . GLY A 1 475 ? 16.455 17.633 5.769 1.00 75.19 475 GLY A O 1
ATOM 3442 N N . ASN A 1 476 ? 14.710 16.235 5.560 1.00 82.00 476 ASN A N 1
ATOM 3443 C CA . ASN A 1 476 ? 15.360 15.139 6.258 1.00 82.00 476 ASN A CA 1
ATOM 3444 C C . ASN A 1 476 ? 16.373 14.428 5.343 1.00 82.00 476 ASN A C 1
ATOM 3446 O O . ASN A 1 476 ? 16.181 14.282 4.134 1.00 82.00 476 ASN A O 1
ATOM 3450 N N . VAL A 1 477 ? 17.477 13.991 5.946 1.00 87.06 477 VAL A N 1
ATOM 3451 C CA . VAL A 1 477 ? 18.532 13.211 5.295 1.00 87.06 477 VAL A CA 1
ATOM 3452 C C . VAL A 1 477 ? 18.675 11.921 6.086 1.00 87.06 477 VAL A C 1
ATOM 3454 O O . VAL A 1 477 ? 19.286 11.904 7.155 1.00 87.06 477 VAL A O 1
ATOM 3457 N N . VAL A 1 478 ? 18.070 10.843 5.588 1.00 87.25 478 VAL A N 1
ATOM 3458 C CA . VAL A 1 478 ? 18.171 9.528 6.228 1.00 87.25 478 VAL A CA 1
ATOM 3459 C C . VAL A 1 478 ? 19.600 8.989 6.132 1.00 87.25 478 VAL A C 1
ATOM 3461 O O . VAL A 1 478 ? 20.271 9.136 5.116 1.00 87.25 478 VAL A O 1
ATOM 3464 N N . THR A 1 479 ? 20.077 8.335 7.187 1.00 90.69 479 THR A N 1
ATOM 3465 C CA . THR A 1 479 ? 21.408 7.714 7.256 1.00 90.69 479 THR A CA 1
ATOM 3466 C C . THR A 1 479 ? 21.307 6.186 7.293 1.00 90.69 479 THR A C 1
ATOM 3468 O O . THR A 1 479 ? 20.297 5.634 7.724 1.00 90.69 479 THR A O 1
ATOM 3471 N N . LEU A 1 480 ? 22.365 5.463 6.905 1.00 90.69 480 LEU A N 1
ATOM 3472 C CA . LEU A 1 480 ? 22.371 3.991 6.988 1.00 90.69 480 LEU A CA 1
ATOM 3473 C C . LEU A 1 480 ? 22.150 3.450 8.416 1.00 90.69 480 LEU A C 1
ATOM 3475 O O . LEU A 1 480 ? 21.390 2.493 8.560 1.00 90.69 480 LEU A O 1
ATOM 3479 N N . PRO A 1 481 ? 22.721 4.046 9.486 1.00 90.75 481 PRO A N 1
ATOM 3480 C CA . PRO A 1 481 ? 22.376 3.659 10.852 1.00 90.75 481 PRO A CA 1
ATOM 3481 C C . PRO A 1 481 ? 20.885 3.817 11.172 1.00 90.75 481 PRO A C 1
ATOM 3483 O O . PRO A 1 481 ? 20.320 2.939 11.822 1.00 90.75 481 PRO A O 1
ATOM 3486 N N . GLN A 1 482 ? 20.230 4.879 10.685 1.00 93.25 482 GLN A N 1
ATOM 3487 C CA . GLN A 1 482 ? 18.781 5.046 10.842 1.00 93.25 482 GLN A CA 1
ATOM 3488 C C . GLN A 1 482 ? 18.003 3.984 10.063 1.00 93.25 482 GLN A C 1
ATOM 3490 O O . GLN A 1 482 ? 17.082 3.401 10.620 1.00 93.25 482 GLN A O 1
ATOM 3495 N N . VAL A 1 483 ? 18.398 3.656 8.828 1.00 95.00 483 VAL A N 1
ATOM 3496 C CA . VAL A 1 483 ? 17.774 2.562 8.057 1.00 95.00 483 VAL A CA 1
ATOM 3497 C C . VAL A 1 483 ? 17.860 1.237 8.823 1.00 95.00 483 VAL A C 1
ATOM 3499 O O . VAL A 1 483 ? 16.857 0.536 8.969 1.00 95.00 483 VAL A O 1
ATOM 3502 N N . THR A 1 484 ? 19.026 0.911 9.382 1.00 93.62 484 THR A N 1
ATOM 3503 C CA . THR A 1 484 ? 19.211 -0.287 10.218 1.00 93.62 484 THR A CA 1
ATOM 3504 C C . THR A 1 484 ? 18.369 -0.223 11.495 1.00 93.62 484 THR A C 1
ATOM 3506 O O . THR A 1 484 ? 17.753 -1.217 11.884 1.00 93.62 484 THR A O 1
ATOM 3509 N N . GLN A 1 485 ? 18.294 0.942 12.145 1.00 95.06 485 GLN A N 1
ATOM 3510 C CA . GLN A 1 485 ? 17.453 1.155 13.325 1.00 95.06 485 GLN A CA 1
ATOM 3511 C C . GLN A 1 485 ? 15.970 0.935 13.004 1.00 95.06 485 GLN A C 1
ATOM 3513 O O . GLN A 1 485 ? 15.296 0.210 13.731 1.00 95.06 485 GLN A O 1
ATOM 3518 N N . TYR A 1 486 ? 15.470 1.521 11.917 1.00 98.12 486 TYR A N 1
ATOM 3519 C CA . TYR A 1 486 ? 14.093 1.365 11.452 1.00 98.12 486 TYR A CA 1
ATOM 3520 C C . TYR A 1 486 ? 13.791 -0.087 11.091 1.00 98.12 486 TYR A C 1
ATOM 3522 O O . TYR A 1 486 ? 12.748 -0.607 11.483 1.00 98.12 486 TYR A O 1
ATOM 3530 N N . SER A 1 487 ? 14.739 -0.768 10.441 1.00 97.69 487 SER A N 1
ATOM 3531 C CA . SER A 1 487 ? 14.613 -2.186 10.092 1.00 97.69 487 SER A CA 1
ATOM 3532 C C . SER A 1 487 ? 14.415 -3.044 11.344 1.00 97.69 487 SER A C 1
ATOM 3534 O O . SER A 1 487 ? 13.443 -3.799 11.439 1.00 97.69 487 SER A O 1
ATOM 3536 N N . ASN A 1 488 ? 15.295 -2.881 12.339 1.00 93.44 488 ASN A N 1
ATOM 3537 C CA . ASN A 1 488 ? 15.202 -3.583 13.621 1.00 93.44 488 ASN A CA 1
ATOM 3538 C C . ASN A 1 488 ? 13.916 -3.223 14.376 1.00 93.44 488 ASN A C 1
ATOM 3540 O O . ASN A 1 488 ? 13.246 -4.109 14.898 1.00 93.44 488 ASN A O 1
ATOM 3544 N N . PHE A 1 489 ? 13.530 -1.946 14.384 1.00 97.50 489 PHE A N 1
ATOM 3545 C CA . PHE A 1 489 ? 12.306 -1.502 15.041 1.00 97.50 489 PHE A CA 1
ATOM 3546 C C . PHE A 1 489 ? 11.060 -2.160 14.436 1.00 97.50 489 PHE A C 1
ATOM 3548 O O . PHE A 1 489 ? 10.208 -2.645 15.181 1.00 97.50 489 PHE A O 1
ATOM 3555 N N . ALA A 1 490 ? 10.961 -2.215 13.104 1.00 97.69 490 ALA A N 1
ATOM 3556 C CA . ALA A 1 490 ? 9.838 -2.849 12.419 1.00 97.69 490 ALA A CA 1
ATOM 3557 C C . ALA A 1 490 ? 9.741 -4.346 12.757 1.00 97.69 490 ALA A C 1
ATOM 3559 O O . ALA A 1 490 ? 8.644 -4.816 13.066 1.00 97.69 490 ALA A O 1
ATOM 3560 N N . ARG A 1 491 ? 10.880 -5.061 12.789 1.00 97.44 491 ARG A N 1
ATOM 3561 C CA . ARG A 1 491 ? 10.968 -6.465 13.238 1.00 97.44 491 ARG A CA 1
ATOM 3562 C C . ARG A 1 491 ? 10.453 -6.630 14.662 1.00 97.44 491 ARG A C 1
ATOM 3564 O O . ARG A 1 491 ? 9.560 -7.436 14.913 1.00 97.44 491 ARG A O 1
ATOM 3571 N N . ASP A 1 492 ? 11.016 -5.862 15.589 1.00 96.12 492 ASP A N 1
ATOM 3572 C CA . ASP A 1 492 ? 10.783 -6.044 17.022 1.00 96.12 492 ASP A CA 1
ATOM 3573 C C . ASP A 1 492 ? 9.343 -5.660 17.423 1.00 96.12 492 ASP A C 1
ATOM 3575 O O . ASP A 1 492 ? 8.826 -6.145 18.429 1.00 96.12 492 ASP A O 1
ATOM 3579 N N . ASN A 1 493 ? 8.665 -4.839 16.610 1.00 95.94 493 ASN A N 1
ATOM 3580 C CA . ASN A 1 493 ? 7.292 -4.375 16.839 1.00 95.94 493 ASN A CA 1
ATOM 3581 C C . ASN A 1 493 ? 6.268 -4.970 15.855 1.00 95.94 493 ASN A C 1
ATOM 3583 O O . ASN A 1 493 ? 5.146 -4.472 15.752 1.00 95.94 493 ASN A O 1
ATOM 3587 N N . ALA A 1 494 ? 6.622 -6.025 15.118 1.00 92.25 494 ALA A N 1
ATOM 3588 C CA . ALA A 1 494 ? 5.723 -6.637 14.140 1.00 92.25 494 ALA A CA 1
ATOM 3589 C C . ALA A 1 494 ? 4.563 -7.425 14.771 1.00 92.25 494 ALA A C 1
ATOM 3591 O O . ALA A 1 494 ? 3.550 -7.656 14.119 1.00 92.25 494 ALA A O 1
ATOM 3592 N N . GLY A 1 495 ? 4.699 -7.853 16.032 1.00 90.75 495 GLY A N 1
ATOM 3593 C CA . GLY A 1 495 ? 3.646 -8.590 16.739 1.00 90.75 495 GLY A CA 1
ATOM 3594 C C . GLY A 1 495 ? 3.285 -9.936 16.096 1.00 90.75 495 GLY A C 1
ATOM 3595 O O . GLY A 1 495 ? 2.149 -10.378 16.220 1.00 90.75 495 GLY A O 1
ATOM 3596 N N . GLY A 1 496 ? 4.229 -10.568 15.390 1.00 89.44 496 GLY A N 1
ATOM 3597 C CA . GLY A 1 496 ? 4.018 -11.826 14.663 1.00 89.44 496 GLY A CA 1
ATOM 3598 C C . GLY A 1 496 ? 3.532 -11.668 13.217 1.00 89.44 496 GLY A C 1
ATOM 3599 O O . GLY A 1 496 ? 3.527 -12.655 12.484 1.00 89.44 496 GLY A O 1
ATOM 3600 N N . ALA A 1 497 ? 3.174 -10.456 12.782 1.00 94.88 497 ALA A N 1
ATOM 3601 C CA . ALA A 1 497 ? 2.890 -10.160 11.378 1.00 94.88 497 ALA A CA 1
ATOM 3602 C C . ALA A 1 497 ? 4.183 -9.982 10.561 1.00 94.88 497 ALA A C 1
ATOM 3604 O O . ALA A 1 497 ? 5.269 -9.796 11.116 1.00 94.88 497 ALA A O 1
ATOM 3605 N N . GLN A 1 498 ? 4.074 -10.000 9.229 1.00 96.88 498 GLN A N 1
ATOM 3606 C CA . GLN A 1 498 ? 5.194 -9.614 8.368 1.00 96.88 498 GLN A CA 1
ATOM 3607 C C . GLN A 1 498 ? 5.517 -8.119 8.526 1.00 96.88 498 GLN A C 1
ATOM 3609 O O . GLN A 1 498 ? 4.664 -7.279 8.835 1.00 96.88 498 GLN A O 1
ATOM 3614 N N . TYR A 1 499 ? 6.786 -7.794 8.327 1.00 98.44 499 TYR A N 1
ATOM 3615 C CA . TYR A 1 499 ? 7.346 -6.462 8.504 1.00 98.44 499 TYR A CA 1
ATOM 3616 C C . TYR A 1 499 ? 8.387 -6.197 7.423 1.00 98.44 499 TYR A C 1
ATOM 3618 O O . TYR A 1 499 ? 8.923 -7.137 6.833 1.00 98.44 499 TYR A O 1
ATOM 3626 N N . GLY A 1 500 ? 8.711 -4.930 7.192 1.00 98.62 500 GLY A N 1
ATOM 3627 C CA . GLY A 1 500 ? 9.766 -4.577 6.258 1.00 98.62 500 GLY A CA 1
ATOM 3628 C C . GLY A 1 500 ? 10.114 -3.102 6.223 1.00 98.62 500 GLY A C 1
ATOM 3629 O O . GLY A 1 500 ? 9.626 -2.309 7.030 1.00 98.62 500 GLY A O 1
ATOM 3630 N N . ILE A 1 501 ? 10.929 -2.752 5.234 1.00 98.88 501 ILE A N 1
ATOM 3631 C CA . ILE A 1 501 ? 11.227 -1.373 4.845 1.00 98.88 501 ILE A CA 1
ATOM 3632 C C . ILE A 1 501 ? 10.788 -1.174 3.399 1.00 98.88 501 ILE A C 1
ATOM 3634 O O . ILE A 1 501 ? 10.960 -2.070 2.572 1.00 98.88 501 ILE A O 1
ATOM 3638 N N . MET A 1 502 ? 10.217 -0.007 3.116 1.00 98.75 502 MET A N 1
ATOM 3639 C CA . MET A 1 502 ? 9.859 0.423 1.769 1.00 98.75 502 MET A CA 1
ATOM 3640 C C . MET A 1 502 ? 10.774 1.565 1.326 1.00 98.75 502 MET A C 1
ATOM 3642 O O . MET A 1 502 ? 11.033 2.479 2.099 1.00 98.75 502 MET A O 1
ATOM 3646 N N . LEU A 1 503 ? 11.288 1.513 0.098 1.00 98.50 503 LEU A N 1
ATOM 3647 C CA . LEU A 1 503 ? 12.125 2.559 -0.482 1.00 98.50 503 LEU A CA 1
ATOM 3648 C C . LEU A 1 503 ? 11.392 3.312 -1.595 1.00 98.50 503 LEU A C 1
ATOM 3650 O O . LEU A 1 503 ? 11.060 2.728 -2.633 1.00 98.50 503 LEU A O 1
ATOM 3654 N N . TRP A 1 504 ? 11.310 4.634 -1.447 1.00 96.56 504 TRP A N 1
ATOM 3655 C CA . TRP A 1 504 ? 11.094 5.557 -2.559 1.00 96.56 504 TRP A CA 1
ATOM 3656 C C . TRP A 1 504 ? 12.424 6.211 -2.980 1.00 96.56 504 TRP A C 1
ATOM 3658 O O . TRP A 1 504 ? 12.985 7.051 -2.286 1.00 96.56 504 TRP A O 1
ATOM 3668 N N . SER A 1 505 ? 13.026 5.882 -4.115 1.00 93.94 505 SER A N 1
ATOM 3669 C CA . SER A 1 505 ? 12.735 4.798 -5.064 1.00 93.94 505 SER A CA 1
ATOM 3670 C C . SER A 1 505 ? 14.053 4.356 -5.714 1.00 93.94 505 SER A C 1
ATOM 3672 O O . SER A 1 505 ? 15.081 5.019 -5.549 1.00 93.94 505 SER A O 1
ATOM 3674 N N . LEU A 1 506 ? 14.051 3.235 -6.442 1.00 95.62 506 LEU A N 1
ATOM 3675 C CA . LEU A 1 506 ? 15.271 2.621 -6.983 1.00 95.62 506 LEU A CA 1
ATOM 3676 C C . LEU A 1 506 ? 16.070 3.565 -7.894 1.00 95.62 506 LEU A C 1
ATOM 3678 O O . LEU A 1 506 ? 17.291 3.658 -7.753 1.00 95.62 506 LEU A O 1
ATOM 3682 N N . HIS A 1 507 ? 15.388 4.307 -8.771 1.00 93.50 507 HIS A N 1
ATOM 3683 C CA . HIS A 1 507 ? 16.016 5.222 -9.734 1.00 93.50 507 HIS A CA 1
ATOM 3684 C C . HIS A 1 507 ? 16.448 6.570 -9.146 1.00 93.50 507 HIS A C 1
ATOM 3686 O O . HIS A 1 507 ? 17.121 7.339 -9.831 1.00 93.50 507 HIS A O 1
ATOM 3692 N N . LYS A 1 508 ? 16.145 6.866 -7.873 1.00 88.19 508 LYS A N 1
ATOM 3693 C CA . LYS A 1 508 ? 16.781 7.994 -7.174 1.00 88.19 508 LYS A CA 1
ATOM 3694 C C . LYS A 1 508 ? 18.210 7.589 -6.800 1.00 88.19 508 LYS A C 1
ATOM 3696 O O . LYS A 1 508 ? 18.465 7.089 -5.711 1.00 88.19 508 LYS A O 1
ATOM 3701 N N . THR A 1 509 ? 19.155 7.765 -7.718 1.00 80.62 509 THR A N 1
ATOM 3702 C CA . THR A 1 509 ? 20.511 7.218 -7.554 1.00 80.62 509 THR A CA 1
ATOM 3703 C C . THR A 1 509 ? 21.570 8.212 -7.075 1.00 80.62 509 THR A C 1
ATOM 3705 O O . THR A 1 509 ? 22.654 7.768 -6.709 1.00 80.62 509 THR A O 1
ATOM 3708 N N . ALA A 1 510 ? 21.263 9.515 -7.042 1.00 78.44 510 ALA A N 1
ATOM 3709 C CA . ALA A 1 510 ? 22.217 10.590 -6.735 1.00 78.44 510 ALA A CA 1
ATOM 3710 C C . ALA A 1 510 ? 22.404 10.900 -5.233 1.00 78.44 510 ALA A C 1
ATOM 3712 O O . ALA A 1 510 ? 23.366 11.566 -4.856 1.00 78.44 510 ALA A O 1
ATOM 3713 N N . GLY A 1 511 ? 21.481 10.462 -4.373 1.00 82.19 511 GLY A N 1
ATOM 3714 C CA . GLY A 1 511 ? 21.529 10.730 -2.933 1.00 82.19 511 GLY A CA 1
ATOM 3715 C C . GLY A 1 511 ? 22.601 9.937 -2.196 1.00 82.19 511 GLY A C 1
ATOM 3716 O O . GLY A 1 511 ? 23.022 8.888 -2.670 1.00 82.19 511 GLY A O 1
ATOM 3717 N N . CYS A 1 512 ? 23.011 10.387 -1.007 1.00 84.88 512 CYS A N 1
ATOM 3718 C CA . CYS A 1 512 ? 23.883 9.604 -0.129 1.00 84.88 512 CYS A CA 1
ATOM 3719 C C . CYS A 1 512 ? 23.312 9.494 1.290 1.00 84.88 512 CYS A C 1
ATOM 3721 O O . CYS A 1 512 ? 23.207 10.514 1.970 1.00 84.88 512 CYS A O 1
ATOM 3723 N N . PRO A 1 513 ? 22.981 8.271 1.756 1.00 90.94 513 PRO A N 1
ATOM 3724 C CA . PRO A 1 513 ? 23.070 6.987 1.044 1.00 90.94 513 PRO A CA 1
ATOM 3725 C C . PRO A 1 513 ? 22.137 6.885 -0.180 1.00 90.94 513 PRO A C 1
ATOM 3727 O O . PRO A 1 513 ? 21.006 7.347 -0.132 1.00 90.94 513 PRO A O 1
ATOM 3730 N N . ASN A 1 514 ? 22.601 6.261 -1.269 1.00 91.44 514 ASN A N 1
ATOM 3731 C CA . ASN A 1 514 ? 21.785 6.020 -2.469 1.00 91.44 514 ASN A CA 1
ATOM 3732 C C . ASN A 1 514 ? 20.860 4.798 -2.293 1.00 91.44 514 ASN A C 1
ATOM 3734 O O . ASN A 1 514 ? 20.943 4.067 -1.301 1.00 91.44 514 ASN A O 1
ATOM 3738 N N . SER A 1 515 ? 19.999 4.543 -3.283 1.00 93.88 515 SER A N 1
ATOM 3739 C CA . SER A 1 515 ? 19.067 3.406 -3.298 1.00 93.88 515 SER A CA 1
ATOM 3740 C C . SER A 1 515 ? 19.742 2.041 -3.102 1.00 93.88 515 SER A C 1
ATOM 3742 O O . SER A 1 515 ? 19.209 1.186 -2.388 1.00 93.88 515 SER A O 1
ATOM 3744 N N . GLN A 1 516 ? 20.940 1.836 -3.662 1.00 94.25 516 GLN A N 1
ATOM 3745 C CA . GLN A 1 516 ? 21.705 0.604 -3.459 1.00 94.25 516 GLN A CA 1
ATOM 3746 C C . GLN A 1 516 ? 22.109 0.454 -1.994 1.00 94.25 516 GLN A C 1
ATOM 3748 O O . GLN A 1 516 ? 21.798 -0.560 -1.378 1.00 94.25 516 GLN A O 1
ATOM 3753 N N . LEU A 1 517 ? 22.743 1.470 -1.408 1.00 94.38 517 LEU A N 1
ATOM 3754 C CA . LEU A 1 517 ? 23.199 1.406 -0.020 1.00 94.38 517 LEU A CA 1
ATOM 3755 C C . LEU A 1 517 ? 22.037 1.212 0.962 1.00 94.38 517 LEU A C 1
ATOM 3757 O O . LEU A 1 517 ? 22.163 0.434 1.906 1.00 94.38 517 LEU A O 1
ATOM 3761 N N . ILE A 1 518 ? 20.900 1.875 0.730 1.00 96.38 518 ILE A N 1
ATOM 3762 C CA . ILE A 1 518 ? 19.711 1.720 1.576 1.00 96.38 518 ILE A CA 1
ATOM 3763 C C . ILE A 1 518 ? 19.167 0.287 1.482 1.00 96.38 518 ILE A C 1
ATOM 3765 O O . ILE A 1 518 ? 19.015 -0.372 2.509 1.00 96.38 518 ILE A O 1
ATOM 3769 N N . THR A 1 519 ? 18.924 -0.232 0.275 1.00 97.06 519 THR A N 1
ATOM 3770 C CA . THR A 1 519 ? 18.357 -1.586 0.107 1.00 97.06 519 THR A CA 1
ATOM 3771 C C . THR A 1 519 ? 19.309 -2.694 0.571 1.00 97.06 519 THR A C 1
ATOM 3773 O O . THR A 1 519 ? 18.846 -3.697 1.117 1.00 97.06 519 THR A O 1
ATOM 3776 N N . GLN A 1 520 ? 20.627 -2.508 0.439 1.00 96.19 520 GLN A N 1
ATOM 3777 C CA . GLN A 1 520 ? 21.640 -3.427 0.975 1.00 96.19 520 GLN A CA 1
ATOM 3778 C C . GLN A 1 520 ? 21.727 -3.369 2.510 1.00 96.19 520 GLN A C 1
ATOM 3780 O O . GLN A 1 520 ? 21.916 -4.407 3.152 1.00 96.19 520 GLN A O 1
ATOM 3785 N N . ALA A 1 521 ? 21.539 -2.192 3.121 1.00 97.38 521 ALA A N 1
ATOM 3786 C CA . ALA A 1 521 ? 21.452 -2.063 4.577 1.00 97.38 521 ALA A CA 1
ATOM 3787 C C . ALA A 1 521 ? 20.214 -2.783 5.133 1.00 97.38 521 ALA A C 1
ATOM 3789 O O . ALA A 1 521 ? 20.341 -3.538 6.097 1.00 97.38 521 ALA A O 1
ATOM 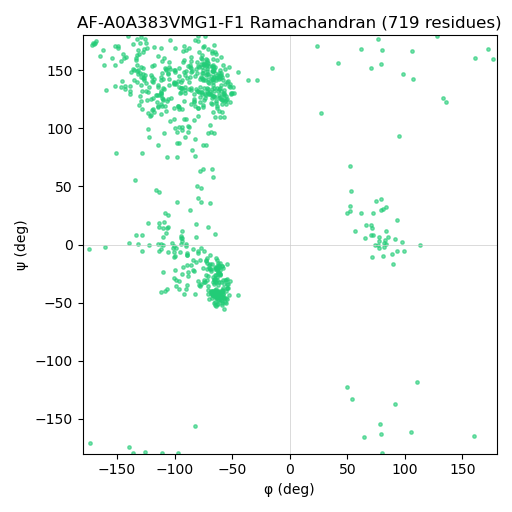3790 N N . VAL A 1 522 ? 19.050 -2.638 4.484 1.00 98.56 522 VAL A N 1
ATOM 3791 C CA . VAL A 1 522 ? 17.834 -3.406 4.819 1.00 98.56 522 VAL A CA 1
ATOM 3792 C C . VAL A 1 522 ? 18.087 -4.908 4.672 1.00 98.56 522 VAL A C 1
ATOM 3794 O O . VAL A 1 522 ? 17.814 -5.672 5.598 1.00 98.56 522 VAL A O 1
ATOM 3797 N N . CYS A 1 523 ? 18.678 -5.335 3.550 1.00 98.31 523 CYS A N 1
ATOM 3798 C CA . CYS A 1 523 ? 19.033 -6.737 3.323 1.00 98.31 523 CYS A CA 1
ATOM 3799 C C . CYS A 1 523 ? 19.917 -7.295 4.442 1.00 98.31 523 CYS A C 1
ATOM 3801 O O . CYS A 1 523 ? 19.650 -8.380 4.956 1.00 98.31 523 CYS A O 1
ATOM 3803 N N . THR A 1 524 ? 20.943 -6.541 4.841 1.00 97.75 524 THR A N 1
ATOM 3804 C CA . THR A 1 524 ? 21.883 -6.940 5.895 1.00 97.75 524 THR A CA 1
ATOM 3805 C C . THR A 1 524 ? 21.187 -7.013 7.252 1.00 97.75 524 THR A C 1
ATOM 3807 O O . THR A 1 524 ? 21.367 -7.988 7.978 1.00 97.75 524 THR A O 1
ATOM 3810 N N . ALA A 1 525 ? 20.342 -6.030 7.583 1.00 96.81 525 ALA A N 1
ATOM 3811 C CA . ALA A 1 525 ? 19.582 -6.007 8.833 1.00 96.81 525 ALA A CA 1
ATOM 3812 C C . ALA A 1 525 ? 18.595 -7.184 8.956 1.00 96.81 525 ALA A C 1
ATOM 3814 O O . ALA A 1 525 ? 18.326 -7.653 10.065 1.00 96.81 525 ALA A O 1
ATOM 3815 N N . TYR A 1 526 ? 18.072 -7.672 7.829 1.00 98.19 526 TYR A N 1
ATOM 3816 C CA . TYR A 1 526 ? 17.126 -8.789 7.765 1.00 98.19 526 TYR A CA 1
ATOM 3817 C C . TYR A 1 526 ? 17.735 -10.133 7.362 1.00 98.19 526 TYR A C 1
ATOM 3819 O O . TYR A 1 526 ? 17.025 -11.135 7.381 1.00 98.19 526 TYR A O 1
ATOM 3827 N N . ASN A 1 527 ? 19.032 -10.177 7.047 1.00 96.31 527 ASN A N 1
ATOM 3828 C CA . ASN A 1 527 ? 19.737 -11.373 6.590 1.00 96.31 527 ASN A CA 1
ATOM 3829 C C . ASN A 1 527 ? 19.057 -12.058 5.379 1.00 96.31 527 ASN A C 1
ATOM 3831 O O . ASN A 1 527 ? 18.885 -13.275 5.361 1.00 96.31 527 ASN A O 1
ATOM 3835 N N . LEU A 1 528 ? 18.660 -11.277 4.363 1.00 93.94 528 LEU A N 1
ATOM 3836 C CA . LEU A 1 528 ? 17.908 -11.773 3.189 1.00 93.94 528 LEU A CA 1
ATOM 3837 C C . LEU A 1 528 ? 18.766 -12.524 2.148 1.00 93.94 528 LEU A C 1
ATOM 3839 O O . LEU A 1 528 ? 18.235 -13.042 1.169 1.00 93.94 528 LEU A O 1
ATOM 3843 N N . GLY A 1 529 ? 20.082 -12.609 2.363 1.00 92.62 529 GLY A N 1
ATOM 3844 C CA . GLY A 1 529 ? 21.027 -13.252 1.448 1.00 92.62 529 GLY A CA 1
ATOM 3845 C C . GLY A 1 529 ? 21.415 -12.371 0.255 1.00 92.62 529 GLY A C 1
ATOM 3846 O O . GLY A 1 529 ? 20.702 -11.450 -0.127 1.00 92.62 529 GLY A O 1
ATOM 3847 N N . SER A 1 530 ? 22.591 -12.634 -0.322 1.00 93.44 530 SER A N 1
ATOM 3848 C CA . SER A 1 530 ? 23.115 -11.921 -1.504 1.00 93.44 530 SER A CA 1
ATOM 3849 C C . SER A 1 530 ? 23.131 -10.386 -1.384 1.00 93.44 530 SER A C 1
ATOM 3851 O O . SER A 1 530 ? 23.061 -9.679 -2.384 1.00 93.44 530 SER A O 1
ATOM 3853 N N . CYS A 1 531 ? 23.264 -9.845 -0.167 1.00 95.81 531 CYS A N 1
ATOM 3854 C CA . CYS A 1 531 ? 23.175 -8.402 0.095 1.00 95.81 531 CYS A CA 1
ATOM 3855 C C . CYS A 1 531 ? 24.278 -7.562 -0.563 1.00 95.81 531 CYS A C 1
ATOM 3857 O O . CYS A 1 531 ? 24.193 -6.341 -0.559 1.00 95.81 531 CYS A O 1
ATOM 38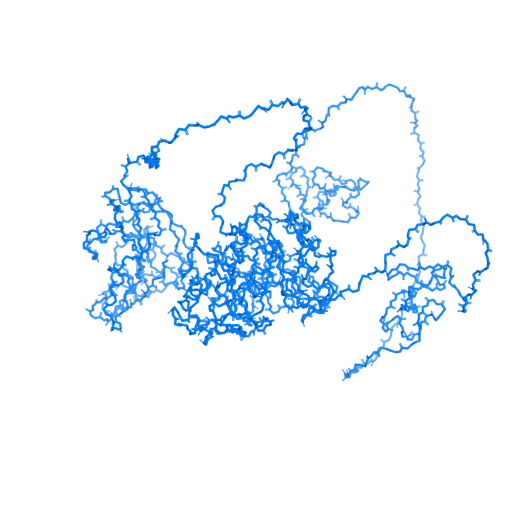59 N N . SER A 1 532 ? 25.327 -8.187 -1.099 1.00 94.44 532 SER A N 1
ATOM 3860 C CA . SER A 1 532 ? 26.394 -7.507 -1.837 1.00 94.44 532 SER A CA 1
ATOM 3861 C C . SER A 1 532 ? 26.113 -7.386 -3.335 1.00 94.44 532 SER A C 1
ATOM 3863 O O . SER A 1 532 ? 26.859 -6.692 -4.027 1.00 94.44 532 SER A O 1
ATOM 3865 N N . THR A 1 533 ? 25.065 -8.036 -3.856 1.00 95.12 533 THR A N 1
ATOM 3866 C CA . THR A 1 533 ? 24.702 -7.926 -5.271 1.00 95.12 533 THR A CA 1
ATOM 3867 C C . THR A 1 533 ? 24.354 -6.465 -5.588 1.00 95.12 533 THR A C 1
ATOM 3869 O O . THR A 1 533 ? 23.536 -5.872 -4.885 1.00 95.12 533 THR A O 1
ATOM 3872 N N . PRO A 1 534 ? 24.991 -5.842 -6.594 1.00 93.62 534 PRO A N 1
ATOM 3873 C CA . PRO A 1 534 ? 24.726 -4.449 -6.938 1.00 93.62 534 PRO A CA 1
ATOM 3874 C C . PRO A 1 534 ? 23.357 -4.290 -7.608 1.00 93.62 534 PRO A C 1
ATOM 3876 O O . PRO A 1 534 ? 22.857 -5.219 -8.248 1.00 93.62 534 PRO A O 1
ATOM 3879 N N . LEU A 1 535 ? 22.771 -3.094 -7.507 1.00 93.94 535 LEU A N 1
ATOM 3880 C CA . LEU A 1 535 ? 21.587 -2.765 -8.298 1.00 93.94 535 LEU A CA 1
ATOM 3881 C C . LEU A 1 535 ? 21.966 -2.657 -9.784 1.00 93.94 535 LEU A C 1
ATOM 3883 O O . LEU A 1 535 ? 23.034 -2.132 -10.101 1.00 93.94 535 LEU A O 1
ATOM 3887 N N . PRO A 1 536 ? 21.087 -3.069 -10.714 1.00 92.88 536 PRO A N 1
ATOM 3888 C CA . PRO A 1 536 ? 21.310 -2.946 -12.156 1.00 92.88 536 PRO A CA 1
ATOM 3889 C C . PRO A 1 536 ? 21.072 -1.510 -12.661 1.00 92.88 536 PRO A C 1
ATOM 3891 O O . PRO A 1 536 ? 20.535 -1.311 -13.747 1.00 92.88 536 PRO A O 1
ATOM 3894 N N . LEU A 1 537 ? 21.441 -0.507 -11.862 1.00 88.06 537 LEU A N 1
ATOM 3895 C CA . LEU A 1 537 ? 21.219 0.914 -12.109 1.00 88.06 537 LEU A CA 1
ATOM 3896 C C . LEU A 1 537 ? 22.542 1.667 -11.980 1.00 88.06 537 LEU A C 1
ATOM 3898 O O . LEU A 1 537 ? 23.383 1.329 -11.146 1.00 88.06 537 LEU A O 1
ATOM 3902 N N . SER A 1 538 ? 22.720 2.725 -12.770 1.00 79.06 538 SER A N 1
ATOM 3903 C CA . SER A 1 538 ? 23.860 3.630 -12.616 1.00 79.06 538 SER A CA 1
ATOM 3904 C C . SER A 1 538 ? 23.725 4.414 -11.309 1.00 79.06 538 SER A C 1
ATOM 3906 O O . SER A 1 538 ? 23.013 5.417 -11.237 1.00 79.06 538 SER A O 1
ATOM 3908 N N . VAL A 1 539 ? 24.398 3.933 -10.263 1.00 74.88 539 VAL A N 1
ATOM 3909 C CA . VAL A 1 539 ? 24.433 4.576 -8.947 1.00 74.88 539 VAL A CA 1
ATOM 3910 C C . VAL A 1 539 ? 25.649 5.475 -8.794 1.00 74.88 539 VAL A C 1
ATOM 3912 O O . VAL A 1 539 ? 26.763 5.081 -9.137 1.00 74.88 539 VAL A O 1
ATOM 3915 N N . SER A 1 540 ? 25.458 6.689 -8.267 1.00 72.94 540 SER A N 1
ATOM 3916 C CA . SER A 1 540 ? 26.597 7.542 -7.932 1.00 72.94 540 SER A CA 1
ATOM 3917 C C . SER A 1 540 ? 27.377 6.918 -6.781 1.00 72.94 540 SER A C 1
ATOM 3919 O O . SER A 1 540 ? 26.790 6.452 -5.799 1.00 72.94 540 SER A O 1
ATOM 3921 N N . THR A 1 541 ? 28.706 6.930 -6.872 1.00 74.06 541 THR A N 1
ATOM 3922 C CA . THR A 1 541 ? 29.567 6.506 -5.768 1.00 74.06 541 THR A CA 1
ATOM 3923 C C . THR A 1 541 ? 29.387 7.470 -4.603 1.00 74.06 541 THR A C 1
ATOM 3925 O O . THR A 1 541 ? 29.832 8.617 -4.670 1.00 74.06 541 THR A O 1
ATOM 3928 N N . CYS A 1 542 ? 28.760 7.013 -3.522 1.00 72.69 542 CYS A N 1
ATOM 3929 C CA . CYS A 1 542 ? 28.855 7.727 -2.260 1.00 72.69 542 CYS A CA 1
ATOM 3930 C C . CYS A 1 542 ? 30.296 7.615 -1.781 1.00 72.69 542 CYS A C 1
ATOM 3932 O O . CYS A 1 542 ? 30.809 6.505 -1.638 1.00 72.69 542 CYS A O 1
ATOM 3934 N N . GLY A 1 543 ? 30.965 8.754 -1.595 1.00 56.62 543 GLY A N 1
ATOM 3935 C CA . GLY A 1 543 ? 32.331 8.769 -1.088 1.00 56.62 543 GLY A CA 1
ATOM 3936 C C . GLY A 1 543 ? 32.406 7.948 0.197 1.00 56.62 543 GLY A C 1
ATOM 3937 O O . GLY A 1 543 ? 31.664 8.198 1.146 1.00 56.62 543 GLY A O 1
ATOM 3938 N N . THR A 1 544 ? 33.270 6.938 0.224 1.00 44.19 544 THR A N 1
ATOM 3939 C CA . THR A 1 544 ? 33.634 6.279 1.477 1.00 44.19 544 THR A CA 1
ATOM 3940 C C . THR A 1 544 ? 34.283 7.325 2.384 1.00 44.19 544 THR A C 1
ATOM 3942 O O . THR A 1 544 ? 35.186 8.025 1.913 1.00 44.19 544 THR A O 1
ATOM 3945 N N . PRO A 1 545 ? 33.918 7.428 3.676 1.00 41.88 545 PRO A N 1
ATOM 3946 C CA . PRO A 1 545 ? 34.842 7.999 4.647 1.00 41.88 545 PRO A CA 1
ATOM 3947 C C . PRO A 1 545 ? 36.179 7.250 4.503 1.00 41.88 545 PRO A C 1
ATOM 3949 O O . PRO A 1 545 ? 36.149 6.023 4.349 1.00 41.88 545 PRO A O 1
ATOM 3952 N N . PRO A 1 546 ? 37.337 7.934 4.486 1.00 30.27 546 PRO A N 1
ATOM 3953 C CA . PRO A 1 546 ? 38.617 7.249 4.358 1.00 30.27 546 PRO A CA 1
ATOM 3954 C C . PRO A 1 546 ? 38.749 6.202 5.479 1.00 30.27 546 PRO A C 1
ATOM 3956 O O . PRO A 1 546 ? 38.350 6.478 6.615 1.00 30.27 546 PRO A O 1
ATOM 3959 N N . PRO A 1 547 ? 39.253 4.990 5.183 1.00 31.73 547 PRO A N 1
ATOM 3960 C CA . PRO A 1 547 ? 39.369 3.941 6.186 1.00 31.73 547 PRO A CA 1
ATOM 3961 C C . PRO A 1 547 ? 40.321 4.382 7.311 1.00 31.73 547 PRO A C 1
ATOM 3963 O O . PRO A 1 547 ? 41.299 5.083 7.041 1.00 31.73 547 PRO A O 1
ATOM 3966 N N . PRO A 1 548 ? 40.082 3.973 8.570 1.00 38.84 548 PRO A N 1
ATOM 3967 C CA . PRO A 1 548 ? 41.024 4.227 9.648 1.00 38.84 548 PRO A CA 1
ATOM 3968 C C . PRO A 1 548 ? 42.308 3.433 9.381 1.00 38.84 548 PRO A C 1
ATOM 3970 O O . PRO A 1 548 ? 42.306 2.201 9.367 1.00 38.84 548 PRO A O 1
ATOM 3973 N N . SER A 1 549 ? 43.408 4.142 9.141 1.00 32.03 549 SER A N 1
ATOM 3974 C CA . SER A 1 549 ? 44.735 3.552 8.971 1.00 32.03 549 SER A CA 1
ATOM 3975 C C . SER A 1 549 ? 45.096 2.705 10.199 1.00 32.03 549 SER A C 1
ATOM 3977 O O . SER A 1 549 ? 45.068 3.191 11.329 1.00 32.03 549 SER A O 1
ATOM 3979 N N . SER A 1 550 ? 45.415 1.428 9.980 1.00 29.62 550 SER A N 1
ATOM 3980 C CA . SER A 1 550 ? 45.850 0.485 11.022 1.00 29.62 550 SER A CA 1
ATOM 3981 C C . SER A 1 550 ? 47.232 0.862 11.599 1.00 29.62 550 SER A C 1
ATOM 3983 O O . SER A 1 550 ? 48.025 1.504 10.907 1.00 29.62 550 SER A O 1
ATOM 3985 N N . PRO A 1 551 ? 47.552 0.486 12.854 1.00 43.62 551 PRO A N 1
ATOM 3986 C CA . PRO A 1 551 ? 48.720 0.999 13.565 1.00 43.62 551 PRO A CA 1
ATOM 3987 C C . PRO A 1 551 ? 50.008 0.272 13.148 1.00 43.62 551 PRO A C 1
ATOM 3989 O O . PRO A 1 551 ? 50.061 -0.955 13.143 1.00 43.62 551 PRO A O 1
ATOM 3992 N N . THR A 1 552 ? 51.065 1.030 12.843 1.00 30.77 552 THR A N 1
ATOM 3993 C CA . THR A 1 552 ? 52.447 0.525 12.674 1.00 30.77 552 THR A CA 1
ATOM 3994 C C . THR A 1 552 ? 53.311 1.041 13.854 1.00 30.77 552 THR A C 1
ATOM 3996 O O . THR A 1 552 ? 52.988 2.110 14.376 1.00 30.77 552 THR A O 1
ATOM 3999 N N . PRO A 1 553 ? 54.337 0.301 14.342 1.00 33.31 553 PRO A N 1
ATOM 4000 C CA . PRO A 1 553 ? 54.941 0.472 15.680 1.00 33.31 553 PRO A CA 1
ATOM 4001 C C . PRO A 1 553 ? 55.868 1.702 15.853 1.00 33.31 553 PRO A C 1
ATOM 4003 O O . PRO A 1 553 ? 56.207 2.355 14.869 1.00 33.31 553 PRO A O 1
ATOM 4006 N N . PRO A 1 554 ? 56.288 2.024 17.099 1.00 47.19 554 PRO A N 1
ATOM 4007 C CA . PRO A 1 554 ? 56.739 3.358 17.500 1.00 47.19 554 PRO A CA 1
ATOM 4008 C C . PRO A 1 554 ? 58.254 3.605 17.371 1.00 47.19 554 PRO A C 1
ATOM 4010 O O . PRO A 1 554 ? 59.070 2.729 17.643 1.00 47.19 554 PRO A O 1
ATOM 4013 N N . GLY A 1 555 ? 58.604 4.862 17.078 1.00 29.48 555 GLY A N 1
ATOM 4014 C CA . GLY A 1 555 ? 59.956 5.443 17.143 1.00 29.48 555 GLY A CA 1
ATOM 4015 C C . GLY A 1 555 ? 60.221 6.293 15.894 1.00 29.48 555 GLY A C 1
ATOM 4016 O O . GLY A 1 555 ? 60.068 5.792 14.794 1.00 29.48 555 GLY A O 1
ATOM 4017 N N . THR A 1 556 ? 60.559 7.582 15.928 1.00 29.39 556 THR A N 1
ATOM 4018 C CA . THR A 1 556 ? 61.229 8.405 16.945 1.00 29.39 556 THR A CA 1
ATOM 4019 C C . THR A 1 556 ? 60.932 9.901 16.703 1.00 29.39 556 THR A C 1
ATOM 4021 O O . THR A 1 556 ? 61.035 10.374 15.579 1.00 29.39 556 THR A O 1
ATOM 4024 N N . SER A 1 557 ? 60.571 10.610 17.779 1.00 30.08 557 SER A N 1
ATOM 4025 C CA . SER A 1 557 ? 60.766 12.043 18.109 1.00 30.08 557 SER A CA 1
ATOM 4026 C C . SER A 1 557 ? 60.906 13.145 17.024 1.00 30.08 557 SER A C 1
ATOM 4028 O O . SER A 1 557 ? 61.980 13.324 16.460 1.00 30.08 557 SER A O 1
ATOM 4030 N N . SER A 1 558 ? 59.877 14.015 17.012 1.00 30.33 558 SER A N 1
ATOM 4031 C CA . SER A 1 558 ? 59.853 15.501 16.909 1.00 30.33 558 SER A CA 1
ATOM 4032 C C . SER A 1 558 ? 60.205 16.257 15.608 1.00 30.33 558 SER A C 1
ATOM 4034 O O . SER A 1 558 ? 61.090 15.825 14.878 1.00 30.33 558 SER A O 1
ATOM 4036 N N . PRO A 1 559 ? 59.631 17.474 15.383 1.00 35.12 559 PRO A N 1
ATOM 4037 C CA . PRO A 1 559 ? 58.576 18.175 16.142 1.00 35.12 559 PRO A CA 1
ATOM 4038 C C . PRO A 1 559 ? 57.280 18.435 15.337 1.00 35.12 559 PRO A C 1
ATOM 4040 O O . PRO A 1 559 ? 57.292 18.585 14.117 1.00 35.12 559 PRO A O 1
ATOM 4043 N N . SER A 1 560 ? 56.155 18.554 16.051 1.00 32.34 560 SER A N 1
ATOM 4044 C CA . SER A 1 560 ? 54.921 19.164 15.531 1.00 32.34 560 SER A CA 1
ATOM 4045 C C . SER A 1 560 ? 55.153 20.622 15.116 1.00 32.34 560 SER A C 1
ATOM 4047 O O . SER A 1 560 ? 55.858 21.342 15.829 1.00 32.34 560 SER A O 1
ATOM 4049 N N . PRO A 1 561 ? 54.484 21.120 14.061 1.00 31.69 561 PRO A N 1
ATOM 4050 C CA . PRO A 1 561 ? 54.295 22.551 13.887 1.00 31.69 561 PRO A CA 1
ATOM 4051 C C . PRO A 1 561 ? 53.327 23.073 14.959 1.00 31.69 561 PRO A C 1
ATOM 4053 O O . PRO A 1 561 ? 52.260 22.502 15.190 1.00 31.69 561 PRO A O 1
ATOM 4056 N N . ALA A 1 562 ? 53.723 24.155 15.624 1.00 32.03 562 ALA A N 1
ATOM 4057 C CA . ALA A 1 562 ? 52.907 24.891 16.579 1.00 32.03 562 ALA A CA 1
ATOM 4058 C C . ALA A 1 562 ? 51.685 25.556 15.899 1.00 32.03 562 ALA A C 1
ATOM 4060 O O . ALA A 1 562 ? 51.745 25.880 14.709 1.00 32.03 562 ALA A O 1
ATOM 4061 N N . PRO A 1 563 ? 50.585 25.782 16.642 1.00 36.25 563 PRO A N 1
ATOM 4062 C CA . PRO A 1 563 ? 49.348 26.342 16.107 1.00 36.25 563 PRO A CA 1
ATOM 4063 C C . PRO A 1 563 ? 49.477 27.851 15.847 1.00 36.25 563 PRO A C 1
ATOM 4065 O O . PRO A 1 563 ? 50.131 28.551 16.625 1.00 36.25 563 PRO A O 1
ATOM 4068 N N . PRO A 1 564 ? 48.795 28.404 14.829 1.00 34.44 564 PRO A N 1
ATOM 4069 C CA . PRO A 1 564 ? 48.550 29.832 14.780 1.00 34.44 564 PRO A CA 1
ATOM 4070 C C . PRO A 1 564 ? 47.370 30.165 15.705 1.00 34.44 564 PRO A C 1
ATOM 4072 O O . PRO A 1 564 ? 46.229 29.824 15.412 1.00 34.44 564 PRO A O 1
ATOM 4075 N N . GLY A 1 565 ? 47.658 30.852 16.813 1.00 40.19 565 GLY A N 1
ATOM 4076 C CA . GLY A 1 565 ? 46.659 31.542 17.641 1.00 40.19 565 GLY A CA 1
ATOM 4077 C C . GLY A 1 565 ? 46.152 30.719 18.825 1.00 40.19 565 GLY A C 1
ATOM 4078 O O . GLY A 1 565 ? 45.226 29.927 18.710 1.00 40.19 565 GLY A O 1
ATOM 4079 N N . GLY A 1 566 ? 46.786 30.910 19.983 1.00 52.19 566 GLY A N 1
ATOM 4080 C CA . GLY A 1 566 ? 46.547 30.133 21.194 1.00 52.19 566 GLY A CA 1
ATOM 4081 C C . GLY A 1 566 ? 45.244 30.463 21.923 1.00 52.19 566 GLY A C 1
ATOM 4082 O O . GLY A 1 566 ? 44.954 31.626 22.183 1.00 52.19 566 GLY A O 1
ATOM 4083 N N . SER A 1 567 ? 44.525 29.408 22.325 1.00 59.62 567 SER A N 1
ATOM 4084 C CA . SER A 1 567 ? 43.795 29.338 23.607 1.00 59.62 567 SER A CA 1
ATOM 4085 C C . SER A 1 567 ? 43.154 27.971 23.909 1.00 59.62 567 SER A C 1
ATOM 4087 O O . SER A 1 567 ? 42.565 27.798 24.972 1.00 59.62 567 SER A O 1
ATOM 4089 N N . CYS A 1 568 ? 43.221 26.999 22.994 1.00 64.50 568 CYS A N 1
ATOM 4090 C CA . CYS A 1 568 ? 42.496 25.739 23.148 1.00 64.50 568 CYS A CA 1
ATOM 4091 C C . CYS A 1 568 ? 43.196 24.753 24.098 1.00 64.50 568 CYS A C 1
ATOM 4093 O O . CYS A 1 568 ? 44.281 24.265 23.784 1.00 64.50 568 CYS A O 1
ATOM 4095 N N . SER A 1 569 ? 42.546 24.395 25.209 1.00 65.94 569 SER A N 1
ATOM 4096 C CA . SER A 1 569 ? 43.013 23.360 26.151 1.00 65.94 569 SER A CA 1
ATOM 4097 C C . SER A 1 569 ? 42.438 21.964 25.851 1.00 65.94 569 SER A C 1
ATOM 4099 O O . SER A 1 569 ? 42.969 20.965 26.329 1.00 65.94 569 SER A O 1
ATOM 4101 N N . SER A 1 570 ? 41.330 21.877 25.098 1.00 78.31 570 SER A N 1
ATOM 4102 C CA . SER A 1 570 ? 40.644 20.630 24.692 1.00 78.31 570 SER A CA 1
ATOM 4103 C C . SER A 1 570 ? 39.593 20.899 23.596 1.00 78.31 570 SER A C 1
ATOM 4105 O O . SER A 1 570 ? 39.359 22.058 23.262 1.00 78.31 570 SER A O 1
ATOM 4107 N N . TYR A 1 571 ? 38.950 19.862 23.037 1.00 81.00 571 TYR A N 1
ATOM 4108 C CA . TYR A 1 571 ? 37.833 20.010 22.089 1.00 81.00 571 TYR A CA 1
ATOM 4109 C C . TYR A 1 571 ? 36.518 19.476 22.662 1.00 81.00 571 TYR A C 1
ATOM 4111 O O . TYR A 1 571 ? 36.476 18.387 23.235 1.00 81.00 571 TYR A O 1
ATOM 4119 N N . ALA A 1 572 ? 35.436 20.219 22.453 1.00 80.44 572 ALA A N 1
ATOM 4120 C CA . ALA A 1 572 ? 34.096 19.833 22.876 1.00 80.44 572 ALA A CA 1
ATOM 4121 C C . ALA A 1 572 ? 33.437 18.852 21.886 1.00 80.44 572 ALA A C 1
ATOM 4123 O O . ALA A 1 572 ? 33.726 18.869 20.687 1.00 80.44 572 ALA A O 1
ATOM 4124 N N . GLY A 1 573 ? 32.543 17.984 22.377 1.00 70.81 573 GLY A N 1
ATOM 4125 C CA . GLY A 1 573 ? 31.704 17.129 21.523 1.00 70.81 573 GLY A CA 1
ATOM 4126 C C . GLY A 1 573 ? 30.704 17.942 20.678 1.00 70.81 573 GLY A C 1
ATOM 4127 O O . GLY A 1 573 ? 30.576 19.148 20.888 1.00 70.81 573 GLY A O 1
ATOM 4128 N N . PRO A 1 574 ? 29.979 17.328 19.724 1.00 60.00 574 PRO A N 1
ATOM 4129 C CA . PRO A 1 574 ? 28.979 18.029 18.911 1.00 60.00 574 PRO A CA 1
ATOM 4130 C C . PRO A 1 574 ? 27.932 18.738 19.786 1.00 60.00 574 PRO A C 1
ATOM 4132 O O . PRO A 1 574 ? 27.273 18.091 20.597 1.00 60.00 574 PRO A O 1
ATOM 4135 N N . GLY A 1 575 ? 27.808 20.064 19.648 1.00 69.12 575 GLY A N 1
ATOM 4136 C CA . GLY A 1 575 ? 26.939 20.884 20.506 1.00 69.12 575 GLY A CA 1
ATOM 4137 C C . GLY A 1 575 ? 27.429 21.042 21.954 1.00 69.12 575 GLY A C 1
ATOM 4138 O O . GLY A 1 575 ? 26.640 21.381 22.830 1.00 69.12 575 GLY A O 1
ATOM 4139 N N . GLY A 1 576 ? 28.701 20.747 22.232 1.00 85.12 576 GLY A N 1
ATOM 4140 C CA . GLY A 1 576 ? 29.305 20.854 23.559 1.00 85.12 576 GLY A CA 1
ATOM 4141 C C . GLY A 1 576 ? 29.700 22.283 23.947 1.00 85.12 576 GLY A C 1
ATOM 4142 O O . GLY A 1 576 ? 29.512 23.238 23.195 1.00 85.12 576 GLY A O 1
ATOM 4143 N N . GLN A 1 577 ? 30.249 22.430 25.153 1.00 92.38 577 GLN A N 1
ATOM 4144 C CA . GLN A 1 577 ? 30.657 23.723 25.700 1.00 92.38 577 GLN A CA 1
ATOM 4145 C C . GLN A 1 577 ? 32.056 24.119 25.206 1.00 92.38 577 GLN A C 1
ATOM 4147 O O . GLN A 1 577 ? 33.005 23.365 25.403 1.00 92.38 577 GLN A O 1
ATOM 4152 N N . CYS A 1 578 ? 32.200 25.300 24.603 1.00 91.94 578 CYS A N 1
ATOM 4153 C CA . CYS A 1 578 ? 33.483 25.890 24.196 1.00 91.94 578 CYS A CA 1
ATOM 4154 C C . CYS A 1 578 ? 33.675 27.292 24.812 1.00 91.94 578 CYS A C 1
ATOM 4156 O O . CYS A 1 578 ? 32.759 27.835 25.427 1.00 91.94 578 CYS A O 1
ATOM 4158 N N . GLY A 1 579 ? 34.872 27.872 24.729 1.00 89.19 579 GLY A N 1
ATOM 4159 C CA . GLY A 1 579 ? 35.161 29.209 25.263 1.00 89.19 579 GLY A CA 1
ATOM 4160 C C . GLY A 1 579 ? 35.998 29.226 26.543 1.00 89.19 579 GLY A C 1
ATOM 4161 O O . GLY A 1 579 ? 36.161 28.215 27.231 1.00 89.19 579 GLY A O 1
ATOM 4162 N N . SER A 1 580 ? 36.510 30.407 26.897 1.00 82.69 580 SER A N 1
ATOM 4163 C CA . SER A 1 580 ? 37.386 30.605 28.067 1.00 82.69 580 SER A CA 1
ATOM 4164 C C . SER A 1 580 ? 36.708 30.247 29.395 1.00 82.69 580 SER A C 1
ATOM 4166 O O . SER A 1 580 ? 37.353 29.719 30.298 1.00 82.69 580 SER A O 1
ATOM 4168 N N . ALA A 1 581 ? 35.392 30.460 29.490 1.00 79.69 581 ALA A N 1
ATOM 4169 C CA . ALA A 1 581 ? 34.576 30.100 30.650 1.00 79.69 581 ALA A CA 1
ATOM 4170 C C . ALA A 1 581 ? 34.393 28.579 30.828 1.00 79.69 581 ALA A C 1
ATOM 4172 O O . ALA A 1 581 ? 34.056 28.130 31.920 1.00 79.69 581 ALA A O 1
ATOM 4173 N N . ASN A 1 582 ? 34.651 27.788 29.781 1.00 84.81 582 ASN A N 1
ATOM 4174 C CA . ASN A 1 582 ? 34.437 26.340 29.745 1.00 84.81 582 ASN A CA 1
ATOM 4175 C C . ASN A 1 582 ? 35.771 25.584 29.637 1.00 84.81 582 ASN A C 1
ATOM 4177 O O . ASN A 1 582 ? 35.943 24.687 28.814 1.00 84.81 582 ASN A O 1
ATOM 4181 N N . GLY A 1 583 ? 36.756 25.996 30.442 1.00 81.75 583 GLY A N 1
ATOM 4182 C CA . GLY A 1 583 ? 38.078 25.360 30.496 1.00 81.75 583 GLY A CA 1
ATOM 4183 C C . GLY A 1 583 ? 38.954 25.605 29.263 1.00 81.75 583 GLY A C 1
ATOM 4184 O O . GLY A 1 583 ? 39.948 24.906 29.076 1.00 81.75 583 GLY A O 1
ATOM 4185 N N . GLY A 1 584 ? 38.597 26.575 28.415 1.00 84.44 584 GLY A N 1
ATOM 4186 C CA . GLY A 1 584 ? 39.302 26.854 27.166 1.00 84.44 584 GLY A CA 1
ATOM 4187 C C . GLY A 1 584 ? 39.058 25.799 26.084 1.00 84.44 584 GLY A C 1
ATOM 4188 O O . GLY A 1 584 ? 39.929 25.571 25.248 1.00 84.44 584 GLY A O 1
ATOM 4189 N N . ALA A 1 585 ? 37.918 25.104 26.115 1.00 87.06 585 ALA A N 1
ATOM 4190 C CA . ALA A 1 585 ? 37.575 24.121 25.094 1.00 87.06 585 ALA A CA 1
ATOM 4191 C C . ALA A 1 585 ? 37.235 24.794 23.755 1.00 87.06 585 ALA A C 1
ATOM 4193 O O . ALA A 1 585 ? 36.597 25.848 23.721 1.00 87.06 585 ALA A O 1
ATOM 4194 N N . CYS A 1 586 ? 37.634 24.173 22.651 1.00 90.81 586 CYS A N 1
ATOM 4195 C CA . CYS A 1 586 ? 37.364 24.639 21.298 1.00 90.81 586 CYS A CA 1
ATOM 4196 C C . CYS A 1 586 ? 36.292 23.791 20.629 1.00 90.81 586 CYS A C 1
ATOM 4198 O O . CYS A 1 586 ? 36.155 22.590 20.882 1.00 90.81 586 CYS A O 1
ATOM 4200 N N . CYS A 1 587 ? 35.497 24.435 19.788 1.00 87.12 587 CYS A N 1
ATOM 4201 C CA . CYS A 1 587 ? 34.489 23.747 19.011 1.00 87.12 587 CYS A CA 1
ATOM 4202 C C . CYS A 1 587 ? 35.162 22.980 17.854 1.00 87.12 587 CYS A C 1
ATOM 4204 O O . CYS A 1 587 ? 36.275 23.302 17.429 1.00 87.12 587 CYS A O 1
ATOM 4206 N N . GLN A 1 588 ? 34.501 21.931 17.364 1.00 84.62 588 GLN A N 1
ATOM 4207 C CA . GLN A 1 588 ? 35.013 21.118 16.255 1.00 84.62 588 GLN A CA 1
ATOM 4208 C C . GLN A 1 588 ? 35.140 21.945 14.966 1.00 84.62 588 GLN A C 1
ATOM 4210 O O . GLN A 1 588 ? 34.485 22.978 14.812 1.00 84.62 588 GLN A O 1
ATOM 4215 N N . ALA A 1 589 ? 35.976 21.485 14.030 1.00 78.94 589 ALA A N 1
ATOM 4216 C CA . ALA A 1 589 ? 36.234 22.188 12.773 1.00 78.94 589 ALA A CA 1
ATOM 4217 C C . ALA A 1 589 ? 34.928 22.562 12.041 1.00 78.94 589 ALA A C 1
ATOM 4219 O O . ALA A 1 589 ? 34.041 21.727 11.867 1.00 78.94 589 ALA A O 1
ATOM 4220 N N . GLY A 1 590 ? 34.814 23.829 11.628 1.00 76.50 590 GLY A N 1
ATOM 4221 C CA . GLY A 1 590 ? 33.621 24.370 10.966 1.00 76.50 590 GLY A CA 1
ATOM 4222 C C . GLY A 1 590 ? 32.504 24.830 11.910 1.00 76.50 590 GLY A C 1
ATOM 4223 O O . GLY A 1 590 ? 31.476 25.296 11.428 1.00 76.50 590 GLY A O 1
ATOM 4224 N N . GLN A 1 591 ? 32.687 24.729 13.232 1.00 86.38 591 GLN A N 1
ATOM 4225 C CA . GLN A 1 591 ? 31.747 25.248 14.229 1.00 86.38 591 GLN A CA 1
ATOM 4226 C C . GLN A 1 591 ? 32.280 26.520 14.893 1.00 86.38 591 GLN A C 1
ATOM 4228 O O . GLN A 1 591 ? 33.480 26.704 15.111 1.00 86.38 591 GLN A O 1
ATOM 4233 N N . CYS A 1 592 ? 31.355 27.395 15.250 1.00 93.12 592 CYS A N 1
ATOM 4234 C CA . CYS A 1 592 ? 31.587 28.642 15.950 1.00 93.12 592 CYS A CA 1
ATOM 4235 C C . CYS A 1 592 ? 31.360 28.464 17.451 1.00 93.12 592 CYS A C 1
ATOM 4237 O O . CYS A 1 592 ? 30.469 27.719 17.867 1.00 93.12 592 CYS A O 1
ATOM 4239 N N . CYS A 1 593 ? 32.152 29.169 18.261 1.00 93.12 593 CYS A N 1
ATOM 4240 C CA . CYS A 1 593 ? 31.929 29.267 19.698 1.00 93.12 593 CYS A CA 1
ATOM 4241 C C . CYS A 1 593 ? 31.032 30.461 19.959 1.00 93.12 593 CYS A C 1
ATOM 4243 O O . CYS A 1 593 ? 31.497 31.595 19.856 1.00 93.12 593 CYS A O 1
ATOM 4245 N N . SER A 1 594 ? 29.775 30.229 20.324 1.00 92.62 594 SER A N 1
ATOM 4246 C CA . SER A 1 594 ? 28.858 31.323 20.645 1.00 92.62 594 SER A CA 1
ATOM 4247 C C . SER A 1 594 ? 29.381 32.176 21.807 1.00 92.62 594 SER A C 1
ATOM 4249 O O . SER A 1 594 ? 30.191 31.723 22.626 1.00 92.62 594 SER A O 1
ATOM 4251 N N . GLN A 1 595 ? 28.860 33.397 21.952 1.00 90.75 595 GLN A N 1
ATOM 4252 C CA . GLN A 1 595 ? 29.151 34.245 23.118 1.00 90.75 595 GLN A CA 1
ATOM 4253 C C . GLN A 1 595 ? 28.747 33.600 24.457 1.00 90.75 595 GLN A C 1
ATOM 4255 O O . GLN A 1 595 ? 29.242 33.993 25.509 1.00 90.75 595 GLN A O 1
ATOM 4260 N N . TYR A 1 596 ? 27.876 32.585 24.417 1.00 89.56 596 TYR A N 1
ATOM 4261 C CA . TYR A 1 596 ? 27.415 31.817 25.576 1.00 89.56 596 TYR A CA 1
ATOM 4262 C C . TYR A 1 596 ? 28.229 30.541 25.827 1.00 89.56 596 TYR A C 1
ATOM 4264 O O . TYR A 1 596 ? 27.913 29.782 26.740 1.00 89.56 596 TYR A O 1
ATOM 4272 N N . GLY A 1 597 ? 29.269 30.303 25.026 1.00 91.75 597 GLY A N 1
ATOM 4273 C CA . GLY A 1 597 ? 30.205 29.205 25.217 1.00 91.75 597 GLY A CA 1
ATOM 4274 C C . GLY A 1 597 ? 29.698 27.851 24.726 1.00 91.75 597 GLY A C 1
ATOM 4275 O O . GLY A 1 597 ? 29.934 26.839 25.378 1.00 91.75 597 GLY A O 1
ATOM 4276 N N . TRP A 1 598 ? 29.004 27.824 23.588 1.00 90.44 598 TRP A N 1
ATOM 4277 C CA . TRP A 1 598 ? 28.493 26.594 22.972 1.00 90.44 598 TRP A CA 1
ATOM 4278 C C . TRP A 1 598 ? 28.926 26.468 21.515 1.00 90.44 598 TRP A C 1
ATOM 4280 O O . TRP A 1 598 ? 28.985 27.469 20.795 1.00 90.44 598 TRP A O 1
ATOM 4290 N N . CYS A 1 599 ? 29.210 25.238 21.088 1.00 92.06 599 CYS A N 1
ATOM 4291 C CA . CYS A 1 599 ? 29.555 24.919 19.708 1.00 92.06 599 CYS A CA 1
ATOM 4292 C C . CYS A 1 599 ? 28.306 24.905 18.819 1.00 92.06 599 CYS A C 1
ATOM 4294 O O . CYS A 1 599 ? 27.344 24.205 19.130 1.00 92.06 599 CYS A O 1
ATOM 4296 N N . GLY A 1 600 ? 28.339 25.576 17.670 1.00 85.31 600 GLY A N 1
ATOM 4297 C CA . GLY A 1 600 ? 27.288 25.435 16.659 1.00 85.31 600 GLY A CA 1
ATOM 4298 C C . GLY A 1 600 ? 27.635 26.105 15.335 1.00 85.31 600 GLY A C 1
ATOM 4299 O O . GLY A 1 600 ? 28.649 26.783 15.222 1.00 85.31 600 GLY A O 1
ATOM 4300 N N . THR A 1 601 ? 26.804 25.902 14.316 1.00 87.50 601 THR A N 1
ATOM 4301 C CA . THR A 1 601 ? 27.044 26.391 12.940 1.00 87.50 601 THR A CA 1
ATOM 4302 C C . THR A 1 601 ? 26.072 27.484 12.494 1.00 87.50 601 THR A C 1
ATOM 4304 O O . THR A 1 601 ? 26.197 28.015 11.395 1.00 87.50 601 THR A O 1
ATOM 4307 N N . LEU A 1 602 ? 25.084 27.820 13.327 1.00 79.62 602 LEU A N 1
ATOM 4308 C CA . LEU A 1 602 ? 24.052 28.813 13.018 1.00 79.62 602 LEU A CA 1
ATOM 4309 C C . LEU A 1 602 ? 24.470 30.222 13.452 1.00 79.62 602 LEU A C 1
ATOM 4311 O O . LEU A 1 602 ? 25.408 30.394 14.231 1.00 79.62 602 LEU A O 1
ATOM 4315 N N . VAL A 1 603 ? 23.734 31.237 12.990 1.00 77.00 603 VAL A N 1
ATOM 4316 C CA . VAL A 1 603 ? 24.015 32.659 13.267 1.00 77.00 603 VAL A CA 1
ATOM 4317 C C . VAL A 1 603 ? 24.079 32.986 14.763 1.00 77.00 603 VAL A C 1
ATOM 4319 O O . VAL A 1 603 ? 24.886 33.813 15.160 1.00 77.00 603 VAL A O 1
ATOM 4322 N N . ASP A 1 604 ? 23.339 32.277 15.616 1.00 78.19 604 ASP A N 1
ATOM 4323 C CA . ASP A 1 604 ? 23.402 32.469 17.076 1.00 78.19 604 ASP A CA 1
ATOM 4324 C C . ASP A 1 604 ? 24.751 32.043 17.687 1.00 78.19 604 ASP A C 1
ATOM 4326 O O . ASP A 1 604 ? 25.094 32.421 18.807 1.00 78.19 604 ASP A O 1
ATOM 4330 N N . HIS A 1 605 ? 25.533 31.257 16.943 1.00 88.69 605 HIS A N 1
ATOM 4331 C CA . HIS A 1 605 ? 26.854 30.770 17.335 1.00 88.69 605 HIS A CA 1
ATOM 4332 C C . HIS A 1 605 ? 27.967 31.491 16.575 1.00 88.69 605 HIS A C 1
ATOM 4334 O O . HIS A 1 605 ? 29.000 31.806 17.160 1.00 88.69 605 HIS A O 1
ATOM 4340 N N . CYS A 1 606 ? 27.740 31.769 15.290 1.00 87.56 606 CYS A N 1
ATOM 4341 C CA . CYS A 1 606 ? 28.699 32.400 14.380 1.00 87.56 606 CYS A CA 1
ATOM 4342 C C . CYS A 1 606 ? 28.547 33.922 14.249 1.00 87.56 606 CYS A C 1
ATOM 4344 O O . CYS A 1 606 ? 29.351 34.560 13.574 1.00 87.56 606 CYS A O 1
ATOM 4346 N N . GLY A 1 607 ? 27.505 34.501 14.842 1.00 79.44 607 GLY A N 1
ATOM 4347 C CA . GLY A 1 607 ? 27.173 35.919 14.762 1.00 79.44 607 GLY A CA 1
ATOM 4348 C C . GLY A 1 607 ? 27.956 36.788 15.746 1.00 79.44 607 GLY A C 1
ATOM 4349 O O . GLY A 1 607 ? 29.052 36.447 16.196 1.00 79.44 607 GLY A O 1
ATOM 4350 N N . ALA A 1 608 ? 27.390 37.951 16.080 1.00 81.31 608 ALA A N 1
ATOM 4351 C CA . ALA A 1 608 ? 28.021 38.904 16.989 1.00 81.31 608 ALA A CA 1
ATOM 4352 C C . ALA A 1 608 ? 28.328 38.254 18.352 1.00 81.31 608 ALA A C 1
ATOM 4354 O O . ALA A 1 608 ? 27.454 37.657 18.975 1.00 81.31 608 ALA A O 1
ATOM 4355 N N . GLY A 1 609 ? 29.581 38.371 18.802 1.00 81.12 609 GLY A N 1
ATOM 4356 C CA . GLY A 1 609 ? 30.050 37.776 20.057 1.00 81.12 609 GLY A CA 1
ATOM 4357 C C . GLY A 1 609 ? 30.640 36.366 19.930 1.00 81.12 609 GLY A C 1
ATOM 4358 O O . GLY A 1 609 ? 31.019 35.779 20.943 1.00 81.12 609 GLY A O 1
ATOM 4359 N N . CYS A 1 610 ? 30.773 35.825 18.714 1.00 91.62 610 CYS A N 1
ATOM 4360 C CA . CYS A 1 610 ? 31.511 34.584 18.492 1.00 91.62 610 CYS A CA 1
ATOM 4361 C C . CYS A 1 610 ? 32.947 34.681 19.047 1.00 91.62 610 CYS A C 1
ATOM 4363 O O . CYS A 1 610 ? 33.696 35.616 18.745 1.00 91.62 610 CYS A O 1
ATOM 4365 N N . GLN A 1 611 ? 33.339 33.714 19.877 1.00 91.69 611 GLN A N 1
ATOM 4366 C CA . GLN A 1 611 ? 34.633 33.703 20.552 1.00 91.69 611 GLN A CA 1
ATOM 4367 C C . GLN A 1 611 ? 35.710 33.157 19.602 1.00 91.69 611 GLN A C 1
ATOM 4369 O O . GLN A 1 611 ? 35.956 31.953 19.551 1.00 91.69 611 GLN A O 1
ATOM 4374 N N . ALA A 1 612 ? 36.359 34.052 18.849 1.00 82.88 612 ALA A N 1
ATOM 4375 C CA . ALA A 1 612 ? 37.290 33.723 17.757 1.00 82.88 612 ALA A CA 1
ATOM 4376 C C . ALA A 1 612 ? 38.497 32.851 18.153 1.00 82.88 612 ALA A C 1
ATOM 4378 O O . ALA A 1 612 ? 39.077 32.193 17.297 1.00 82.88 612 ALA A O 1
ATOM 4379 N N . GLY A 1 613 ? 38.854 32.803 19.440 1.00 81.94 613 GLY A N 1
ATOM 4380 C CA . GLY A 1 613 ? 39.885 31.898 19.963 1.00 81.94 613 GLY A CA 1
ATOM 4381 C C . GLY A 1 613 ? 39.416 30.456 20.196 1.00 81.94 613 GLY A C 1
ATOM 4382 O O . GLY A 1 613 ? 40.243 29.608 20.516 1.00 81.94 613 GLY A O 1
ATOM 4383 N N . TYR A 1 614 ? 38.112 30.180 20.059 1.00 87.94 614 TYR A N 1
ATOM 4384 C CA . TYR A 1 614 ? 37.500 28.892 20.399 1.00 87.94 614 TYR A CA 1
ATOM 4385 C C . TYR A 1 614 ? 36.581 28.311 19.311 1.00 87.94 614 TYR A C 1
ATOM 4387 O O . TYR A 1 614 ? 36.033 27.229 19.506 1.00 87.94 614 TYR A O 1
ATOM 4395 N N . GLY A 1 615 ? 36.419 28.984 18.167 1.00 85.56 615 GLY A N 1
ATOM 4396 C CA . GLY A 1 615 ? 35.645 28.505 17.014 1.00 85.56 615 GLY A CA 1
ATOM 4397 C C . GLY A 1 615 ? 35.825 29.381 15.765 1.00 85.56 615 GLY A C 1
ATOM 4398 O O . GLY A 1 615 ? 36.462 30.433 15.816 1.00 85.56 615 GLY A O 1
ATOM 4399 N N . SER A 1 616 ? 35.274 28.955 14.627 1.00 85.56 616 SER A N 1
ATOM 4400 C CA . SER A 1 616 ? 35.491 29.584 13.310 1.00 85.56 616 SER A CA 1
ATOM 4401 C C . SER A 1 616 ? 34.601 30.815 13.068 1.00 85.56 616 SER A C 1
ATOM 4403 O O . SER A 1 616 ? 33.630 30.755 12.325 1.00 85.56 616 SER A O 1
ATOM 4405 N N . CYS A 1 617 ? 34.939 31.954 13.676 1.00 79.31 617 CYS A N 1
ATOM 4406 C CA . CYS A 1 617 ? 34.106 33.170 13.689 1.00 79.31 617 CYS A CA 1
ATOM 4407 C C . CYS A 1 617 ? 34.188 34.074 12.436 1.00 79.31 617 CYS A C 1
ATOM 4409 O O . CYS A 1 617 ? 33.833 35.251 12.500 1.00 79.31 617 CYS A O 1
ATOM 4411 N N . SER A 1 618 ? 34.679 33.572 11.300 1.00 67.88 618 SER A N 1
ATOM 4412 C CA . SER A 1 618 ? 34.953 34.371 10.098 1.00 67.88 618 SER A CA 1
ATOM 4413 C C . SER A 1 618 ? 34.048 33.991 8.915 1.00 67.88 618 SER A C 1
ATOM 4415 O O . SER A 1 618 ? 34.461 33.210 8.061 1.00 67.88 618 SER A O 1
ATOM 4417 N N . GLY A 1 619 ? 32.845 34.578 8.828 1.00 49.97 619 GLY A N 1
ATOM 4418 C CA . GLY A 1 619 ? 32.101 34.711 7.559 1.00 49.97 619 GLY A CA 1
ATOM 4419 C C . GLY A 1 619 ? 30.615 34.316 7.588 1.00 49.97 619 GLY A C 1
ATOM 4420 O O . GLY A 1 619 ? 30.268 33.209 7.976 1.00 49.97 619 GLY A O 1
ATOM 4421 N N . SER A 1 620 ? 29.759 35.247 7.151 1.00 37.53 620 SER A N 1
ATOM 4422 C CA . SER A 1 620 ? 28.284 35.274 7.202 1.00 37.53 620 SER A CA 1
ATOM 4423 C C . SER A 1 620 ? 27.506 34.121 6.522 1.00 37.53 620 SER A C 1
ATOM 4425 O O . SER A 1 620 ? 27.973 33.574 5.524 1.00 37.53 620 SER A O 1
ATOM 4427 N N . PRO A 1 621 ? 26.265 33.825 6.983 1.00 43.47 621 PRO A N 1
ATOM 4428 C CA . PRO A 1 621 ? 25.338 32.861 6.363 1.00 43.47 621 PRO A CA 1
ATOM 4429 C C . PRO A 1 621 ? 24.735 33.361 5.022 1.00 43.47 621 PRO A C 1
ATOM 4431 O O . PRO A 1 621 ? 24.677 34.574 4.806 1.00 43.47 621 PRO A O 1
ATOM 4434 N N . PRO A 1 622 ? 24.258 32.466 4.122 1.00 35.62 622 PRO A N 1
ATOM 4435 C CA . PRO A 1 622 ? 23.625 32.845 2.848 1.00 35.62 622 PRO A CA 1
ATOM 4436 C C . PRO A 1 622 ? 22.273 33.576 3.046 1.00 35.62 622 PRO A C 1
ATOM 4438 O O . PRO A 1 622 ? 21.633 33.409 4.087 1.00 35.62 622 PRO A O 1
ATOM 4441 N N . PRO A 1 623 ? 21.839 34.419 2.083 1.00 35.97 623 PRO A N 1
ATOM 4442 C CA . PRO A 1 623 ? 20.904 35.520 2.330 1.00 35.97 623 PRO A CA 1
ATOM 4443 C C . PRO A 1 623 ? 19.436 35.078 2.451 1.00 35.97 623 PRO A C 1
ATOM 4445 O O . PRO A 1 623 ? 18.960 34.237 1.693 1.00 35.97 623 PRO A O 1
ATOM 4448 N N . THR A 1 624 ? 18.701 35.723 3.361 1.00 36.12 624 THR A N 1
ATOM 4449 C CA . THR A 1 624 ? 17.239 35.629 3.526 1.00 36.12 624 THR A CA 1
ATOM 4450 C C . THR A 1 624 ? 16.573 36.961 3.152 1.00 36.12 624 THR A C 1
ATOM 4452 O O . THR A 1 624 ? 17.113 38.033 3.426 1.00 36.12 624 THR A O 1
ATOM 4455 N N . THR A 1 625 ? 15.406 36.908 2.501 1.00 29.41 625 THR A N 1
ATOM 4456 C CA . THR A 1 625 ? 14.557 38.073 2.171 1.00 29.41 625 THR A CA 1
ATOM 4457 C C . THR A 1 625 ? 13.601 38.452 3.324 1.00 29.41 625 THR A C 1
ATOM 4459 O O . THR A 1 625 ? 13.229 37.565 4.091 1.00 29.41 625 THR A O 1
ATOM 4462 N N . PRO A 1 626 ? 13.179 39.733 3.466 1.00 48.91 626 PRO A N 1
ATOM 4463 C CA . PRO A 1 626 ? 12.742 40.313 4.750 1.00 48.91 626 PRO A CA 1
ATOM 4464 C C . PRO A 1 626 ? 11.248 40.711 4.841 1.00 48.91 626 PRO A C 1
ATOM 4466 O O . PRO A 1 626 ? 10.625 40.919 3.804 1.00 48.91 626 PRO A O 1
ATOM 4469 N N . SER A 1 627 ? 10.723 40.899 6.077 1.00 31.39 627 SER A N 1
ATOM 4470 C CA . SER A 1 627 ? 9.842 42.009 6.582 1.00 31.39 627 SER A CA 1
ATOM 4471 C C . SER A 1 627 ? 9.091 41.620 7.898 1.00 31.39 627 SER A C 1
ATOM 4473 O O . SER A 1 627 ? 8.871 40.427 8.086 1.00 31.39 627 SER A O 1
ATOM 4475 N N . PRO A 1 628 ? 8.544 42.532 8.753 1.00 42.25 628 PRO A N 1
ATOM 4476 C CA . PRO A 1 628 ? 9.152 43.650 9.497 1.00 42.25 628 PRO A CA 1
ATOM 4477 C C . PRO A 1 628 ? 8.915 43.618 11.048 1.00 42.25 628 PRO A C 1
ATOM 4479 O O . PRO A 1 628 ? 8.163 42.809 11.581 1.00 42.25 628 PRO A O 1
ATOM 4482 N N . SER A 1 629 ? 9.586 44.555 11.743 1.00 37.09 629 SER A N 1
ATOM 4483 C CA . SER A 1 629 ? 9.678 44.865 13.202 1.00 37.09 629 SER A CA 1
ATOM 4484 C C . SER A 1 629 ? 8.366 45.403 13.849 1.00 37.09 629 SER A C 1
ATOM 4486 O O . SER A 1 629 ? 7.507 45.840 13.081 1.00 37.09 629 SER A O 1
ATOM 4488 N N . PRO A 1 630 ? 8.172 45.453 15.203 1.00 38.56 630 PRO A N 1
ATOM 4489 C CA . PRO A 1 630 ? 8.886 46.390 16.106 1.00 38.56 630 PRO A CA 1
ATOM 4490 C C . PRO A 1 630 ? 9.260 45.876 17.531 1.00 38.56 630 PRO A C 1
ATOM 4492 O O . PRO A 1 630 ? 8.713 44.911 18.052 1.00 38.56 630 PRO A O 1
ATOM 4495 N N . SER A 1 631 ? 10.181 46.598 18.188 1.00 34.75 631 SER A N 1
ATOM 4496 C CA . SER A 1 631 ? 10.593 46.537 19.622 1.00 34.75 631 SER A CA 1
ATOM 4497 C C . SER A 1 631 ? 10.127 47.829 20.356 1.00 34.75 631 SER A C 1
ATOM 4499 O O . SER A 1 631 ? 9.627 48.696 19.632 1.00 34.75 631 SER A O 1
ATOM 4501 N N . PRO A 1 632 ? 10.345 48.120 21.678 1.00 60.53 632 PRO A N 1
ATOM 4502 C CA . PRO A 1 632 ? 10.901 47.373 22.844 1.00 60.53 632 PRO A CA 1
ATOM 4503 C C . PRO A 1 632 ? 10.067 47.566 24.176 1.00 60.53 632 PRO A C 1
ATOM 4505 O O . PRO A 1 632 ? 9.054 48.256 24.163 1.00 60.53 632 PRO A O 1
ATOM 4508 N N . LYS A 1 633 ? 10.370 47.003 25.375 1.00 31.91 633 LYS A N 1
ATOM 4509 C CA . LYS A 1 633 ? 11.340 47.496 26.403 1.00 31.91 633 LYS A CA 1
ATOM 4510 C C . LYS A 1 633 ? 11.352 46.631 27.706 1.00 31.91 633 LYS A C 1
ATOM 4512 O O . LYS A 1 633 ? 10.410 45.911 28.001 1.00 31.91 633 LYS A O 1
ATOM 4517 N N . ALA A 1 634 ? 12.465 46.762 28.442 1.00 30.14 634 ALA A N 1
ATOM 4518 C CA . ALA A 1 634 ? 13.167 45.940 29.450 1.00 30.14 634 ALA A CA 1
ATOM 4519 C C . ALA A 1 634 ? 12.723 45.897 30.953 1.00 30.14 634 ALA A C 1
ATOM 4521 O O . ALA A 1 634 ? 12.166 46.876 31.433 1.00 30.14 634 ALA A O 1
ATOM 4522 N N . SER A 1 635 ? 13.112 44.788 31.646 1.00 35.56 635 SER A N 1
ATOM 4523 C CA . SER A 1 635 ? 13.853 44.550 32.948 1.00 35.56 635 SER A CA 1
ATOM 4524 C C . SER A 1 635 ? 13.577 45.402 34.225 1.00 35.56 635 SER A C 1
ATOM 4526 O O . SER A 1 635 ? 13.213 46.559 34.041 1.00 35.56 635 SER A O 1
ATOM 4528 N N . PRO A 1 636 ? 13.834 44.957 35.504 1.00 42.31 636 PRO A N 1
ATOM 4529 C CA . PRO A 1 636 ? 15.012 44.178 35.973 1.00 42.31 636 PRO A CA 1
ATOM 4530 C C . PRO A 1 636 ? 14.885 43.158 37.160 1.00 42.31 636 PRO A C 1
ATOM 4532 O O . PRO A 1 636 ? 13.887 43.080 37.864 1.00 42.31 636 PRO A O 1
ATOM 4535 N N . SER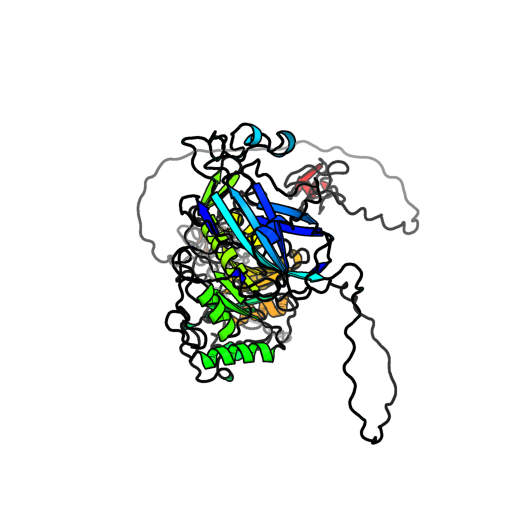 A 1 637 ? 15.979 42.390 37.345 1.00 36.06 637 SER A N 1
ATOM 4536 C CA . SER A 1 637 ? 16.433 41.490 38.459 1.00 36.06 637 SER A CA 1
ATOM 4537 C C . SER A 1 637 ? 16.915 42.304 39.710 1.00 36.06 637 SER A C 1
ATOM 4539 O O . SER A 1 637 ? 16.941 43.524 39.526 1.00 36.06 637 SER A O 1
ATOM 4541 N N . PRO A 1 638 ? 17.385 41.794 40.907 1.00 50.12 638 PRO A N 1
ATOM 4542 C CA . PRO A 1 638 ? 18.052 40.490 41.214 1.00 50.12 638 PRO A CA 1
ATOM 4543 C C . PRO A 1 638 ? 17.932 39.823 42.643 1.00 50.12 638 PRO A C 1
ATOM 4545 O O . PRO A 1 638 ? 17.452 40.445 43.577 1.00 50.12 638 PRO A O 1
ATOM 4548 N N . SER A 1 639 ? 18.415 38.551 42.754 1.00 34.59 639 SER A N 1
ATOM 4549 C CA . SER A 1 639 ? 19.138 37.745 43.821 1.00 34.59 639 SER A CA 1
ATOM 4550 C C . SER A 1 639 ? 19.086 38.065 45.351 1.00 34.59 639 SER A C 1
ATOM 4552 O O . SER A 1 639 ? 18.706 39.178 45.682 1.00 34.59 639 SER A O 1
ATOM 4554 N N . PRO A 1 640 ? 19.595 37.225 46.322 1.00 45.69 640 PRO A N 1
ATOM 4555 C CA . PRO A 1 640 ? 20.251 35.881 46.306 1.00 45.69 640 PRO A CA 1
ATOM 4556 C C . PRO A 1 640 ? 19.832 34.870 47.449 1.00 45.69 640 PRO A C 1
ATOM 4558 O O . PRO A 1 640 ? 18.960 35.138 48.267 1.00 45.69 640 PRO A O 1
ATOM 4561 N N . LYS A 1 641 ? 20.507 33.698 47.520 1.00 42.91 641 LYS A N 1
ATOM 4562 C CA . LYS A 1 641 ? 20.422 32.561 48.499 1.00 42.91 641 LYS A CA 1
ATOM 4563 C C . LYS A 1 641 ? 21.493 32.657 49.629 1.00 42.91 641 LYS A C 1
ATOM 4565 O O . LYS A 1 641 ? 22.557 33.196 49.330 1.00 42.91 641 LYS A O 1
ATOM 4570 N N . PRO A 1 642 ? 21.302 32.126 50.872 1.00 39.91 642 PRO A N 1
ATOM 4571 C CA . PRO A 1 642 ? 22.050 30.924 51.388 1.00 39.91 642 PRO A CA 1
ATOM 4572 C C . PRO A 1 642 ? 21.279 30.067 52.463 1.00 39.91 642 PRO A C 1
ATOM 4574 O O . PRO A 1 642 ? 20.538 30.627 53.253 1.00 39.91 642 PRO A O 1
ATOM 4577 N N . SER A 1 643 ? 21.243 28.713 52.442 1.00 29.70 643 SER A N 1
ATOM 4578 C CA . SER A 1 643 ? 22.086 27.665 53.127 1.00 29.70 643 SER A CA 1
ATOM 4579 C C . SER A 1 643 ? 21.747 27.348 54.634 1.00 29.70 643 SER A C 1
ATOM 4581 O O . SER A 1 643 ? 20.953 28.084 55.198 1.00 29.70 643 SER A O 1
ATOM 4583 N N . PRO A 1 644 ? 22.243 26.265 55.305 1.00 65.94 644 PRO A N 1
ATOM 4584 C CA . PRO A 1 644 ? 21.580 24.957 55.561 1.00 65.94 644 PRO A CA 1
ATOM 4585 C C . PRO A 1 644 ? 21.520 24.508 57.064 1.00 65.94 644 PRO A C 1
ATOM 4587 O O . PRO A 1 644 ? 22.021 25.206 57.940 1.00 65.94 644 PRO A O 1
ATOM 4590 N N . SER A 1 645 ? 20.967 23.318 57.395 1.00 30.45 645 SER A N 1
ATOM 4591 C CA . SER A 1 645 ? 21.107 22.669 58.734 1.00 30.45 645 SER A CA 1
ATOM 4592 C C . SER A 1 645 ? 20.764 21.146 58.736 1.00 30.45 645 SER A C 1
ATOM 4594 O O . SER A 1 645 ? 20.264 20.678 57.715 1.00 30.45 645 SER A O 1
ATOM 4596 N N . PRO A 1 646 ? 21.062 20.330 59.786 1.00 43.38 646 PRO A N 1
ATOM 4597 C CA . PRO A 1 646 ? 22.167 19.359 59.785 1.00 43.38 646 PRO A CA 1
ATOM 4598 C C . PRO A 1 646 ? 21.780 17.889 60.117 1.00 43.38 646 PRO A C 1
ATOM 4600 O O . PRO A 1 646 ? 20.641 17.561 60.433 1.00 43.38 646 PRO A O 1
ATOM 4603 N N . SER A 1 647 ? 22.784 17.006 60.043 1.00 41.97 647 SER A N 1
ATOM 4604 C CA . SER A 1 647 ? 22.749 15.537 60.214 1.00 41.97 647 SER A CA 1
ATOM 4605 C C . SER A 1 647 ? 22.890 15.058 61.680 1.00 41.97 647 SER A C 1
ATOM 4607 O O . SER A 1 647 ? 23.595 15.728 62.438 1.00 41.97 647 SER A O 1
ATOM 4609 N N . PRO A 1 648 ? 22.384 13.863 62.076 1.00 42.84 648 PRO A N 1
ATOM 4610 C CA . PRO A 1 648 ? 22.788 13.171 63.310 1.00 42.84 648 PRO A CA 1
ATOM 4611 C C . PRO A 1 648 ? 23.653 11.898 63.102 1.00 42.84 648 PRO A C 1
ATOM 4613 O O . PRO A 1 648 ? 23.571 11.207 62.089 1.00 42.84 648 PRO A O 1
ATOM 4616 N N . LYS A 1 649 ? 24.487 11.610 64.119 1.00 32.75 649 LYS A N 1
ATOM 4617 C CA . LYS A 1 649 ? 25.529 10.552 64.276 1.00 32.75 649 LYS A CA 1
ATOM 4618 C C . LYS A 1 649 ? 24.989 9.306 65.071 1.00 32.75 649 LYS A C 1
ATOM 4620 O O . LYS A 1 649 ? 23.831 9.348 65.466 1.00 32.75 649 LYS A O 1
ATOM 4625 N N . PRO A 1 650 ? 25.753 8.208 65.349 1.00 62.75 650 PRO A N 1
ATOM 4626 C CA . PRO A 1 650 ? 25.330 6.813 65.111 1.00 62.75 650 PRO A CA 1
ATOM 4627 C C . PRO A 1 650 ? 25.485 5.845 66.323 1.00 62.75 650 PRO A C 1
ATOM 4629 O O . PRO A 1 650 ? 26.041 6.218 67.356 1.00 62.75 650 PRO A O 1
ATOM 4632 N N . SER A 1 651 ? 25.081 4.570 66.174 1.00 32.44 651 SER A N 1
ATOM 4633 C CA . SER A 1 651 ? 25.637 3.355 66.848 1.00 32.44 651 SER A CA 1
ATOM 4634 C C . SER A 1 651 ? 24.781 2.103 66.553 1.00 32.44 651 SER A C 1
ATOM 4636 O O . SER A 1 651 ? 23.630 2.276 66.163 1.00 32.44 651 SER A O 1
ATOM 4638 N N . PRO A 1 652 ? 25.212 0.858 66.866 1.00 43.12 652 PRO A N 1
ATOM 4639 C CA . PRO A 1 652 ? 26.536 0.230 66.747 1.00 43.12 652 PRO A CA 1
ATOM 4640 C C . PRO A 1 652 ? 26.470 -1.157 66.034 1.00 43.12 652 PRO A C 1
ATOM 4642 O O . PRO A 1 652 ? 25.404 -1.691 65.744 1.00 43.12 652 PRO A O 1
ATOM 4645 N N . LYS A 1 653 ? 27.636 -1.753 65.751 1.00 47.03 653 LYS A N 1
ATOM 4646 C CA . LYS A 1 653 ? 27.839 -3.008 64.991 1.00 47.03 653 LYS A CA 1
ATOM 4647 C C . LYS A 1 653 ? 28.001 -4.246 65.899 1.00 47.03 653 LYS A C 1
ATOM 4649 O O . LYS A 1 653 ? 28.778 -4.156 66.847 1.00 47.03 653 LYS A O 1
ATOM 4654 N N . PRO A 1 654 ? 27.435 -5.418 65.536 1.00 38.41 654 PRO A N 1
ATOM 4655 C CA . PRO A 1 654 ? 27.967 -6.730 65.933 1.00 38.41 654 PRO A CA 1
ATOM 4656 C C . PRO A 1 654 ? 28.618 -7.529 64.778 1.00 38.41 654 PRO A C 1
ATOM 4658 O O . PRO A 1 654 ? 28.414 -7.250 63.598 1.00 38.41 654 PRO A O 1
ATOM 4661 N N . SER A 1 655 ? 29.449 -8.496 65.183 1.00 32.06 655 SER A N 1
ATOM 4662 C CA . SER A 1 655 ? 30.428 -9.327 64.446 1.00 32.06 655 SER A CA 1
ATOM 4663 C C . SER A 1 655 ? 29.827 -10.560 63.705 1.00 32.06 655 SER A C 1
ATOM 4665 O O . SER A 1 655 ? 28.627 -10.785 63.825 1.00 32.06 655 SER A O 1
ATOM 4667 N N . PRO A 1 656 ? 30.621 -11.347 62.929 1.00 61.72 656 PRO A N 1
ATOM 4668 C CA . PRO A 1 656 ? 30.166 -12.084 61.737 1.00 61.72 656 PRO A CA 1
ATOM 4669 C C . PRO A 1 656 ? 29.953 -13.611 61.879 1.00 61.72 656 PRO A C 1
ATOM 4671 O O . PRO A 1 656 ? 30.396 -14.228 62.845 1.00 61.72 656 PRO A O 1
ATOM 4674 N N . SER A 1 657 ? 29.447 -14.181 60.766 1.00 31.66 657 SER A N 1
ATOM 4675 C CA . SER A 1 657 ? 29.467 -15.588 60.287 1.00 31.66 657 SER A CA 1
ATOM 4676 C C . SER A 1 657 ? 28.182 -16.398 60.566 1.00 31.66 657 SER A C 1
ATOM 4678 O O . SER A 1 657 ? 27.576 -16.154 61.605 1.00 31.66 657 SER A O 1
ATOM 4680 N N . PRO A 1 658 ? 27.732 -17.357 59.713 1.00 36.59 658 PRO A N 1
ATOM 4681 C CA . PRO A 1 658 ? 28.382 -17.980 58.549 1.00 36.59 658 PRO A CA 1
ATOM 4682 C C . PRO A 1 658 ? 27.564 -17.946 57.237 1.00 36.59 658 PRO A C 1
ATOM 4684 O O . PRO A 1 658 ? 26.374 -17.648 57.211 1.00 36.59 658 PRO A O 1
ATOM 4687 N N . SER A 1 659 ? 28.237 -18.278 56.134 1.00 48.12 659 SER A N 1
ATOM 4688 C CA . SER A 1 659 ? 27.664 -18.431 54.790 1.00 48.12 659 SER A CA 1
ATOM 4689 C C . SER A 1 659 ? 26.824 -19.713 54.668 1.00 48.12 659 SER A C 1
ATOM 4691 O O . SER A 1 659 ? 27.354 -20.788 54.963 1.00 48.12 659 SER A O 1
ATOM 4693 N N . PRO A 1 660 ? 25.567 -19.643 54.183 1.00 35.62 660 PRO A N 1
ATOM 4694 C CA . PRO A 1 660 ? 24.842 -20.800 53.681 1.00 35.62 660 PRO A CA 1
ATOM 4695 C C . PRO A 1 660 ? 24.641 -20.756 52.155 1.00 35.62 660 PRO A C 1
ATOM 4697 O O . PRO A 1 660 ? 24.387 -19.714 51.557 1.00 35.62 660 PRO A O 1
ATOM 4700 N N . SER A 1 661 ? 24.751 -21.956 51.585 1.00 32.16 661 SER A N 1
ATOM 4701 C CA . SER A 1 661 ? 24.362 -22.467 50.261 1.00 32.16 661 SER A CA 1
ATOM 4702 C C . SER A 1 661 ? 23.388 -21.654 49.382 1.00 32.16 661 SER A C 1
ATOM 4704 O O . SER A 1 661 ? 22.472 -21.006 49.889 1.00 32.16 661 SER A O 1
ATOM 4706 N N . PRO A 1 662 ? 23.495 -21.788 48.041 1.00 40.91 662 PRO A N 1
ATOM 4707 C CA . PRO A 1 662 ? 22.672 -21.055 47.084 1.00 40.91 662 PRO A CA 1
ATOM 4708 C C . PRO A 1 662 ? 21.191 -21.431 47.213 1.00 40.91 662 PRO A C 1
ATOM 4710 O O . PRO A 1 662 ? 20.810 -22.592 47.067 1.00 40.91 662 PRO A O 1
ATOM 4713 N N . SER A 1 663 ? 20.362 -20.418 47.473 1.00 31.88 663 SER A N 1
ATOM 4714 C CA . SER A 1 663 ? 18.904 -20.532 47.539 1.00 31.88 663 SER A CA 1
ATOM 4715 C C . SER A 1 663 ? 18.269 -20.329 46.145 1.00 31.88 663 SER A C 1
ATOM 4717 O O . SER A 1 663 ? 18.870 -19.665 45.294 1.00 31.88 663 SER A O 1
ATOM 4719 N N . PRO A 1 664 ? 17.081 -20.905 45.882 1.00 37.28 664 PRO A N 1
ATOM 4720 C CA . PRO A 1 664 ? 16.522 -21.119 44.546 1.00 37.28 664 PRO A CA 1
ATOM 4721 C C . PRO A 1 664 ? 16.150 -19.836 43.795 1.00 37.28 664 PRO A C 1
ATOM 4723 O O . PRO A 1 664 ? 15.763 -18.826 44.381 1.00 37.28 664 PRO A O 1
ATOM 4726 N N . LYS A 1 665 ? 16.196 -19.925 42.461 1.00 32.44 665 LYS A N 1
ATOM 4727 C CA . LYS A 1 665 ? 15.733 -18.902 41.512 1.00 32.44 665 LYS A CA 1
ATOM 4728 C C . LYS A 1 665 ? 14.293 -18.453 41.846 1.00 32.44 665 LYS A C 1
ATOM 4730 O O . LYS A 1 665 ? 13.426 -19.321 41.957 1.00 32.44 665 LYS A O 1
ATOM 4735 N N . PRO A 1 666 ? 14.008 -17.138 41.958 1.00 32.06 666 PRO A N 1
ATOM 4736 C CA . PRO A 1 666 ? 12.655 -16.651 42.209 1.00 32.06 666 PRO A CA 1
ATOM 4737 C C . PRO A 1 666 ? 11.711 -17.028 41.057 1.00 32.06 666 PRO A C 1
ATOM 4739 O O . PRO A 1 666 ? 12.135 -17.001 39.895 1.00 32.06 666 PRO A O 1
ATOM 4742 N N . PRO A 1 667 ? 10.437 -17.346 41.344 1.00 34.66 667 PRO A N 1
ATOM 4743 C CA . PRO A 1 667 ? 9.445 -17.605 40.313 1.00 34.66 667 PRO A CA 1
ATOM 4744 C C . PRO A 1 667 ? 9.232 -16.324 39.502 1.00 34.66 667 PRO A C 1
ATOM 4746 O O . PRO A 1 667 ? 8.927 -15.261 40.041 1.00 34.66 667 PRO A O 1
ATOM 4749 N N . THR A 1 668 ? 9.423 -16.417 38.188 1.00 42.91 668 THR A N 1
ATOM 4750 C CA . THR A 1 668 ? 9.101 -15.350 37.241 1.00 42.91 668 THR A CA 1
ATOM 4751 C C . THR A 1 668 ? 7.589 -15.263 37.101 1.00 42.91 668 THR A C 1
ATOM 4753 O O . THR A 1 668 ? 7.005 -15.872 36.206 1.00 42.91 668 THR A O 1
ATOM 4756 N N . THR A 1 669 ? 6.943 -14.523 37.997 1.00 46.50 669 THR A N 1
ATOM 4757 C CA . THR A 1 669 ? 5.552 -14.109 37.813 1.00 46.50 669 THR A CA 1
ATOM 4758 C C . THR A 1 669 ? 5.534 -13.058 36.705 1.00 46.50 669 THR A C 1
ATOM 4760 O O . THR A 1 669 ? 5.850 -11.890 36.924 1.00 46.50 669 THR A O 1
ATOM 4763 N N . THR A 1 670 ? 5.259 -13.491 35.476 1.00 52.53 670 THR A N 1
ATOM 4764 C CA . THR A 1 670 ? 5.145 -12.608 34.313 1.00 52.53 670 THR A CA 1
ATOM 4765 C C . THR A 1 670 ? 3.951 -11.683 34.504 1.00 52.53 670 THR A C 1
ATOM 4767 O O . THR A 1 670 ? 2.840 -12.132 34.778 1.00 52.53 670 THR A O 1
ATOM 4770 N N . CYS A 1 671 ? 4.177 -10.381 34.372 1.00 62.06 671 CYS A N 1
ATOM 4771 C CA . CYS A 1 671 ? 3.114 -9.405 34.513 1.00 62.06 671 CYS A CA 1
ATOM 4772 C C . CYS A 1 671 ? 2.177 -9.406 33.301 1.00 62.06 671 CYS A C 1
ATOM 4774 O O . CYS A 1 671 ? 2.629 -9.246 32.169 1.00 62.06 671 CYS A O 1
ATOM 4776 N N . THR A 1 672 ? 0.875 -9.565 33.542 1.00 60.31 672 THR A N 1
ATOM 4777 C CA . THR A 1 672 ? -0.154 -9.730 32.498 1.00 60.31 672 THR A CA 1
ATOM 4778 C C . THR A 1 672 ? -1.142 -8.566 32.402 1.00 60.31 672 THR A C 1
ATOM 4780 O O . THR A 1 672 ? -1.959 -8.536 31.485 1.00 60.31 672 THR A O 1
ATOM 4783 N N . LYS A 1 673 ? -1.074 -7.584 33.312 1.00 66.75 673 LYS A N 1
ATOM 4784 C CA . LYS A 1 673 ? -1.975 -6.422 33.345 1.00 66.75 673 LYS A CA 1
ATOM 4785 C C . LYS A 1 673 ? -1.172 -5.131 33.230 1.00 66.75 673 LYS A C 1
ATOM 4787 O O . LYS A 1 673 ? -0.455 -4.780 34.160 1.00 66.75 673 LYS A O 1
ATOM 4792 N N . PHE A 1 674 ? -1.295 -4.440 32.102 1.00 71.12 674 PHE A N 1
ATOM 4793 C CA . PHE A 1 674 ? -0.531 -3.235 31.781 1.00 71.12 674 PHE A CA 1
ATOM 4794 C C . PHE A 1 674 ? -1.379 -1.963 31.921 1.00 71.12 674 PHE A C 1
ATOM 4796 O O . PHE A 1 674 ? -2.539 -1.950 31.508 1.00 71.12 674 PHE A O 1
ATOM 4803 N N . THR A 1 675 ? -0.814 -0.902 32.502 1.00 60.78 675 THR A N 1
ATOM 4804 C CA . THR A 1 675 ? -1.502 0.374 32.769 1.00 60.78 675 THR A CA 1
ATOM 4805 C C . THR A 1 675 ? -1.085 1.477 31.790 1.00 60.78 675 THR A C 1
ATOM 4807 O O . THR A 1 675 ? -0.041 1.398 31.149 1.00 60.78 675 THR A O 1
ATOM 4810 N N . THR A 1 676 ? -1.932 2.496 31.609 1.00 53.47 676 THR A N 1
ATOM 4811 C CA . THR A 1 676 ? -1.720 3.604 30.655 1.00 53.47 676 THR A CA 1
ATOM 4812 C C . THR A 1 676 ? -0.502 4.472 31.011 1.00 53.47 676 THR A C 1
ATOM 4814 O O . THR A 1 676 ? 0.016 4.407 32.123 1.00 53.47 676 THR A O 1
ATOM 4817 N N . LEU A 1 677 ? -0.036 5.319 30.083 1.00 50.53 677 LEU A N 1
ATOM 4818 C CA . LEU A 1 677 ? 1.073 6.260 30.310 1.00 50.53 677 LEU A CA 1
ATOM 4819 C C . LEU A 1 677 ? 0.793 7.155 31.536 1.00 50.53 677 LEU A C 1
ATOM 4821 O O . LEU A 1 677 ? -0.262 7.783 31.599 1.00 50.53 677 LEU A O 1
ATOM 4825 N N . GLY A 1 678 ? 1.711 7.182 32.513 1.00 57.28 678 GLY A N 1
ATOM 4826 C CA . GLY A 1 678 ? 1.515 7.892 33.790 1.00 57.28 678 GLY A CA 1
ATOM 4827 C C . GLY A 1 678 ? 0.512 7.241 34.759 1.00 57.28 678 GLY A C 1
ATOM 4828 O O . GLY A 1 678 ? 0.147 7.850 35.762 1.00 57.28 678 GLY A O 1
ATOM 4829 N N . GLY A 1 679 ? 0.038 6.027 34.461 1.00 77.00 679 GLY A N 1
ATOM 4830 C CA . GLY A 1 679 ? -0.933 5.291 35.269 1.00 77.00 679 GLY A CA 1
ATOM 4831 C C . GLY A 1 679 ? -0.352 4.706 36.557 1.00 77.00 679 GLY A C 1
ATOM 4832 O O . GLY A 1 679 ? 0.860 4.701 36.783 1.00 77.00 679 GLY A O 1
ATOM 4833 N N . SER A 1 680 ? -1.231 4.196 37.419 1.00 84.31 680 SER A N 1
ATOM 4834 C CA . SER A 1 680 ? -0.821 3.528 38.655 1.00 84.31 680 SER A CA 1
ATOM 4835 C C . SER A 1 680 ? -0.190 2.159 38.378 1.00 84.31 680 SER A C 1
ATOM 4837 O O . SER A 1 680 ? -0.525 1.495 37.399 1.00 84.31 680 SER A O 1
ATOM 4839 N N . CYS A 1 681 ? 0.712 1.715 39.245 1.00 89.31 681 CYS A N 1
ATOM 4840 C CA . CYS A 1 681 ? 1.410 0.435 39.154 1.00 89.31 681 CYS A CA 1
ATOM 4841 C C . CYS A 1 681 ? 1.643 -0.168 40.542 1.00 89.31 681 CYS A C 1
ATOM 4843 O O . CYS A 1 681 ? 1.578 0.526 41.556 1.00 89.31 681 CYS A O 1
ATOM 4845 N N . GLY A 1 682 ? 1.893 -1.474 40.593 1.00 87.06 682 GLY A N 1
ATOM 4846 C CA . GLY A 1 682 ? 2.037 -2.225 41.840 1.00 87.06 682 GLY A CA 1
ATOM 4847 C C . GLY A 1 682 ? 1.137 -3.457 41.870 1.00 87.06 682 GLY A C 1
ATOM 4848 O O . GLY A 1 682 ? 0.367 -3.697 40.940 1.00 87.06 682 GLY A O 1
ATOM 4849 N N . ALA A 1 683 ? 1.197 -4.215 42.966 1.00 83.44 683 ALA A N 1
ATOM 4850 C CA . ALA A 1 683 ? 0.537 -5.519 43.102 1.00 83.44 683 ALA A CA 1
ATOM 4851 C C . ALA A 1 683 ? -0.965 -5.526 42.760 1.00 83.44 683 ALA A C 1
ATOM 4853 O O . ALA A 1 683 ? -1.480 -6.522 42.263 1.00 83.44 683 ALA A O 1
ATOM 4854 N N . THR A 1 684 ? -1.665 -4.415 42.999 1.00 75.69 684 THR A N 1
ATOM 4855 C CA . THR A 1 684 ? -3.108 -4.269 42.749 1.00 75.69 684 THR A CA 1
ATOM 4856 C C . THR A 1 684 ? -3.439 -3.537 41.444 1.00 75.69 684 THR A C 1
ATOM 4858 O O . THR A 1 684 ? -4.533 -3.712 40.904 1.00 75.69 684 THR A O 1
ATOM 4861 N N . ALA A 1 685 ? -2.511 -2.734 40.914 1.00 75.38 685 ALA A N 1
ATOM 4862 C CA . ALA A 1 685 ? -2.740 -1.874 39.752 1.00 75.38 685 ALA A CA 1
ATOM 4863 C C . ALA A 1 685 ? -2.217 -2.480 38.437 1.00 75.38 685 ALA A C 1
ATOM 4865 O O . ALA A 1 685 ? -2.829 -2.272 37.391 1.00 75.38 685 ALA A O 1
ATOM 4866 N N . GLY A 1 686 ? -1.154 -3.288 38.489 1.00 80.06 686 GLY A N 1
ATOM 4867 C CA . GLY A 1 686 ? -0.496 -3.863 37.315 1.00 80.06 686 GLY A CA 1
ATOM 4868 C C . GLY A 1 686 ? 0.842 -3.192 36.997 1.00 80.06 686 GLY A C 1
ATOM 4869 O O . GLY A 1 686 ? 1.457 -2.560 37.859 1.00 80.06 686 GLY A O 1
ATOM 4870 N N . CYS A 1 687 ? 1.311 -3.365 35.765 1.00 85.50 687 CYS A N 1
ATOM 4871 C CA . CYS A 1 687 ? 2.637 -2.961 35.313 1.00 85.50 687 CYS A CA 1
ATOM 4872 C C . CYS A 1 687 ? 2.633 -1.758 34.389 1.00 85.50 687 CYS A C 1
ATOM 4874 O O . CYS A 1 687 ? 1.720 -1.560 33.590 1.00 85.50 687 CYS A O 1
ATOM 4876 N N . CYS A 1 688 ? 3.729 -1.015 34.435 1.00 78.50 688 CYS A N 1
ATOM 4877 C CA . CYS A 1 688 ? 3.969 0.099 33.539 1.00 78.50 688 CYS A CA 1
ATOM 4878 C C . CYS A 1 688 ? 4.256 -0.365 32.106 1.00 78.50 688 CYS A C 1
ATOM 4880 O O . CYS A 1 688 ? 5.068 -1.264 31.881 1.00 78.50 688 CYS A O 1
ATOM 4882 N N . ILE A 1 689 ? 3.614 0.276 31.126 1.00 74.75 689 ILE A N 1
ATOM 4883 C CA . ILE A 1 689 ? 3.871 0.059 29.693 1.00 74.75 689 ILE A CA 1
ATOM 4884 C C . ILE A 1 689 ? 5.190 0.696 29.236 1.00 74.75 689 ILE A C 1
ATOM 4886 O O . ILE A 1 689 ? 5.634 1.698 29.795 1.00 74.75 689 ILE A O 1
ATOM 4890 N N . SER A 1 690 ? 5.777 0.159 28.164 1.00 58.88 690 SER A N 1
ATOM 4891 C CA . SER A 1 690 ? 6.836 0.812 27.374 1.00 58.88 690 SER A CA 1
ATOM 4892 C C . SER A 1 690 ? 8.041 1.316 28.179 1.00 58.88 690 SER A C 1
ATOM 4894 O O . SER A 1 690 ? 8.278 2.515 28.278 1.00 58.88 690 SER A O 1
ATOM 4896 N N . SER A 1 691 ? 8.831 0.397 28.740 1.00 68.38 691 SER A N 1
ATOM 4897 C CA . SER A 1 691 ? 10.102 0.691 29.434 1.00 68.38 691 SER A CA 1
ATOM 4898 C C . SER A 1 691 ? 10.029 1.676 30.614 1.00 68.38 691 SER A C 1
ATOM 4900 O O . SER A 1 691 ? 11.072 2.091 31.111 1.00 68.38 691 SER A O 1
ATOM 4902 N N . GLN A 1 692 ? 8.832 2.026 31.087 1.00 84.00 692 GLN A N 1
ATOM 4903 C CA . GLN A 1 692 ? 8.635 2.884 32.251 1.00 84.00 692 GLN A CA 1
ATOM 4904 C C . GLN A 1 692 ? 8.937 2.160 33.563 1.00 84.00 692 GLN A C 1
ATOM 4906 O O . GLN A 1 692 ? 8.849 0.933 33.684 1.00 84.00 692 GLN A O 1
ATOM 4911 N N . CYS A 1 693 ? 9.250 2.961 34.566 1.00 92.00 693 CYS A N 1
ATOM 4912 C CA . CYS A 1 693 ? 9.614 2.539 35.900 1.00 92.00 693 CYS A CA 1
ATOM 4913 C C . CYS A 1 693 ? 8.407 2.680 36.825 1.00 92.00 693 CYS A C 1
ATOM 4915 O O . CYS A 1 693 ? 7.681 3.673 36.745 1.00 92.00 693 CYS A O 1
ATOM 4917 N N . CYS A 1 694 ? 8.192 1.706 37.707 1.00 92.19 694 CYS A N 1
ATOM 4918 C CA . CYS A 1 694 ? 7.145 1.801 38.714 1.00 92.19 694 CYS A CA 1
ATOM 4919 C C . CYS A 1 694 ? 7.740 2.412 39.978 1.00 92.19 694 CYS A C 1
ATOM 4921 O O . CYS A 1 694 ? 8.530 1.764 40.657 1.00 92.19 694 CYS A O 1
ATOM 4923 N N . SER A 1 695 ? 7.395 3.656 40.295 1.00 92.12 695 SER A N 1
ATOM 4924 C CA . SER A 1 695 ? 7.917 4.328 41.490 1.00 92.12 695 SER A CA 1
ATOM 4925 C C . SER A 1 695 ? 7.462 3.639 42.783 1.00 92.12 695 SER A C 1
ATOM 4927 O O . SER A 1 695 ? 6.467 2.907 42.804 1.00 92.12 695 SER A O 1
ATOM 4929 N N . LYS A 1 696 ? 8.116 3.945 43.912 1.00 92.88 696 LYS A N 1
ATOM 4930 C CA . LYS A 1 696 ? 7.678 3.466 45.240 1.00 92.88 696 LYS A CA 1
ATOM 4931 C C . LYS A 1 696 ? 6.258 3.888 45.622 1.00 92.88 696 LYS A C 1
ATOM 4933 O O . LYS A 1 696 ? 5.665 3.312 46.523 1.00 92.88 696 LYS A O 1
ATOM 4938 N N . TRP A 1 697 ? 5.735 4.911 44.950 1.00 86.75 697 TRP A N 1
ATOM 4939 C CA . TRP A 1 697 ? 4.405 5.470 45.172 1.00 86.75 697 TRP A CA 1
ATOM 4940 C C . TRP A 1 697 ? 3.328 4.806 44.311 1.00 86.75 697 TRP A C 1
ATOM 4942 O O . TRP A 1 697 ? 2.168 5.193 44.388 1.00 86.75 697 TRP A O 1
ATOM 4952 N N . GLY A 1 698 ? 3.709 3.821 43.493 1.00 88.44 698 GLY A N 1
ATOM 4953 C CA . GLY A 1 698 ? 2.780 3.091 42.644 1.00 88.44 698 GLY A CA 1
ATOM 4954 C C . GLY A 1 698 ? 2.322 3.893 41.433 1.00 88.44 698 GLY A C 1
ATOM 4955 O O . GLY A 1 698 ? 1.164 3.794 41.046 1.00 88.44 698 GLY A O 1
ATOM 4956 N N . TYR A 1 699 ? 3.222 4.678 40.837 1.00 84.94 699 TYR A N 1
ATOM 4957 C CA . TYR A 1 699 ? 2.982 5.400 39.583 1.00 84.94 699 TYR A CA 1
ATOM 4958 C C . TYR A 1 699 ? 4.071 5.116 38.558 1.00 84.94 699 TYR A C 1
ATOM 4960 O O . TYR A 1 699 ? 5.249 5.008 38.919 1.00 84.94 699 TYR A O 1
ATOM 4968 N N . CYS A 1 700 ? 3.664 5.029 37.296 1.00 87.38 700 CYS A N 1
ATOM 4969 C CA . CYS A 1 700 ? 4.540 4.839 36.152 1.00 87.38 700 CYS A CA 1
ATOM 4970 C C . CYS A 1 700 ? 5.181 6.148 35.701 1.00 87.38 700 CYS A C 1
ATOM 4972 O O . CYS A 1 700 ? 4.497 7.155 35.536 1.00 87.38 700 CYS A O 1
ATOM 4974 N N . GLY A 1 701 ? 6.488 6.122 35.447 1.00 82.12 701 GLY A N 1
ATOM 4975 C CA . GLY A 1 701 ? 7.202 7.265 34.886 1.00 82.12 701 GLY A CA 1
ATOM 4976 C C . GLY A 1 701 ? 8.617 6.918 34.436 1.00 82.12 701 GLY A C 1
ATOM 4977 O O . GLY A 1 701 ? 9.095 5.806 34.648 1.00 82.12 701 GLY A O 1
ATOM 4978 N N . VAL A 1 702 ? 9.287 7.876 33.796 1.00 85.19 702 VAL A N 1
ATOM 4979 C CA . VAL A 1 702 ? 10.638 7.707 33.217 1.00 85.19 702 VAL A CA 1
ATOM 4980 C C . VAL A 1 702 ? 11.707 8.567 33.893 1.00 85.19 702 VAL A C 1
ATOM 4982 O O . VAL A 1 702 ? 12.863 8.565 33.483 1.00 85.19 702 VAL A O 1
ATOM 4985 N N . THR A 1 703 ? 11.341 9.348 34.912 1.00 85.50 703 THR A N 1
ATOM 4986 C CA . THR A 1 703 ? 12.303 10.201 35.618 1.00 85.50 703 THR A CA 1
ATOM 4987 C C . THR A 1 703 ? 13.156 9.378 36.579 1.00 85.50 703 THR A C 1
ATOM 4989 O O . THR A 1 703 ? 12.762 8.306 37.041 1.00 85.50 703 THR A O 1
ATOM 4992 N N . THR A 1 704 ? 14.306 9.918 36.976 1.00 81.00 704 THR A N 1
ATOM 4993 C CA . THR A 1 704 ? 15.198 9.298 37.969 1.00 81.00 704 THR A CA 1
ATOM 4994 C C . THR A 1 704 ? 14.491 8.960 39.286 1.00 81.00 704 THR A C 1
ATOM 4996 O O . THR A 1 704 ? 14.771 7.924 39.879 1.00 81.00 704 THR A O 1
ATOM 4999 N N . THR A 1 705 ? 13.512 9.764 39.709 1.00 79.81 705 THR A N 1
ATOM 5000 C CA . THR A 1 705 ? 12.675 9.503 40.895 1.00 79.81 705 THR A CA 1
ATOM 5001 C C . THR A 1 705 ? 11.724 8.310 40.749 1.00 79.81 705 THR A C 1
ATOM 5003 O O . THR A 1 705 ? 11.328 7.733 41.760 1.00 79.81 705 THR A O 1
ATOM 5006 N N . HIS A 1 706 ? 11.373 7.915 39.521 1.00 87.69 706 HIS A N 1
ATOM 5007 C CA . HIS A 1 706 ? 10.591 6.706 39.241 1.00 87.69 706 HIS A CA 1
ATOM 5008 C C . HIS A 1 706 ? 11.485 5.481 39.044 1.00 87.69 706 HIS A C 1
ATOM 5010 O O . HIS A 1 706 ? 11.092 4.381 39.422 1.00 87.69 706 HIS A O 1
ATOM 5016 N N . CYS A 1 707 ? 12.668 5.678 38.457 1.00 87.94 707 CYS A N 1
ATOM 5017 C CA . CYS A 1 707 ? 13.522 4.603 37.960 1.00 87.94 707 CYS A CA 1
ATOM 5018 C C . CYS A 1 707 ? 14.614 4.150 38.917 1.00 87.94 707 CYS A C 1
ATOM 5020 O O . CYS A 1 707 ? 14.952 2.971 38.906 1.00 87.94 707 CYS A O 1
ATOM 5022 N N . ALA A 1 708 ? 15.155 5.039 39.750 1.00 89.38 708 ALA A N 1
ATOM 5023 C CA . ALA A 1 708 ? 16.276 4.684 40.608 1.00 89.38 708 ALA A CA 1
ATOM 5024 C C . ALA A 1 708 ? 15.858 3.655 41.667 1.00 89.38 708 ALA A C 1
ATOM 5026 O O . ALA A 1 708 ? 14.937 3.908 42.455 1.00 89.38 708 ALA A O 1
ATOM 5027 N N . ALA A 1 709 ? 16.596 2.546 41.766 1.00 84.31 709 ALA A N 1
ATOM 5028 C CA . ALA A 1 709 ? 16.426 1.582 42.857 1.00 84.31 709 ALA A CA 1
ATOM 5029 C C . ALA A 1 709 ? 16.517 2.262 44.241 1.00 84.31 709 ALA A C 1
ATOM 5031 O O . ALA A 1 709 ? 15.710 1.990 45.129 1.00 84.31 709 ALA A O 1
ATOM 5032 N N . ALA A 1 710 ? 17.412 3.248 44.385 1.00 81.88 710 ALA A N 1
ATOM 5033 C CA . ALA A 1 710 ? 17.560 4.062 45.597 1.00 81.88 710 ALA A CA 1
ATOM 5034 C C . ALA A 1 710 ? 16.316 4.911 45.943 1.00 81.88 710 ALA A C 1
ATOM 5036 O O . ALA A 1 710 ? 16.131 5.293 47.097 1.00 81.88 710 ALA A O 1
ATOM 5037 N N . SER A 1 711 ? 15.448 5.194 44.964 1.00 83.38 711 SER A N 1
ATOM 5038 C CA . SER A 1 711 ? 14.165 5.890 45.158 1.00 83.38 711 SER A CA 1
ATOM 5039 C C . SER A 1 711 ? 12.982 4.929 45.361 1.00 83.38 711 SER A C 1
ATOM 5041 O O . SER A 1 711 ? 11.843 5.381 45.475 1.00 83.38 711 SER A O 1
ATOM 5043 N N . GLY A 1 712 ? 13.242 3.617 45.455 1.00 86.75 712 GLY A N 1
ATOM 5044 C CA . GLY A 1 712 ? 12.258 2.572 45.753 1.00 86.75 712 GLY A CA 1
ATOM 5045 C C . GLY A 1 712 ? 11.460 2.079 44.542 1.00 86.75 712 GLY A C 1
ATOM 5046 O O . GLY A 1 712 ? 10.292 1.723 44.678 1.00 86.75 712 GLY A O 1
ATOM 5047 N N . CYS A 1 713 ? 12.066 2.076 43.355 1.00 93.00 713 CYS A N 1
ATOM 5048 C CA . CYS A 1 713 ? 11.434 1.526 42.160 1.00 93.00 713 CYS A CA 1
ATOM 5049 C C . CYS A 1 713 ? 11.032 0.042 42.346 1.00 93.00 713 CYS A C 1
ATOM 5051 O O . CYS A 1 713 ? 11.811 -0.778 42.834 1.00 93.00 713 CYS A O 1
ATOM 5053 N N . GLN A 1 714 ? 9.805 -0.310 41.955 1.00 92.06 714 GLN A N 1
ATOM 5054 C CA . GLN A 1 714 ? 9.218 -1.640 42.102 1.00 92.06 714 GLN A CA 1
ATOM 5055 C C . GLN A 1 714 ? 9.499 -2.502 40.859 1.00 92.06 714 GLN A C 1
ATOM 5057 O O . GLN A 1 714 ? 8.725 -2.505 39.901 1.00 92.06 714 GLN A O 1
ATOM 5062 N N . ALA A 1 715 ? 10.594 -3.266 40.887 1.00 87.69 715 ALA A N 1
ATOM 5063 C CA . ALA A 1 715 ? 11.119 -4.002 39.725 1.00 87.69 715 ALA A CA 1
ATOM 5064 C C . ALA A 1 715 ? 10.188 -5.090 39.152 1.00 87.69 715 ALA A C 1
ATOM 5066 O O . ALA A 1 715 ? 10.346 -5.495 38.004 1.00 87.69 715 ALA A O 1
ATOM 5067 N N . LEU A 1 716 ? 9.203 -5.552 39.930 1.00 85.69 716 LEU A N 1
ATOM 5068 C CA . LEU A 1 716 ? 8.170 -6.479 39.450 1.00 85.69 716 LEU A CA 1
ATOM 5069 C C . LEU A 1 716 ? 7.114 -5.794 38.568 1.00 85.69 716 LEU A C 1
ATOM 5071 O O . LEU A 1 716 ? 6.435 -6.474 37.804 1.00 85.69 716 LEU A O 1
ATOM 5075 N N . TYR A 1 717 ? 6.977 -4.467 38.669 1.00 86.44 717 TYR A N 1
ATOM 5076 C CA . TYR A 1 717 ? 5.899 -3.701 38.039 1.00 86.44 717 TYR A CA 1
ATOM 5077 C C . TYR A 1 717 ? 6.390 -2.599 37.082 1.00 86.44 717 TYR A C 1
ATOM 5079 O O . TYR A 1 717 ? 5.578 -1.907 36.468 1.00 86.44 717 TYR A O 1
ATOM 5087 N N . GLY A 1 718 ? 7.706 -2.437 36.919 1.00 83.75 718 GLY A N 1
ATOM 5088 C CA . GLY A 1 718 ? 8.336 -1.524 35.962 1.00 83.75 718 GLY A CA 1
ATOM 5089 C C . GLY A 1 718 ? 9.853 -1.733 35.881 1.00 83.75 718 GLY A C 1
ATOM 5090 O O . GLY A 1 718 ? 10.422 -2.495 36.660 1.00 83.75 718 GLY A O 1
ATOM 5091 N N . ARG A 1 719 ? 10.526 -1.078 34.929 1.00 84.00 719 ARG A N 1
ATOM 5092 C CA . ARG A 1 719 ? 11.977 -1.230 34.716 1.00 84.00 719 ARG A CA 1
ATOM 5093 C C . ARG A 1 719 ? 12.776 -0.333 35.656 1.00 84.00 719 ARG A C 1
ATOM 5095 O O . ARG A 1 719 ? 12.807 0.868 35.456 1.00 84.00 719 ARG A O 1
ATOM 5102 N N . CYS A 1 720 ? 13.429 -0.902 36.660 1.00 85.81 720 CYS A N 1
ATOM 5103 C CA . CYS A 1 720 ? 14.271 -0.137 37.582 1.00 85.81 720 CYS A CA 1
ATOM 5104 C C . CYS A 1 720 ? 15.726 -0.074 37.104 1.00 85.81 720 CYS A C 1
ATOM 5106 O O . CYS A 1 720 ? 16.208 -1.032 36.497 1.00 85.81 720 CYS A O 1
ATOM 5108 N N . ALA A 1 721 ? 16.386 1.053 37.378 1.00 76.50 721 ALA A N 1
ATOM 5109 C CA . ALA A 1 721 ? 17.784 1.343 37.065 1.00 76.50 721 ALA A CA 1
ATOM 5110 C C . ALA A 1 721 ? 18.669 1.303 38.315 1.00 76.50 721 ALA A C 1
ATOM 5112 O O . ALA A 1 721 ? 18.191 1.723 39.406 1.00 76.50 721 ALA A O 1
#

Nearest PDB structures (foldseek):
  6k7z-assembly2_B  TM=6.841E-01  e=4.988E-11  Pseudoalteromonas aurantia
  4aml-assembly1_A  TM=4.298E-01  e=5.811E-05  Triticum aestivum
  2x3t-assembly1_C  TM=4.522E-01  e=1.740E-04  Triticum aestivum
  9wga-assembly1_A-2  TM=4.341E-01  e=4.918E-04  Triticum aestivum
  6k73-assembly2_B  TM=3.666E-01  e=6.273E-02  Escherichia coli

Solvent-accessible surface area (backbone atoms only — not comparable to full-atom values): 40872 Å² total; per-residue (Å²): 129,83,58,40,74,54,66,66,82,58,102,76,71,73,49,88,43,30,50,68,86,88,79,58,95,63,57,62,85,77,50,86,59,75,68,75,47,80,45,48,27,42,34,78,44,81,48,78,48,76,51,94,70,81,49,28,37,35,34,35,42,24,39,31,43,63,93,48,72,89,44,69,68,43,31,70,73,28,52,28,30,30,69,89,76,67,40,54,65,48,65,39,65,50,85,69,42,72,46,81,45,53,33,28,42,48,73,88,50,59,19,80,91,26,23,40,40,30,45,38,35,42,30,23,61,38,7,21,68,81,87,50,57,49,91,75,47,45,50,31,48,77,25,24,27,49,44,82,67,46,70,40,31,43,53,81,42,92,93,37,45,51,40,33,43,27,20,16,56,45,31,27,29,23,38,62,74,86,70,72,87,75,72,86,80,79,78,86,81,83,88,88,81,89,90,82,87,87,86,89,83,85,88,89,83,85,85,81,84,84,72,85,75,78,76,87,71,77,87,70,84,60,87,64,45,81,71,71,44,29,32,34,33,39,50,24,73,73,42,69,72,26,93,39,13,83,70,24,45,72,25,49,55,45,72,41,48,25,32,38,32,41,37,28,28,33,32,56,28,43,59,62,79,86,62,56,61,49,70,56,27,55,45,45,54,71,33,52,41,70,17,52,26,42,8,49,52,44,30,22,58,78,41,79,58,36,33,40,41,26,42,24,36,21,37,91,83,30,71,52,59,92,58,47,30,48,65,34,53,41,40,50,29,62,68,42,62,40,47,24,38,29,41,27,74,62,68,92,44,62,55,48,69,46,97,89,44,51,64,50,40,74,46,36,66,57,55,35,50,49,48,39,50,45,40,67,62,39,40,83,87,77,30,45,38,31,31,45,38,56,42,44,5,47,27,50,37,82,99,30,41,84,51,45,47,80,84,48,65,49,44,25,66,38,40,56,31,45,73,33,77,44,44,67,67,38,49,36,40,34,30,42,43,45,53,57,29,31,59,90,79,40,44,20,46,58,70,58,34,50,53,38,44,48,71,57,47,59,68,35,26,42,20,50,25,44,46,37,18,68,30,95,36,55,75,37,69,60,46,68,70,54,50,36,50,51,42,51,50,34,59,78,67,24,81,88,26,46,24,25,36,25,35,52,31,55,75,43,23,81,21,67,48,20,32,56,58,49,54,29,40,44,16,58,69,65,66,57,51,74,48,81,61,66,58,64,60,90,60,57,84,64,80,72,77,78,76,84,81,78,89,77,87,90,85,83,86,87,80,82,84,80,81,91,74,87,55,62,73,46,73,30,60,94,70,25,52,4,24,75,92,46,73,16,12,16,26,50,93,83,15,5,6,13,67,85,23,32,25,32,78,49,63,86,11,39,37,93,58,28,37,63,65,16,20,60,46,82,80,85,80,86,89,81,90,87,89,86,86,89,86,89,91,82,90,87,86,83,90,91,89,86,90,91,88,88,89,88,87,90,87,88,88,85,87,88,88,82,91,77,78,92,75,81,84,77,83,83,78,76,81,85,47,74,26,60,93,70,26,52,15,38,100,88,56,24,21,34,51,88,85,16,3,9,14,63,85,27,34,21,34,82,48,67,70,14,16,25,50,94,51,42,23,37,61,88,19,16,50,53,88